Protein 3GED (pdb70)

Radius of gyration: 23.64 Å; Cα contacts (8 Å, |Δi|>4): 1042; chains: 2; bounding box: 59×59×67 Å

Structure (mmCIF, N/CA/C/O backbone):
data_3GED
#
_entry.id   3GED
#
_cell.length_a   124.287
_cell.length_b   124.287
_cell.length_c   162.608
_cell.angle_alpha   90.000
_cell.angle_beta   90.000
_cell.angle_gamma   90.000
#
_symmetry.space_group_name_H-M   'I 41 2 2'
#
loop_
_entity.id
_entity.type
_entity.pdbx_description
1 polymer 'Short-chain dehydrogenase/reductase SDR'
2 non-polymer GLYCEROL
3 non-polymer THIOSULFATE
4 non-polymer 'SODIUM ION'
5 water water
#
loop_
_atom_site.group_PDB
_atom_site.id
_atom_site.type_symbol
_atom_site.label_atom_id
_atom_site.label_alt_id
_atom_site.label_comp_id
_atom_site.label_asym_id
_atom_site.label_entity_id
_atom_site.label_seq_id
_atom_site.pdbx_PDB_ins_code
_atom_site.Cartn_x
_atom_site.Cartn_y
_atom_site.Cartn_z
_atom_site.occupancy
_atom_site.B_iso_or_equiv
_atom_site.auth_seq_id
_atom_site.auth_comp_id
_atom_site.auth_asym_id
_atom_site.auth_atom_id
_atom_site.pdbx_PDB_model_num
ATOM 1 N N . ASN A 1 2 ? 34.357 80.471 57.140 1.00 48.78 2 ASN A N 1
ATOM 2 C CA . ASN A 1 2 ? 33.563 79.736 58.107 1.00 45.33 2 ASN A CA 1
ATOM 3 C C . ASN A 1 2 ? 34.272 78.534 58.729 1.00 32.85 2 ASN A C 1
ATOM 4 O O . ASN A 1 2 ? 33.611 77.673 59.309 1.00 37.50 2 ASN A O 1
ATOM 9 N N . ARG A 1 3 ? 35.603 78.460 58.622 1.00 27.76 3 ARG A N 1
ATOM 10 C CA . ARG A 1 3 ? 36.336 77.323 59.145 1.00 27.68 3 ARG A CA 1
ATOM 11 C C . ARG A 1 3 ? 36.988 77.658 60.474 1.00 30.96 3 ARG A C 1
ATOM 12 O O . ARG A 1 3 ? 37.221 78.824 60.761 1.00 33.41 3 ARG A O 1
ATOM 20 N N . GLY A 1 4 ? 37.226 76.638 61.288 1.00 28.38 4 GLY A N 1
ATOM 21 C CA . GLY A 1 4 ? 38.056 76.782 62.471 1.00 28.30 4 GLY A CA 1
ATOM 22 C C . GLY A 1 4 ? 39.440 76.274 62.065 1.00 26.50 4 GLY A C 1
ATOM 23 O O . GLY A 1 4 ? 39.575 75.142 61.602 1.00 28.27 4 GLY A O 1
ATOM 24 N N . VAL A 1 5 ? 40.476 77.089 62.273 1.00 26.40 5 VAL A N 1
ATOM 25 C CA . VAL A 1 5 ? 41.813 76.772 61.774 1.00 24.91 5 VAL A CA 1
ATOM 26 C C . VAL A 1 5 ? 42.782 76.855 62.946 1.00 29.24 5 VAL A C 1
ATOM 27 O O . VAL A 1 5 ? 42.761 77.834 63.705 1.00 28.82 5 VAL A O 1
ATOM 31 N N . ILE A 1 6 ? 43.622 75.835 63.109 1.00 25.45 6 ILE A N 1
ATOM 32 C CA . ILE A 1 6 ? 44.652 75.939 64.133 1.00 24.63 6 ILE A CA 1
ATOM 33 C C . ILE A 1 6 ? 46.002 75.954 63.437 1.00 23.84 6 ILE A C 1
ATOM 34 O O . ILE A 1 6 ? 46.203 75.253 62.431 1.00 25.04 6 ILE A O 1
ATOM 39 N N . VAL A 1 7 ? 46.902 76.784 63.958 1.00 26.26 7 VAL A N 1
ATOM 40 C CA . VAL A 1 7 ? 48.192 77.023 63.335 1.00 23.19 7 VAL A CA 1
ATOM 41 C C . VAL A 1 7 ? 49.286 77.012 64.406 1.00 27.45 7 VAL A C 1
ATOM 42 O O . VAL A 1 7 ? 49.128 77.617 65.480 1.00 27.19 7 VAL A O 1
ATOM 46 N N . THR A 1 8 ? 50.397 76.341 64.131 1.00 25.07 8 THR A N 1
ATOM 47 C CA . THR A 1 8 ? 51.507 76.379 65.085 1.00 27.94 8 THR A CA 1
ATOM 48 C C . THR A 1 8 ? 52.532 77.369 64.582 1.00 25.97 8 THR A C 1
ATOM 49 O O . THR A 1 8 ? 52.609 77.638 63.388 1.00 27.75 8 THR A O 1
ATOM 53 N N . GLY A 1 9 ? 53.299 77.949 65.486 1.00 25.39 9 GLY A N 1
ATOM 54 C CA . GLY A 1 9 ? 54.260 78.954 65.085 1.00 25.09 9 GLY A CA 1
ATOM 55 C C . GLY A 1 9 ? 53.599 80.190 64.501 1.00 30.68 9 GLY A C 1
ATOM 56 O O . GLY A 1 9 ? 54.137 80.816 63.589 1.00 32.21 9 GLY A O 1
ATOM 57 N N . GLY A 1 10 ? 52.434 80.557 65.029 1.00 26.66 10 GLY A N 1
ATOM 58 C CA . GLY A 1 10 ? 51.614 81.556 64.384 1.00 26.37 10 GLY A CA 1
ATOM 59 C C . GLY A 1 10 ? 51.926 83.011 64.671 1.00 28.31 10 GLY A C 1
ATOM 60 O O . GLY A 1 10 ? 51.262 83.902 64.102 1.00 32.24 10 GLY A O 1
ATOM 61 N N . GLY A 1 11 ? 52.882 83.267 65.561 1.00 27.85 11 GLY A N 1
ATOM 62 C CA . GLY A 1 11 ? 53.110 84.622 66.021 1.00 32.28 11 GLY A CA 1
ATOM 63 C C . GLY A 1 11 ? 54.137 85.368 65.195 1.00 29.81 11 GLY A C 1
ATOM 64 O O . GLY A 1 11 ? 54.401 86.536 65.455 1.00 34.80 11 GLY A O 1
ATOM 65 N N . HIS A 1 12 ? 54.704 84.723 64.179 1.00 29.99 12 HIS A N 1
ATOM 66 C CA . HIS A 1 12 ? 55.757 85.383 63.431 1.00 29.78 12 HIS A CA 1
ATOM 67 C C . HIS A 1 12 ? 55.889 84.755 62.058 1.00 28.66 12 HIS A C 1
ATOM 68 O O . HIS A 1 12 ? 55.428 83.646 61.846 1.00 29.97 12 HIS A O 1
ATOM 75 N N . GLY A 1 13 ? 56.538 85.479 61.150 1.00 29.20 13 GLY A N 1
ATOM 76 C CA . GLY A 1 13 ? 56.985 84.917 59.884 1.00 29.36 13 GLY A CA 1
ATOM 77 C C . GLY A 1 13 ? 55.903 84.242 59.067 1.00 27.77 13 GLY A C 1
ATOM 78 O O . GLY A 1 13 ? 54.809 84.805 58.880 1.00 26.50 13 GLY A O 1
ATOM 79 N N . ILE A 1 14 ? 56.199 83.037 58.579 1.00 25.00 14 ILE A N 1
ATOM 80 C CA . ILE A 1 14 ? 55.253 82.321 57.734 1.00 22.11 14 ILE A CA 1
ATOM 81 C C . ILE A 1 14 ? 53.938 82.033 58.490 1.00 25.87 14 ILE A C 1
ATOM 82 O O . ILE A 1 14 ? 52.846 82.171 57.939 1.00 24.46 14 ILE A O 1
ATOM 87 N N . GLY A 1 15 ? 54.045 81.610 59.742 1.00 25.99 15 GLY A N 1
ATOM 88 C CA . GLY A 1 15 ? 52.836 81.305 60.504 1.00 24.33 15 GLY A CA 1
ATOM 89 C C . GLY A 1 15 ? 51.926 82.493 60.634 1.00 25.94 15 GLY A C 1
ATOM 90 O O . GLY A 1 15 ? 50.689 82.359 60.550 1.00 24.84 15 GLY A O 1
ATOM 91 N N . LYS A 1 16 ? 52.518 83.660 60.857 1.00 27.19 16 LYS A N 1
ATOM 92 C CA . LYS A 1 16 ? 51.752 84.880 61.052 1.00 27.50 16 LYS A CA 1
ATOM 93 C C . LYS A 1 16 ? 50.961 85.204 59.787 1.00 27.45 16 LYS A C 1
ATOM 94 O O . LYS A 1 16 ? 49.786 85.531 59.837 1.00 25.23 16 LYS A O 1
ATOM 100 N N . GLN A 1 17 ? 51.607 85.057 58.634 1.00 23.36 17 GLN A N 1
ATOM 101 C CA . GLN A 1 17 ? 50.972 85.394 57.384 1.00 24.17 17 GLN A CA 1
ATOM 102 C C . GLN A 1 17 ? 49.853 84.389 57.048 1.00 23.11 17 GLN A C 1
ATOM 103 O O . GLN A 1 17 ? 48.829 84.753 56.504 1.00 23.88 17 GLN A O 1
ATOM 109 N N . ILE A 1 18 ? 50.057 83.123 57.397 1.00 22.55 18 ILE A N 1
ATOM 110 C CA . ILE A 1 18 ? 49.022 82.121 57.245 1.00 22.01 18 ILE A CA 1
ATOM 111 C C . ILE A 1 18 ? 47.819 82.475 58.100 1.00 22.76 18 ILE A C 1
ATOM 112 O O . ILE A 1 18 ? 46.695 82.431 57.621 1.00 22.46 18 ILE A O 1
ATOM 117 N N . CYS A 1 19 ? 48.046 82.866 59.355 1.00 24.43 19 CYS A N 1
ATOM 118 C CA . CYS A 1 19 ? 46.905 83.266 60.184 1.00 24.83 19 CYS A CA 1
ATOM 119 C C . CYS A 1 19 ? 46.138 84.419 59.557 1.00 24.88 19 CYS A C 1
ATOM 120 O O . CYS A 1 19 ? 44.897 84.439 59.516 1.00 24.93 19 CYS A O 1
ATOM 123 N N . LEU A 1 20 ? 46.864 85.442 59.135 1.00 25.60 20 LEU A N 1
ATOM 124 C CA . LEU A 1 20 ? 46.224 86.582 58.496 1.00 28.07 20 LEU A CA 1
ATOM 125 C C . LEU A 1 20 ? 45.413 86.215 57.275 1.00 24.10 20 LEU A C 1
ATOM 126 O O . LEU A 1 20 ? 44.307 86.726 57.091 1.00 26.20 20 LEU A O 1
ATOM 131 N N . ASP A 1 21 ? 45.973 85.369 56.430 1.00 23.32 21 ASP A N 1
ATOM 132 C CA . ASP A 1 21 ? 45.268 84.944 55.235 1.00 26.41 21 ASP A CA 1
ATOM 133 C C . ASP A 1 21 ? 43.990 84.178 55.532 1.00 29.95 21 ASP A C 1
ATOM 134 O O . ASP A 1 21 ? 42.994 84.380 54.861 1.00 26.38 21 ASP A O 1
ATOM 139 N N . PHE A 1 22 ? 44.011 83.299 56.529 1.00 24.74 22 PHE A N 1
ATOM 140 C CA . PHE A 1 22 ? 42.755 82.668 56.938 1.00 24.67 22 PHE A CA 1
ATOM 141 C C . PHE A 1 22 ? 41.755 83.652 57.540 1.00 25.65 22 PHE A C 1
ATOM 142 O O . PHE A 1 22 ? 40.557 83.507 57.325 1.00 26.57 22 PHE A O 1
ATOM 150 N N . LEU A 1 23 ? 42.219 84.636 58.326 1.00 27.04 23 LEU A N 1
ATOM 151 C CA . LEU A 1 23 ? 41.285 85.636 58.838 1.00 28.61 23 LEU A CA 1
ATOM 152 C C . LEU A 1 23 ? 40.636 86.363 57.682 1.00 26.62 23 LEU A C 1
ATOM 153 O O . LEU A 1 23 ? 39.431 86.626 57.684 1.00 29.73 23 LEU A O 1
ATOM 158 N N . GLU A 1 24 ? 41.443 86.692 56.684 1.00 27.99 24 GLU A N 1
ATOM 159 C CA . GLU A 1 24 ? 40.913 87.426 55.536 1.00 32.55 24 GLU A CA 1
ATOM 160 C C . GLU A 1 24 ? 39.883 86.599 54.750 1.00 33.37 24 GLU A C 1
ATOM 161 O O . GLU A 1 24 ? 38.918 87.154 54.180 1.00 34.86 24 GLU A O 1
ATOM 167 N N . ALA A 1 25 ? 40.089 85.285 54.724 1.00 32.48 25 ALA A N 1
ATOM 168 C CA . ALA A 1 25 ? 39.183 84.345 54.060 1.00 34.66 25 ALA A CA 1
ATOM 169 C C . ALA A 1 25 ? 37.880 84.150 54.837 1.00 37.10 25 ALA A C 1
ATOM 170 O O . ALA A 1 25 ? 36.965 83.496 54.363 1.00 38.15 25 ALA A O 1
ATOM 172 N N . GLY A 1 26 ? 37.799 84.707 56.036 1.00 30.94 26 GLY A N 1
ATOM 173 C CA . GLY A 1 26 ? 36.569 84.636 56.808 1.00 35.39 26 GLY A CA 1
ATOM 174 C C . GLY A 1 26 ? 36.582 83.605 57.916 1.00 36.51 26 GLY A C 1
ATOM 175 O O . GLY A 1 26 ? 35.557 83.381 58.567 1.00 37.04 26 GLY A O 1
ATOM 176 N N . ASP A 1 27 ? 37.746 82.996 58.155 1.00 32.89 27 ASP A N 1
ATOM 177 C CA . ASP A 1 27 ? 37.839 81.935 59.151 1.00 30.59 27 ASP A CA 1
ATOM 178 C C . ASP A 1 27 ? 38.173 82.445 60.548 1.00 31.86 27 ASP A C 1
ATOM 179 O O . ASP A 1 27 ? 38.512 83.613 60.737 1.00 35.07 27 ASP A O 1
ATOM 184 N N . LYS A 1 28 ? 38.042 81.569 61.536 1.00 31.62 28 LYS A N 1
ATOM 185 C CA . LYS A 1 28 ? 38.511 81.862 62.891 1.00 29.51 28 LYS A CA 1
ATOM 186 C C . LYS A 1 28 ? 39.764 81.060 63.125 1.00 31.48 28 LYS A C 1
ATOM 187 O O . LYS A 1 28 ? 39.866 79.919 62.671 1.00 28.73 28 LYS A O 1
ATOM 193 N N . VAL A 1 29 ? 40.738 81.649 63.808 1.00 26.92 29 VAL A N 1
ATOM 194 C CA . VAL A 1 29 ? 42.055 81.031 63.835 1.00 26.22 29 VAL A CA 1
ATOM 195 C C . VAL A 1 29 ? 42.549 81.018 65.263 1.00 26.69 29 VAL A C 1
ATOM 196 O O . VAL A 1 29 ? 42.435 82.024 65.954 1.00 28.19 29 VAL A O 1
ATOM 200 N N . CYS A 1 30 ? 43.074 79.885 65.702 1.00 26.48 30 CYS A N 1
ATOM 201 C CA . CYS A 1 30 ? 43.707 79.791 66.995 1.00 27.57 30 CYS A CA 1
ATOM 202 C C . CYS A 1 30 ? 45.144 79.324 66.773 1.00 28.16 30 CYS A C 1
ATOM 203 O O . CYS A 1 30 ? 45.389 78.338 66.062 1.00 28.35 30 CYS A O 1
ATOM 206 N N . PHE A 1 31 ? 46.115 80.036 67.332 1.00 27.85 31 PHE A N 1
ATOM 207 C CA . PHE A 1 31 ? 47.496 79.652 67.081 1.00 28.23 31 PHE A CA 1
ATOM 208 C C . PHE A 1 31 ? 48.252 79.501 68.381 1.00 26.78 31 PHE A C 1
ATOM 209 O O . PHE A 1 31 ? 47.924 80.151 69.373 1.00 28.04 31 PHE A O 1
ATOM 217 N N . ILE A 1 32 ? 49.240 78.614 68.350 1.00 26.00 32 ILE A N 1
ATOM 218 C CA . ILE A 1 32 ? 50.177 78.487 69.447 1.00 26.01 32 ILE A CA 1
ATOM 219 C C . ILE A 1 32 ? 51.542 79.061 69.053 1.00 26.90 32 ILE A C 1
ATOM 220 O O . ILE A 1 32 ? 51.963 79.009 67.882 1.00 28.08 32 ILE A O 1
ATOM 225 N N . ASP A 1 33 ? 52.245 79.612 70.037 1.00 29.10 33 ASP A N 1
ATOM 226 C CA . ASP A 1 33 ? 53.535 80.215 69.761 1.00 30.33 33 ASP A CA 1
ATOM 227 C C . ASP A 1 33 ? 54.270 80.403 71.068 1.00 27.05 33 ASP A C 1
ATOM 228 O O . ASP A 1 33 ? 53.661 80.657 72.113 1.00 30.74 33 ASP A O 1
ATOM 233 N N . ILE A 1 34 ? 55.589 80.250 71.005 1.00 32.44 34 ILE A N 1
ATOM 234 C CA . ILE A 1 34 ? 56.438 80.342 72.186 1.00 36.53 34 ILE A CA 1
ATOM 235 C C . ILE A 1 34 ? 56.672 81.767 72.719 1.00 39.27 34 ILE A C 1
ATOM 236 O O . ILE A 1 34 ? 57.030 81.940 73.891 1.00 40.91 34 ILE A O 1
ATOM 241 N N . ASP A 1 35 ? 56.474 82.794 71.896 1.00 40.51 35 ASP A N 1
ATOM 242 C CA . ASP A 1 35 ? 56.735 84.162 72.360 1.00 45.11 35 ASP A CA 1
ATOM 243 C C . ASP A 1 35 ? 55.481 84.941 72.713 1.00 46.94 35 ASP A C 1
ATOM 244 O O . ASP A 1 35 ? 54.769 85.454 71.835 1.00 43.26 35 ASP A O 1
ATOM 249 N N . GLU A 1 36 ? 55.220 85.049 74.007 1.00 41.24 36 GLU A N 1
ATOM 250 C CA . GLU A 1 36 ? 53.956 85.606 74.462 1.00 41.26 36 GLU A CA 1
ATOM 251 C C . GLU A 1 36 ? 53.715 87.038 73.985 1.00 41.85 36 GLU A C 1
ATOM 252 O O . GLU A 1 36 ? 52.615 87.367 73.554 1.00 39.80 36 GLU A O 1
ATOM 258 N N . LYS A 1 37 ? 54.730 87.894 74.086 1.00 41.79 37 LYS A N 1
ATOM 259 C CA . LYS A 1 37 ? 54.538 89.318 73.812 1.00 46.45 37 LYS A CA 1
ATOM 260 C C . LYS A 1 37 ? 54.116 89.581 72.364 1.00 44.56 37 LYS A C 1
ATOM 261 O O . LYS A 1 37 ? 53.098 90.245 72.111 1.00 41.54 37 LYS A O 1
ATOM 267 N N . ARG A 1 38 ? 54.888 89.057 71.418 1.00 41.06 38 ARG A N 1
ATOM 268 C CA . ARG A 1 38 ? 54.604 89.302 70.012 1.00 42.91 38 ARG A CA 1
ATOM 269 C C . ARG A 1 38 ? 53.262 88.687 69.662 1.00 38.40 38 ARG A C 1
ATOM 270 O O . ARG A 1 38 ? 52.496 89.254 68.888 1.00 37.16 38 ARG A O 1
ATOM 278 N N . SER A 1 39 ? 52.997 87.515 70.227 1.00 35.45 39 SER A N 1
ATOM 279 C CA . SER A 1 39 ? 51.772 86.785 69.928 1.00 35.69 39 SER A CA 1
ATOM 280 C C . SER A 1 39 ? 50.532 87.429 70.508 1.00 38.18 39 SER A C 1
ATOM 281 O O . SER A 1 39 ? 49.491 87.500 69.854 1.00 34.28 39 SER A O 1
ATOM 284 N N . ALA A 1 40 ? 50.619 87.898 71.750 1.00 33.46 40 ALA A N 1
ATOM 285 C CA . ALA A 1 40 ? 49.484 88.608 72.312 1.00 36.15 40 ALA A CA 1
ATOM 286 C C . ALA A 1 40 ? 49.183 89.862 71.486 1.00 35.21 40 ALA A C 1
ATOM 287 O O . ALA A 1 40 ? 48.025 90.165 71.185 1.00 34.05 40 ALA A O 1
ATOM 289 N N . ASP A 1 41 ? 50.229 90.596 71.125 1.00 34.18 41 ASP A N 1
ATOM 290 C CA . ASP A 1 41 ? 50.057 91.783 70.292 1.00 34.07 41 ASP A CA 1
ATOM 291 C C . ASP A 1 41 ? 49.362 91.435 68.968 1.00 32.31 41 ASP A C 1
ATOM 292 O O . ASP A 1 41 ? 48.466 92.147 68.530 1.00 34.50 41 ASP A O 1
ATOM 297 N N . PHE A 1 42 ? 49.785 90.342 68.335 1.00 33.62 42 PHE A N 1
ATOM 298 C CA . PHE A 1 42 ? 49.236 89.946 67.031 1.00 33.17 42 PHE A CA 1
ATOM 299 C C . PHE A 1 42 ? 47.726 89.723 67.151 1.00 30.92 42 PHE A C 1
ATOM 300 O O . PHE A 1 42 ? 46.926 90.156 66.312 1.00 29.60 42 PHE A O 1
ATOM 308 N N . ALA A 1 43 ? 47.341 89.038 68.221 1.00 31.69 43 ALA A N 1
ATOM 309 C CA . ALA A 1 43 ? 45.936 88.722 68.469 1.00 30.90 43 ALA A CA 1
ATOM 310 C C . ALA A 1 43 ? 45.109 89.916 68.974 1.00 31.43 43 ALA A C 1
ATOM 311 O O . ALA A 1 43 ? 43.886 89.900 68.928 1.00 32.94 43 ALA A O 1
ATOM 313 N N . LYS A 1 44 ? 45.763 90.958 69.459 1.00 33.76 44 LYS A N 1
ATOM 314 C CA . LYS A 1 44 ? 45.039 92.056 70.119 1.00 35.10 44 LYS A CA 1
ATOM 315 C C . LYS A 1 44 ? 44.078 92.775 69.164 1.00 37.01 44 LYS A C 1
ATOM 316 O O . LYS A 1 44 ? 44.458 93.135 68.054 1.00 40.52 44 LYS A O 1
ATOM 322 N N . GLU A 1 45 ? 42.842 92.996 69.600 1.00 34.48 45 GLU A N 1
ATOM 323 C CA . GLU A 1 45 ? 41.866 93.728 68.796 1.00 35.46 45 GLU A CA 1
ATOM 324 C C . GLU A 1 45 ? 41.608 93.055 67.437 1.00 40.73 45 GLU A C 1
ATOM 325 O O . GLU A 1 45 ? 41.265 93.708 66.448 1.00 39.49 45 GLU A O 1
ATOM 331 N N . ARG A 1 46 ? 41.792 91.738 67.399 1.00 37.86 46 ARG A N 1
ATOM 332 C CA . ARG A 1 46 ? 41.373 90.920 66.258 1.00 35.01 46 ARG A CA 1
ATOM 333 C C . ARG A 1 46 ? 40.483 89.800 66.779 1.00 35.28 46 ARG A C 1
ATOM 334 O O . ARG A 1 46 ? 40.972 88.734 67.115 1.00 36.47 46 ARG A O 1
ATOM 342 N N . PRO A 1 47 ? 39.168 90.036 66.863 1.00 39.51 47 PRO A N 1
ATOM 343 C CA . PRO A 1 47 ? 38.300 89.136 67.640 1.00 42.64 47 PRO A CA 1
ATOM 344 C C . PRO A 1 47 ? 38.234 87.684 67.148 1.00 41.45 47 PRO A C 1
ATOM 345 O O . PRO A 1 47 ? 37.896 86.804 67.937 1.00 40.03 47 PRO A O 1
ATOM 349 N N . ASN A 1 48 ? 38.559 87.427 65.886 1.00 33.33 48 ASN A N 1
ATOM 350 C CA . ASN A 1 48 ? 38.528 86.053 65.373 1.00 31.87 48 ASN A CA 1
ATOM 351 C C . ASN A 1 48 ? 39.902 85.368 65.406 1.00 29.22 48 ASN A C 1
ATOM 352 O O . ASN A 1 48 ? 40.083 84.308 64.810 1.00 30.51 48 ASN A O 1
ATOM 357 N N . LEU A 1 49 ? 40.858 85.968 66.117 1.00 29.45 49 LEU A N 1
ATOM 358 C CA . LEU A 1 49 ? 42.208 85.443 66.190 1.00 28.77 49 LEU A CA 1
ATOM 359 C C . LEU A 1 49 ? 42.528 85.198 67.651 1.00 31.14 49 LEU A C 1
ATOM 360 O O . LEU A 1 49 ? 42.498 86.119 68.454 1.00 33.12 49 LEU A O 1
ATOM 365 N N . PHE A 1 50 ? 42.790 83.957 68.005 1.00 29.70 50 PHE A N 1
ATOM 366 C CA . PHE A 1 50 ? 43.019 83.602 69.399 1.00 31.88 50 PHE A CA 1
ATOM 367 C C . PHE A 1 50 ? 44.416 83.056 69.588 1.00 32.61 50 PHE A C 1
ATOM 368 O O . PHE A 1 50 ? 44.883 82.231 68.803 1.00 31.42 50 PHE A O 1
ATOM 376 N N . TYR A 1 51 ? 45.083 83.483 70.657 1.00 29.69 51 TYR A N 1
ATOM 377 C CA . TYR A 1 51 ? 46.445 83.045 70.860 1.00 31.37 51 TYR A CA 1
ATOM 378 C C . TYR A 1 51 ? 46.509 82.178 72.105 1.00 32.94 51 TYR A C 1
ATOM 379 O O . TYR A 1 51 ? 45.843 82.475 73.089 1.00 34.23 51 TYR A O 1
ATOM 388 N N . PHE A 1 52 ? 47.294 81.111 72.017 1.00 29.90 52 PHE A N 1
ATOM 389 C CA . PHE A 1 52 ? 47.617 80.212 73.121 1.00 32.20 52 PHE A CA 1
ATOM 390 C C . PHE A 1 52 ? 49.134 80.165 73.285 1.00 35.83 52 PHE A C 1
ATOM 391 O O . PHE A 1 52 ? 49.841 79.727 72.398 1.00 32.01 52 PHE A O 1
ATOM 399 N N . HIS A 1 53 ? 49.641 80.615 74.430 1.00 30.59 53 HIS A N 1
ATOM 400 C CA . HIS A 1 53 ? 51.079 80.582 74.673 1.00 33.45 53 HIS A CA 1
ATOM 401 C C . HIS A 1 53 ? 51.509 79.188 75.124 1.00 32.37 53 HIS A C 1
ATOM 402 O O . HIS A 1 53 ? 50.923 78.634 76.057 1.00 36.46 53 HIS A O 1
ATOM 409 N N . GLY A 1 54 ? 52.513 78.619 74.467 1.00 31.17 54 GLY A N 1
ATOM 410 C CA . GLY A 1 54 ? 53.084 77.365 74.939 1.00 32.63 54 GLY A CA 1
ATOM 411 C C . GLY A 1 54 ? 54.146 76.813 74.023 1.00 33.61 54 GLY A C 1
ATOM 412 O O . GLY A 1 54 ? 54.334 77.311 72.900 1.00 33.67 54 GLY A O 1
ATOM 413 N N . ASP A 1 55 ? 54.839 75.773 74.495 1.00 31.99 55 ASP A N 1
ATOM 414 C CA . ASP A 1 55 ? 55.862 75.096 73.688 1.00 26.94 55 ASP A CA 1
ATOM 415 C C . ASP A 1 55 ? 55.294 73.808 73.089 1.00 31.89 55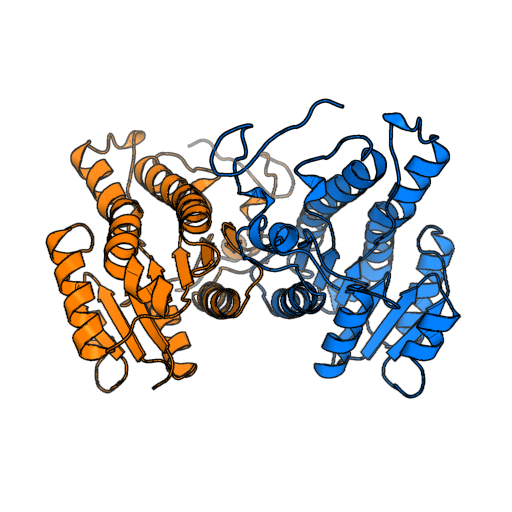 ASP A C 1
ATOM 416 O O . ASP A 1 55 ? 54.897 72.927 73.823 1.00 29.24 55 ASP A O 1
ATOM 421 N N . VAL A 1 56 ? 55.244 73.698 71.753 1.00 27.66 56 VAL A N 1
ATOM 422 C CA . VAL A 1 56 ? 54.724 72.513 71.116 1.00 28.50 56 VAL A CA 1
ATOM 423 C C . VAL A 1 56 ? 55.589 71.257 71.387 1.00 26.03 56 VAL A C 1
ATOM 424 O O . VAL A 1 56 ? 55.142 70.145 71.118 1.00 28.87 56 VAL A O 1
ATOM 428 N N . ALA A 1 57 ? 56.773 71.444 71.959 1.00 28.08 57 ALA A N 1
ATOM 429 C CA . ALA A 1 57 ? 57.657 70.331 72.308 1.00 28.14 57 ALA A CA 1
ATOM 430 C C . ALA A 1 57 ? 57.056 69.475 73.418 1.00 35.64 57 ALA A C 1
ATOM 431 O O . ALA A 1 57 ? 57.459 68.332 73.628 1.00 38.03 57 ALA A O 1
ATOM 433 N N . ASP A 1 58 ? 56.105 70.042 74.149 1.00 33.33 58 ASP A N 1
ATOM 434 C CA . ASP A 1 58 ? 55.518 69.364 75.305 1.00 34.04 58 ASP A CA 1
ATOM 435 C C . ASP A 1 58 ? 54.131 68.794 74.975 1.00 32.45 58 ASP A C 1
ATOM 436 O O . ASP A 1 58 ? 53.204 69.528 74.637 1.00 31.86 58 ASP A O 1
ATOM 441 N N . PRO A 1 59 ? 53.985 67.462 75.049 1.00 34.70 59 PRO A N 1
ATOM 442 C CA . PRO A 1 59 ? 52.744 66.812 74.615 1.00 35.00 59 PRO A CA 1
ATOM 443 C C . PRO A 1 59 ? 51.541 67.279 75.429 1.00 31.68 59 PRO A C 1
ATOM 444 O O . PRO A 1 59 ? 50.416 67.368 74.928 1.00 33.45 59 PRO A O 1
ATOM 448 N N . LEU A 1 60 ? 51.753 67.564 76.709 1.00 33.67 60 LEU A N 1
ATOM 449 C CA . LEU A 1 60 ? 50.632 67.988 77.518 1.00 32.00 60 LEU A CA 1
ATOM 450 C C . LEU A 1 60 ? 50.156 69.362 77.089 1.00 34.18 60 LEU A C 1
ATOM 451 O O . LEU A 1 60 ? 48.972 69.656 77.151 1.00 36.20 60 LEU A O 1
ATOM 456 N N . THR A 1 61 ? 51.094 70.189 76.633 1.00 34.92 61 THR A N 1
ATOM 457 C CA . THR A 1 61 ? 50.745 71.511 76.117 1.00 34.22 61 THR A CA 1
ATOM 458 C C . THR A 1 61 ? 49.919 71.385 74.832 1.00 33.27 61 THR A C 1
ATOM 459 O O . THR A 1 61 ? 48.970 72.138 74.618 1.00 29.85 61 THR A O 1
ATOM 463 N N . LEU A 1 62 ? 50.276 70.421 73.986 1.00 30.10 62 LEU A N 1
ATOM 464 C CA . LEU A 1 62 ? 49.530 70.167 72.756 1.00 29.94 62 LEU A CA 1
ATOM 465 C C . LEU A 1 62 ? 48.090 69.775 73.055 1.00 33.19 62 LEU A C 1
ATOM 466 O O . LEU A 1 62 ? 47.162 70.256 72.405 1.00 30.70 62 LEU A O 1
ATOM 471 N N . LYS A 1 63 ? 47.885 68.923 74.056 1.00 31.51 63 LYS A N 1
ATOM 472 C CA . LYS A 1 63 ? 46.518 68.584 74.435 1.00 34.67 63 LYS A CA 1
ATOM 473 C C . LYS A 1 63 ? 45.717 69.802 74.928 1.00 29.48 63 LYS A C 1
ATOM 474 O O . LYS A 1 63 ? 44.570 70.010 74.517 1.00 32.74 63 LYS A O 1
ATOM 480 N N . LYS A 1 64 ? 46.330 70.624 75.771 1.00 29.82 64 LYS A N 1
ATOM 481 C CA . LYS A 1 64 ? 45.647 71.807 76.298 1.00 31.74 64 LYS A CA 1
ATOM 482 C C . LYS A 1 64 ? 45.395 72.846 75.203 1.00 32.87 64 LYS A C 1
ATOM 483 O O . LYS A 1 64 ? 44.375 73.561 75.225 1.00 33.65 64 LYS A O 1
ATOM 489 N N . PHE A 1 65 ? 46.312 72.909 74.236 1.00 30.69 65 PHE A N 1
ATOM 490 C CA . PHE A 1 65 ? 46.141 73.810 73.101 1.00 31.14 65 PHE A CA 1
ATOM 491 C C . PHE A 1 65 ? 44.929 73.387 72.298 1.00 30.02 65 PHE A C 1
ATOM 492 O O . PHE A 1 65 ? 44.119 74.211 71.902 1.00 29.90 65 PHE A O 1
ATOM 500 N N . VAL A 1 66 ? 44.817 72.099 72.013 1.00 29.31 66 VAL A N 1
ATOM 501 C CA . VAL A 1 66 ? 43.663 71.647 71.243 1.00 28.25 66 VAL A CA 1
ATOM 502 C C . VAL A 1 66 ? 42.357 71.862 72.004 1.00 31.88 66 VAL A C 1
ATOM 503 O O . VAL A 1 66 ? 41.343 72.268 71.425 1.00 33.27 66 VAL A O 1
ATOM 507 N N . GLU A 1 67 ? 42.388 71.638 73.314 1.00 32.44 67 GLU A N 1
ATOM 508 C CA . GLU A 1 67 ? 41.201 71.896 74.122 1.00 34.27 67 GLU A CA 1
ATOM 509 C C . GLU A 1 67 ? 40.811 73.371 74.076 1.00 33.46 67 GLU A C 1
ATOM 510 O O . GLU A 1 67 ? 39.627 73.695 73.986 1.00 36.02 67 GLU A O 1
ATOM 516 N N . TYR A 1 68 ? 41.812 74.255 74.142 1.00 33.30 68 TYR A N 1
ATOM 517 C CA . TYR A 1 68 ? 41.563 75.694 74.099 1.00 31.35 68 TYR A CA 1
ATOM 518 C C . TYR A 1 68 ? 40.985 76.087 72.739 1.00 30.85 68 TYR A C 1
ATOM 519 O O . TYR A 1 68 ? 39.995 76.813 72.644 1.00 32.26 68 TYR A O 1
ATOM 528 N N . ALA A 1 69 ? 41.593 75.578 71.676 1.00 29.88 69 ALA A N 1
ATOM 529 C CA . ALA A 1 69 ? 41.087 75.882 70.352 1.00 30.88 69 ALA A CA 1
ATOM 530 C C . ALA A 1 69 ? 39.641 75.415 70.163 1.00 33.21 69 ALA A C 1
ATOM 531 O O . ALA A 1 69 ? 38.832 76.118 69.554 1.00 32.43 69 ALA A O 1
ATOM 533 N N . MET A 1 70 ? 39.306 74.235 70.688 1.00 33.78 70 MET A N 1
ATOM 534 C CA . MET A 1 70 ? 37.943 73.750 70.570 1.00 34.30 70 MET A CA 1
ATOM 535 C C . MET A 1 70 ? 37.000 74.678 71.332 1.00 34.62 70 MET A C 1
ATOM 536 O O . MET A 1 70 ? 35.895 74.949 70.878 1.00 39.02 70 MET A O 1
ATOM 541 N N . GLU A 1 71 ? 37.453 75.192 72.474 1.00 36.47 71 GLU A N 1
ATOM 542 C CA . GLU A 1 71 ? 36.607 76.088 73.264 1.00 40.54 71 GLU A CA 1
ATOM 543 C C . GLU A 1 71 ? 36.373 77.409 72.541 1.00 37.17 71 GLU A C 1
ATOM 544 O O . GLU A 1 71 ? 35.286 77.965 72.620 1.00 40.83 71 GLU A O 1
ATOM 550 N N . LYS A 1 72 ? 37.396 77.904 71.843 1.00 38.65 72 LYS A N 1
ATOM 551 C CA . LYS A 1 72 ? 37.305 79.194 71.154 1.00 33.99 72 LYS A CA 1
ATOM 552 C C . LYS A 1 72 ? 36.706 79.087 69.740 1.00 36.18 72 LYS A C 1
ATOM 553 O O . LYS A 1 72 ? 35.961 79.961 69.309 1.00 36.79 72 LYS A O 1
ATOM 559 N N . LEU A 1 73 ? 37.041 78.025 69.017 1.00 36.40 73 LEU A N 1
ATOM 560 C CA . LEU A 1 73 ? 36.598 77.876 67.633 1.00 38.15 73 LEU A CA 1
ATOM 561 C C . LEU A 1 73 ? 35.311 77.063 67.527 1.00 41.25 73 LEU A C 1
ATOM 562 O O . LEU A 1 73 ? 34.520 77.256 66.599 1.00 41.12 73 LEU A O 1
ATOM 567 N N . GLN A 1 74 ? 35.127 76.143 68.472 1.00 36.14 74 GLN A N 1
ATOM 568 C CA . GLN A 1 74 ? 33.991 75.216 68.461 1.00 42.94 74 GLN A CA 1
ATOM 569 C C . GLN A 1 74 ? 34.072 74.102 67.415 1.00 40.78 74 GLN A C 1
ATOM 570 O O . GLN A 1 74 ? 33.312 73.137 67.485 1.00 43.87 74 GLN A O 1
ATOM 576 N N . ARG A 1 75 ? 35.003 74.223 66.466 1.00 36.28 75 ARG A N 1
ATOM 577 C CA . ARG A 1 75 ? 35.218 73.189 65.465 1.00 35.68 75 ARG A CA 1
ATOM 578 C C . ARG A 1 75 ? 36.595 73.384 64.873 1.00 32.38 75 ARG A C 1
ATOM 579 O O . ARG A 1 75 ? 37.107 74.505 64.825 1.00 34.73 75 ARG A O 1
ATOM 587 N N . ILE A 1 76 ? 37.204 72.281 64.445 1.00 29.64 76 ILE A N 1
ATOM 588 C CA . ILE A 1 76 ? 38.508 72.333 63.785 1.00 30.34 76 ILE A CA 1
ATOM 589 C C . ILE A 1 76 ? 38.413 71.714 62.405 1.00 28.61 76 ILE A C 1
ATOM 590 O O . ILE A 1 76 ? 38.124 70.525 62.267 1.00 28.65 76 ILE A O 1
ATOM 595 N N . ASP A 1 77 ? 38.660 72.552 61.397 1.00 26.11 77 ASP A N 1
ATOM 596 C CA . ASP A 1 77 ? 38.549 72.173 59.991 1.00 27.51 77 ASP A CA 1
ATOM 597 C C . ASP A 1 77 ? 39.921 72.069 59.351 1.00 24.71 77 ASP A C 1
ATOM 598 O O . ASP A 1 77 ? 40.110 71.332 58.379 1.00 26.02 77 ASP A O 1
ATOM 603 N N . VAL A 1 78 ? 40.887 72.819 59.876 1.00 24.79 78 VAL A N 1
ATOM 604 C CA . VAL A 1 78 ? 42.209 72.872 59.232 1.00 23.62 78 VAL A CA 1
ATOM 605 C C . VAL A 1 78 ? 43.260 72.901 60.322 1.00 24.12 78 VAL A C 1
ATOM 606 O O . VAL A 1 78 ? 43.134 73.661 61.286 1.00 24.84 78 VAL A O 1
ATOM 610 N N . LEU A 1 79 ? 44.304 72.097 60.152 1.00 23.36 79 LEU A N 1
ATOM 611 C CA . LEU A 1 79 ? 45.462 72.125 61.038 1.00 22.94 79 LEU A CA 1
ATOM 612 C C . LEU A 1 79 ? 46.692 72.446 60.206 1.00 22.26 79 LEU A C 1
ATOM 613 O O . LEU A 1 79 ? 46.973 71.742 59.225 1.00 23.22 79 LEU A O 1
ATOM 618 N N . VAL A 1 80 ? 47.411 73.502 60.569 1.00 23.47 80 VAL A N 1
ATOM 619 C CA . VAL A 1 80 ? 48.656 73.846 59.875 1.00 21.65 80 VAL A CA 1
ATOM 620 C C . VAL A 1 80 ? 49.820 73.655 60.833 1.00 26.16 80 VAL A C 1
ATOM 621 O O . VAL A 1 80 ? 49.903 74.328 61.873 1.00 23.72 80 VAL A O 1
ATOM 625 N N . ASN A 1 81 ? 50.689 72.710 60.502 1.00 21.71 81 ASN A N 1
ATOM 626 C CA . ASN A 1 81 ? 51.910 72.457 61.302 1.00 21.33 81 ASN A CA 1
ATOM 627 C C . ASN A 1 81 ? 53.106 73.214 60.761 1.00 26.67 81 ASN A C 1
ATOM 628 O O . ASN A 1 81 ? 53.611 72.900 59.694 1.00 26.90 81 ASN A O 1
ATOM 633 N N . ASN A 1 82 ? 53.564 74.202 61.525 1.00 26.12 82 ASN A N 1
ATOM 634 C CA . ASN A 1 82 ? 54.649 75.084 61.109 1.00 26.22 82 ASN A CA 1
ATOM 635 C C . ASN A 1 82 ? 55.640 75.247 62.282 1.00 29.79 82 ASN A C 1
ATOM 636 O O . ASN A 1 82 ? 55.255 75.644 63.359 1.00 33.00 82 ASN A O 1
ATOM 641 N N . ALA A 1 83 ? 56.901 74.844 62.104 1.00 36.32 83 ALA A N 1
ATOM 642 C CA . ALA A 1 83 ? 57.923 74.996 63.169 1.00 36.46 83 ALA A CA 1
ATOM 643 C C . ALA A 1 83 ? 59.246 75.438 62.570 1.00 46.42 83 ALA A C 1
ATOM 644 O O . ALA A 1 83 ? 59.883 74.685 61.825 1.00 50.27 83 ALA A O 1
ATOM 646 N N . CYS A 1 84 ? 59.660 76.654 62.906 1.00 50.46 84 CYS A N 1
ATOM 647 C CA . CYS A 1 84 ? 60.759 77.316 62.206 1.00 54.36 84 CYS A CA 1
ATOM 648 C C . CYS A 1 84 ? 62.141 77.051 62.797 1.00 54.54 84 CYS A C 1
ATOM 649 O O . CYS A 1 84 ? 63.154 77.256 62.110 1.00 52.66 84 CYS A O 1
ATOM 652 N N . ARG A 1 85 ? 62.183 76.604 64.056 1.00 54.73 85 ARG A N 1
ATOM 653 C CA . ARG A 1 85 ? 63.443 76.571 64.822 1.00 53.73 85 ARG A CA 1
ATOM 654 C C . ARG A 1 85 ? 64.570 75.823 64.101 1.00 53.15 85 ARG A C 1
ATOM 655 O O . ARG A 1 85 ? 64.453 74.637 63.801 1.00 54.52 85 ARG A O 1
ATOM 663 N N . GLY A 1 86 ? 65.652 76.538 63.815 1.00 52.20 86 GLY A N 1
ATOM 664 C CA . GLY A 1 86 ? 66.835 75.927 63.234 1.00 49.20 86 GLY A CA 1
ATOM 665 C C . GLY A 1 86 ? 67.755 75.419 64.328 1.00 47.76 86 GLY A C 1
ATOM 666 O O . GLY A 1 86 ? 67.527 75.643 65.524 1.00 46.23 86 GLY A O 1
ATOM 667 N N . SER A 1 87 ? 68.823 74.754 63.924 1.00 40.72 87 SER A N 1
ATOM 668 C CA . SER A 1 87 ? 69.678 74.120 64.893 1.00 42.59 87 SER A CA 1
ATOM 669 C C . SER A 1 87 ? 70.989 73.807 64.225 1.00 38.77 87 SER A C 1
ATOM 670 O O . SER A 1 87 ? 71.155 74.003 63.026 1.00 42.31 87 SER A O 1
ATOM 673 N N . LYS A 1 88 ? 71.936 73.316 64.993 1.00 42.53 88 LYS A N 1
ATOM 674 C CA . LYS A 1 88 ? 73.181 72.925 64.376 1.00 33.48 88 LYS A CA 1
ATOM 675 C C . LYS A 1 88 ? 73.129 71.431 64.131 1.00 32.03 88 LYS A C 1
ATOM 676 O O . LYS A 1 88 ? 72.064 70.835 64.038 1.00 37.74 88 LYS A O 1
ATOM 682 N N . GLY A 1 89 ? 74.287 70.804 64.014 1.00 28.49 89 GLY A N 1
ATOM 683 C CA . GLY A 1 89 ? 74.287 69.378 63.802 1.00 25.57 89 GLY A CA 1
ATOM 684 C C . GLY A 1 89 ? 75.586 68.735 64.211 1.00 28.50 89 GLY A C 1
ATOM 685 O O . GLY A 1 89 ? 76.175 69.111 65.219 1.00 26.93 89 GLY A O 1
ATOM 686 N N . ILE A 1 90 ? 76.014 67.761 63.413 1.00 28.38 90 ILE A N 1
ATOM 687 C CA . ILE A 1 90 ? 77.112 66.898 63.811 1.00 26.58 90 ILE A CA 1
ATOM 688 C C . ILE A 1 90 ? 78.456 67.611 63.882 1.00 29.70 90 ILE A C 1
ATOM 689 O O . ILE A 1 90 ? 79.306 67.213 64.668 1.00 31.82 90 ILE A O 1
ATOM 694 N N . LEU A 1 91 ? 78.653 68.671 63.101 1.00 26.60 91 LEU A N 1
ATOM 695 C CA . LEU A 1 91 ? 79.940 69.368 63.107 1.00 27.48 91 LEU A CA 1
ATOM 696 C C . LEU A 1 91 ? 80.075 70.210 64.379 1.00 29.11 91 LEU A C 1
ATOM 697 O O . LEU A 1 91 ? 81.183 70.494 64.840 1.00 32.28 91 LEU A O 1
ATOM 702 N N . SER A 1 92 ? 78.925 70.592 64.921 1.00 32.32 92 SER A N 1
ATOM 703 C CA . SER A 1 92 ? 78.857 71.291 66.202 1.00 32.94 92 SER A CA 1
ATOM 704 C C . SER A 1 92 ? 78.748 70.292 67.360 1.00 32.94 92 SER A C 1
ATOM 705 O O . SER A 1 92 ? 78.696 70.692 68.527 1.00 34.00 92 SER A O 1
ATOM 708 N N . SER A 1 93 ? 78.725 69.001 67.030 1.00 32.37 93 SER A N 1
ATOM 709 C CA . SER A 1 93 ? 78.455 67.920 67.984 1.00 32.12 93 SER A CA 1
ATOM 710 C C . SER A 1 93 ? 77.169 68.180 68.785 1.00 32.04 93 SER A C 1
ATOM 711 O O . SER A 1 93 ? 77.149 68.019 70.008 1.00 31.62 93 SER A O 1
ATOM 714 N N . LEU A 1 94 ? 76.106 68.584 68.091 1.00 29.31 94 LEU A N 1
ATOM 715 C CA . LEU A 1 94 ? 74.821 68.840 68.742 1.00 27.05 94 LEU A CA 1
ATOM 716 C C . LEU A 1 94 ? 74.402 67.643 69.582 1.00 26.96 94 LEU A C 1
ATOM 717 O O . LEU A 1 94 ? 74.284 66.526 69.085 1.00 26.44 94 LEU A O 1
ATOM 722 N N . LEU A 1 95 ? 74.199 67.875 70.879 1.00 30.64 95 LEU A N 1
ATOM 723 C CA . LEU A 1 95 ? 73.888 66.791 71.789 1.00 29.37 95 LEU A CA 1
ATOM 724 C C . LEU A 1 95 ? 72.548 66.111 71.519 1.00 27.79 95 LEU A C 1
ATOM 725 O O . LEU A 1 95 ? 71.627 66.694 70.956 1.00 28.59 95 LEU A O 1
ATOM 730 N N . TYR A 1 96 ? 72.470 64.853 71.919 1.00 30.48 96 TYR A N 1
ATOM 731 C CA . TYR A 1 96 ? 71.294 64.031 71.731 1.00 27.95 96 TYR A CA 1
ATOM 732 C C . TYR A 1 96 ? 70.012 64.739 72.160 1.00 25.99 96 TYR A C 1
ATOM 733 O O . TYR A 1 96 ? 69.009 64.683 71.460 1.00 26.74 96 TYR A O 1
ATOM 742 N N . GLU A 1 97 ? 70.040 65.372 73.334 1.00 29.52 97 GLU A N 1
ATOM 743 C CA . GLU A 1 97 ? 68.842 66.029 73.836 1.00 32.12 97 GLU A CA 1
ATOM 744 C C . GLU A 1 97 ? 68.381 67.201 72.966 1.00 28.42 97 GLU A C 1
ATOM 745 O O . GLU A 1 97 ? 67.189 67.500 72.907 1.00 29.09 97 GLU A O 1
ATOM 751 N N . GLU A 1 98 ? 69.334 67.895 72.346 1.00 27.22 98 GLU A N 1
ATOM 752 C CA . GLU A 1 98 ? 68.994 69.053 71.536 1.00 27.14 98 GLU A CA 1
ATOM 753 C C . GLU A 1 98 ? 68.491 68.595 70.151 1.00 30.70 98 GLU A C 1
ATOM 754 O O . GLU A 1 98 ? 67.583 69.202 69.566 1.00 27.67 98 GLU A O 1
ATOM 760 N N . PHE A 1 99 ? 69.065 67.506 69.643 1.00 29.07 99 PHE A N 1
ATOM 761 C CA . PHE A 1 99 ? 68.564 66.874 68.417 1.00 26.20 99 PHE A CA 1
ATOM 762 C C . PHE A 1 99 ? 67.127 66.428 68.679 1.00 26.20 99 PHE A C 1
ATOM 763 O O . PHE A 1 99 ? 66.226 66.637 67.877 1.00 23.35 99 PHE A O 1
ATOM 771 N N . ASP A 1 100 ? 66.911 65.807 69.826 1.00 24.76 100 ASP A N 1
ATOM 772 C CA . ASP A 1 100 ? 65.574 65.338 70.185 1.00 24.89 100 ASP A CA 1
ATOM 773 C C . ASP A 1 100 ? 64.566 66.492 70.258 1.00 27.81 100 ASP A C 1
ATOM 774 O O . ASP A 1 100 ? 63.417 66.372 69.824 1.00 25.27 100 ASP A O 1
ATOM 779 N N . TYR A 1 101 ? 65.002 67.621 70.807 1.00 27.22 101 TYR A N 1
ATOM 780 C CA . TYR A 1 101 ? 64.101 68.766 70.956 1.00 29.56 101 TYR A CA 1
ATOM 781 C C . TYR A 1 101 ? 63.633 69.271 69.595 1.00 29.16 101 TYR A C 1
ATOM 782 O O . TYR A 1 101 ? 62.467 69.586 69.402 1.00 26.77 101 TYR A O 1
ATOM 791 N N . ILE A 1 102 ? 64.570 69.358 68.659 1.00 25.71 102 ILE A N 1
ATOM 792 C CA . ILE A 1 102 ? 64.227 69.721 67.289 1.00 26.63 102 ILE A CA 1
ATOM 793 C C . ILE A 1 102 ? 63.203 68.746 66.696 1.00 26.71 102 ILE A C 1
ATOM 794 O O . ILE A 1 102 ? 62.247 69.157 66.004 1.00 23.35 102 ILE A O 1
ATOM 799 N N . LEU A 1 103 ? 63.362 67.451 66.976 1.00 25.13 103 LEU A N 1
ATOM 800 C CA . LEU A 1 103 ? 62.357 66.484 66.547 1.00 22.19 103 LEU A CA 1
ATOM 801 C C . LEU A 1 103 ? 61.016 66.696 67.265 1.00 23.69 103 LEU A C 1
ATOM 802 O O . LEU A 1 103 ? 59.955 66.520 66.676 1.00 24.39 103 LEU A O 1
ATOM 807 N N . SER A 1 104 ? 61.063 67.039 68.550 1.00 25.82 104 SER A N 1
ATOM 808 C CA . SER A 1 104 ? 59.804 67.275 69.263 1.00 23.51 104 SER A CA 1
ATOM 809 C C . SER A 1 104 ? 58.962 68.368 68.621 1.00 24.53 104 SER A C 1
ATOM 810 O O . SER A 1 104 ? 57.753 68.210 68.455 1.00 26.75 104 SER A O 1
ATOM 813 N N . VAL A 1 105 ? 59.599 69.474 68.283 1.00 26.05 105 VAL A N 1
ATOM 814 C CA . VAL A 1 105 ? 58.894 70.619 67.698 1.00 26.76 105 VAL A CA 1
ATOM 815 C C . VAL A 1 105 ? 58.512 70.381 66.240 1.00 26.03 105 VAL A C 1
ATOM 816 O O . VAL A 1 105 ? 57.420 70.769 65.794 1.00 29.19 105 VAL A O 1
ATOM 820 N N . GLY A 1 106 ? 59.372 69.691 65.493 1.00 25.37 106 GLY A N 1
ATOM 821 C CA . GLY A 1 106 ? 59.192 69.630 64.054 1.00 23.57 106 GLY A CA 1
ATOM 822 C C . GLY A 1 106 ? 58.604 68.364 63.498 1.00 26.39 106 GLY A C 1
ATOM 823 O O . GLY A 1 106 ? 58.240 68.308 62.316 1.00 26.63 106 GLY A O 1
ATOM 824 N N . LEU A 1 107 ? 58.494 67.342 64.337 1.00 22.40 107 LEU A N 1
ATOM 825 C CA . LEU A 1 107 ? 58.030 66.047 63.872 1.00 21.16 107 LEU A CA 1
ATOM 826 C C . LEU A 1 107 ? 57.063 65.384 64.853 1.00 21.52 107 LEU A C 1
ATOM 827 O O . LEU A 1 107 ? 55.990 64.925 64.436 1.00 23.29 107 LEU A O 1
ATOM 832 N N . LYS A 1 108 ? 57.400 65.320 66.141 1.00 23.85 108 LYS A N 1
ATOM 833 C CA . LYS A 1 108 ? 56.440 64.803 67.108 1.00 23.53 108 LYS A CA 1
ATOM 834 C C . LYS A 1 108 ? 55.193 65.669 67.205 1.00 23.05 108 LYS A C 1
ATOM 835 O O . LYS A 1 108 ? 54.086 65.144 67.266 1.00 22.79 108 LYS A O 1
ATOM 841 N N . ALA A 1 109 ? 55.363 66.984 67.220 1.00 23.33 109 ALA A N 1
ATOM 842 C CA . ALA A 1 109 ? 54.192 67.858 67.369 1.00 22.85 109 ALA A CA 1
ATOM 843 C C . ALA A 1 109 ? 53.191 67.717 66.222 1.00 22.59 109 ALA A C 1
ATOM 844 O O . ALA A 1 109 ? 51.995 67.616 66.460 1.00 23.34 109 ALA A O 1
ATOM 846 N N . PRO A 1 110 ? 53.668 67.713 64.966 1.00 22.20 110 PRO A N 1
ATOM 847 C CA . PRO A 1 110 ? 52.691 67.532 63.889 1.00 22.40 110 PRO A CA 1
ATOM 848 C C . PRO A 1 110 ? 51.948 66.204 63.999 1.00 24.13 110 PRO A C 1
ATOM 849 O O . PRO A 1 110 ? 50.764 66.158 63.722 1.00 25.31 110 PRO A O 1
ATOM 853 N N . TYR A 1 111 ? 52.620 65.137 64.440 1.00 22.04 111 TYR A N 1
ATOM 854 C CA . TYR A 1 111 ? 51.929 63.872 64.607 1.00 22.28 111 TYR A CA 1
ATOM 855 C C . TYR A 1 111 ? 50.868 63.953 65.705 1.00 23.14 111 TYR A C 1
ATOM 856 O O . TYR A 1 111 ? 49.720 63.555 65.508 1.00 24.36 111 TYR A O 1
ATOM 865 N N . GLU A 1 112 ? 51.297 64.440 66.868 1.00 23.29 112 GLU A N 1
ATOM 866 C CA . GLU A 1 112 ? 50.431 64.484 68.030 1.00 24.76 112 GLU A CA 1
ATOM 867 C C . GLU A 1 112 ? 49.239 65.414 67.806 1.00 24.28 112 GLU A C 1
ATOM 868 O O . GLU A 1 112 ? 48.140 65.085 68.211 1.00 24.88 112 GLU A O 1
ATOM 874 N N . LEU A 1 113 ? 49.439 66.555 67.148 1.00 25.95 113 LEU A N 1
ATOM 875 C CA . LEU A 1 113 ? 48.291 67.436 66.886 1.00 24.55 113 LEU A CA 1
ATOM 876 C C . LEU A 1 113 ? 47.343 66.787 65.897 1.00 26.36 113 LEU A C 1
ATOM 877 O O . LEU A 1 113 ? 46.126 66.861 66.052 1.00 28.43 113 LEU A O 1
ATOM 882 N N . SER A 1 114 ? 47.901 66.097 64.904 1.00 23.51 114 SER A N 1
ATOM 883 C CA . SER A 1 114 ? 47.057 65.335 63.999 1.00 23.48 114 SER A CA 1
ATOM 884 C C . SER A 1 114 ? 46.284 64.243 64.744 1.00 27.01 114 SER A C 1
ATOM 885 O O . SER A 1 114 ? 45.085 64.035 64.508 1.00 26.82 114 SER A O 1
ATOM 888 N N . ARG A 1 115 ? 46.956 63.559 65.670 1.00 28.17 115 ARG A N 1
ATOM 889 C CA . ARG A 1 115 ? 46.276 62.517 66.447 1.00 27.41 115 ARG A CA 1
ATOM 890 C C . ARG A 1 115 ? 45.165 63.119 67.321 1.00 27.75 115 ARG A C 1
ATOM 891 O O . ARG A 1 115 ? 44.058 62.596 67.371 1.00 28.12 115 ARG A O 1
ATOM 899 N N . LEU A 1 116 ? 45.473 64.214 68.012 1.00 28.38 116 LEU A N 1
ATOM 900 C CA . LEU A 1 116 ? 44.498 64.853 68.900 1.00 27.04 116 LEU A CA 1
ATOM 901 C C . LEU A 1 116 ? 43.273 65.320 68.121 1.00 28.06 116 LEU A C 1
ATOM 902 O O . LEU A 1 116 ? 42.141 65.260 68.629 1.00 31.50 116 LEU A O 1
ATOM 907 N N . CYS A 1 117 ? 43.510 65.803 66.908 1.00 27.47 117 CYS A N 1
ATOM 908 C CA . CYS A 1 117 ? 42.470 66.380 66.062 1.00 27.91 117 CYS A CA 1
ATOM 909 C C . CYS A 1 117 ? 41.842 65.380 65.100 1.00 26.98 117 CYS A C 1
ATOM 910 O O . CYS A 1 117 ? 40.960 65.765 64.314 1.00 27.61 117 CYS A O 1
ATOM 913 N N . ARG A 1 118 ? 42.253 64.116 65.189 1.00 28.79 118 ARG A N 1
ATOM 914 C CA . ARG A 1 118 ? 41.899 63.107 64.192 1.00 29.44 118 ARG A CA 1
ATOM 915 C C . ARG A 1 118 ? 40.388 63.047 63.960 1.00 28.60 118 ARG A C 1
ATOM 916 O O . ARG A 1 118 ? 39.906 63.242 62.845 1.00 29.35 118 ARG A O 1
ATOM 924 N N . ASP A 1 119 ? 39.640 62.742 65.012 1.00 28.10 119 ASP A N 1
ATOM 925 C CA . ASP A 1 119 ? 38.191 62.582 64.859 1.00 30.79 119 ASP A CA 1
ATOM 926 C C . ASP A 1 119 ? 37.480 63.830 64.385 1.00 29.55 119 ASP A C 1
ATOM 927 O O . ASP A 1 119 ? 36.556 63.768 63.561 1.00 30.53 119 ASP A O 1
ATOM 932 N N . GLU A 1 120 ? 37.883 64.973 64.927 1.00 29.21 120 GLU A N 1
ATOM 933 C CA . GLU A 1 120 ? 37.296 66.235 64.518 1.00 31.57 120 GLU A CA 1
ATOM 934 C C . GLU A 1 120 ? 37.576 66.527 63.043 1.00 27.52 120 GLU A C 1
ATOM 935 O O . GLU A 1 120 ? 36.684 66.920 62.295 1.00 29.99 120 GLU A O 1
ATOM 941 N N . LEU A 1 121 ? 38.821 66.326 62.604 1.00 26.65 121 LEU A N 1
ATOM 942 C CA . LEU A 1 121 ? 39.104 66.555 61.195 1.00 25.95 121 LEU A CA 1
ATOM 943 C C . LEU A 1 121 ? 38.353 65.568 60.285 1.00 26.11 121 LEU A C 1
ATOM 944 O O . LEU A 1 121 ? 37.927 65.933 59.195 1.00 27.08 121 LEU A O 1
ATOM 949 N N . ILE A 1 122 ? 38.254 64.309 60.699 1.00 26.55 122 ILE A N 1
ATOM 950 C CA . ILE A 1 122 ? 37.524 63.314 59.906 1.00 26.83 122 ILE A CA 1
ATOM 951 C C . ILE A 1 122 ? 36.072 63.753 59.801 1.00 32.03 122 ILE A C 1
ATOM 952 O O . ILE A 1 122 ? 35.491 63.790 58.703 1.00 28.68 122 ILE A O 1
ATOM 957 N N . LYS A 1 123 ? 35.493 64.139 60.935 1.00 30.17 123 LYS A N 1
ATOM 958 C CA . LYS A 1 123 ? 34.081 64.548 60.955 1.00 32.62 123 LYS A CA 1
ATOM 959 C C . LYS A 1 123 ? 33.816 65.757 60.069 1.00 34.73 123 LYS A C 1
ATOM 960 O O . LYS A 1 123 ? 32.795 65.827 59.368 1.00 37.91 123 LYS A O 1
ATOM 966 N N . ASN A 1 124 ? 34.749 66.707 60.081 1.00 30.75 124 ASN A N 1
ATOM 967 C CA . ASN A 1 124 ? 34.586 67.925 59.330 1.00 27.94 124 ASN A CA 1
ATOM 968 C C . ASN A 1 124 ? 35.127 67.848 57.898 1.00 27.58 124 ASN A C 1
ATOM 969 O O . ASN A 1 124 ? 35.101 68.838 57.179 1.00 32.95 124 ASN A O 1
ATOM 974 N N . LYS A 1 125 ? 35.593 66.672 57.493 1.00 27.47 125 LYS A N 1
ATOM 975 C CA . LYS A 1 125 ? 36.236 66.506 56.183 1.00 26.84 125 LYS A CA 1
ATOM 976 C C . LYS A 1 125 ? 37.290 67.582 55.950 1.00 28.83 125 LYS A C 1
ATOM 977 O O . LYS A 1 125 ? 37.323 68.266 54.900 1.00 28.49 125 LYS A O 1
ATOM 983 N N . GLY A 1 126 ? 38.189 67.705 56.921 1.00 24.96 126 GLY A N 1
ATOM 984 C CA . GLY A 1 126 ? 39.138 68.803 56.934 1.00 26.38 126 GLY A CA 1
ATOM 985 C C . GLY A 1 126 ? 40.464 68.576 56.200 1.00 23.54 126 GLY A C 1
ATOM 986 O O . GLY A 1 126 ? 40.628 67.692 55.327 1.00 24.79 126 GLY A O 1
ATOM 987 N N . ARG A 1 127 ? 41.432 69.386 56.586 1.00 23.17 127 ARG A N 1
ATOM 988 C CA . ARG A 1 127 ? 42.719 69.414 55.884 1.00 22.42 127 ARG A CA 1
ATOM 989 C C . ARG A 1 127 ? 43.855 69.578 56.873 1.00 23.47 127 ARG A C 1
ATOM 990 O O . ARG A 1 127 ? 43.717 70.313 57.840 1.00 22.92 127 ARG A O 1
ATOM 998 N N . ILE A 1 128 ? 44.981 68.926 56.590 1.00 21.75 128 ILE A N 1
ATOM 999 C CA . ILE A 1 128 ? 46.193 69.151 57.345 1.00 21.53 128 ILE A CA 1
ATOM 1000 C C . ILE A 1 128 ? 47.235 69.653 56.369 1.00 20.95 128 ILE A C 1
ATOM 1001 O O . ILE A 1 128 ? 47.441 69.063 55.305 1.00 21.16 128 ILE A O 1
ATOM 1006 N N . ILE A 1 129 ? 47.894 70.744 56.730 1.00 21.31 129 ILE A N 1
ATOM 1007 C CA . ILE A 1 129 ? 48.997 71.244 55.892 1.00 20.39 129 ILE A CA 1
ATOM 1008 C C . ILE A 1 129 ? 50.267 71.304 56.724 1.00 21.40 129 ILE A C 1
ATOM 1009 O O . ILE A 1 129 ? 50.291 71.943 57.753 1.00 22.42 129 ILE A O 1
ATOM 1014 N N . ASN A 1 130 ? 51.313 70.617 56.262 1.00 20.00 130 ASN A N 1
ATOM 1015 C CA . ASN A 1 130 ? 52.581 70.611 56.988 1.00 19.98 130 ASN A CA 1
ATOM 1016 C C . ASN A 1 130 ? 53.573 71.496 56.275 1.00 22.13 130 ASN A C 1
ATOM 1017 O O . ASN A 1 130 ? 53.704 71.450 55.054 1.00 21.97 130 ASN A O 1
ATOM 1022 N N . ILE A 1 131 ? 54.276 72.317 57.038 1.00 20.53 131 ILE A N 1
ATOM 1023 C CA . ILE A 1 131 ? 55.311 73.149 56.425 1.00 19.82 131 ILE A CA 1
ATOM 1024 C C . ILE A 1 131 ? 56.662 72.475 56.684 1.00 22.02 131 ILE A C 1
ATOM 1025 O O . ILE A 1 131 ? 57.069 72.285 57.837 1.00 25.30 131 ILE A O 1
ATOM 1030 N N . ALA A 1 132 ? 57.333 72.099 55.600 1.00 20.29 132 ALA A N 1
ATOM 1031 C CA . ALA A 1 132 ? 58.655 71.477 55.722 1.00 23.39 132 ALA A CA 1
ATOM 1032 C C . ALA A 1 132 ? 59.732 72.481 55.330 1.00 20.20 132 ALA A C 1
ATOM 1033 O O . ALA A 1 132 ? 59.729 73.605 55.826 1.00 22.34 132 ALA A O 1
ATOM 1035 N N . SER A 1 133 ? 60.626 72.071 54.430 1.00 20.46 133 SER A N 1
ATOM 1036 C CA . SER A 1 133 ? 61.715 72.886 53.956 1.00 19.68 133 SER A CA 1
ATOM 1037 C C . SER A 1 133 ? 62.377 72.134 52.812 1.00 19.43 133 SER A C 1
ATOM 1038 O O . SER A 1 133 ? 62.355 70.908 52.796 1.00 19.59 133 SER A O 1
ATOM 1041 N N . THR A 1 134 ? 62.979 72.850 51.866 1.00 19.50 134 THR A N 1
ATOM 1042 C CA . THR A 1 134 ? 63.826 72.166 50.883 1.00 19.36 134 THR A CA 1
ATOM 1043 C C . THR A 1 134 ? 65.049 71.483 51.519 1.00 19.55 134 THR A C 1
ATOM 1044 O O . THR A 1 134 ? 65.709 70.660 50.895 1.00 19.95 134 THR A O 1
ATOM 1048 N N . ARG A 1 135 ? 65.336 71.812 52.767 1.00 19.88 135 ARG A N 1
ATOM 1049 C CA . ARG A 1 135 ? 66.367 71.072 53.481 1.00 20.08 135 ARG A CA 1
ATOM 1050 C C . ARG A 1 135 ? 66.022 69.604 53.768 1.00 19.79 135 ARG A C 1
ATOM 1051 O O . ARG A 1 135 ? 66.864 68.841 54.250 1.00 22.54 135 ARG A O 1
ATOM 1059 N N . ALA A 1 136 ? 64.792 69.200 53.469 1.00 19.43 136 ALA A N 1
ATOM 1060 C CA . ALA A 1 136 ? 64.431 67.783 53.513 1.00 19.18 136 ALA A CA 1
ATOM 1061 C C . ALA A 1 136 ? 65.111 67.002 52.433 1.00 18.98 136 ALA A C 1
ATOM 1062 O O . ALA A 1 136 ? 65.264 65.770 52.540 1.00 19.60 136 ALA A O 1
ATOM 1064 N N . PHE A 1 137 ? 65.507 67.692 51.351 1.00 18.96 137 PHE A N 1
ATOM 1065 C CA . PHE A 1 137 ? 65.921 66.975 50.138 1.00 18.74 137 PHE A CA 1
ATOM 1066 C C . PHE A 1 137 ? 67.381 67.205 49.694 1.00 18.99 137 PHE A C 1
ATOM 1067 O O . PHE A 1 137 ? 67.944 66.389 48.950 1.00 19.58 137 PHE A O 1
ATOM 1075 N N . GLN A 1 138 ? 67.953 68.326 50.135 1.00 19.48 138 GLN A N 1
ATOM 1076 C CA . GLN A 1 138 ? 69.378 68.665 49.956 1.00 19.76 138 GLN A CA 1
ATOM 1077 C C . GLN A 1 138 ? 69.889 69.260 51.250 1.00 20.23 138 GLN A C 1
ATOM 1078 O O . GLN A 1 138 ? 69.107 69.790 52.041 1.00 20.25 138 GLN A O 1
ATOM 1084 N N . SER A 1 139 ? 71.190 69.185 51.484 1.00 20.65 139 SER A N 1
ATOM 1085 C CA . SER A 1 139 ? 71.732 69.690 52.766 1.00 21.16 139 SER A CA 1
ATOM 1086 C C . SER A 1 139 ? 72.909 70.616 52.601 1.00 22.21 139 SER A C 1
ATOM 1087 O O . SER A 1 139 ? 73.710 70.449 51.702 1.00 21.87 139 SER A O 1
ATOM 1090 N N . GLU A 1 140 ? 73.013 71.584 53.515 1.00 22.23 140 GLU A N 1
ATOM 1091 C CA . GLU A 1 140 ? 74.313 72.222 53.783 1.00 22.98 140 GLU A CA 1
ATOM 1092 C C . GLU A 1 140 ? 74.927 71.474 54.964 1.00 23.29 140 GLU A C 1
ATOM 1093 O O . GLU A 1 140 ? 74.226 70.771 55.688 1.00 23.41 140 GLU A O 1
ATOM 1099 N N . PRO A 1 141 ? 76.228 71.627 55.180 1.00 24.21 141 PRO A N 1
ATOM 1100 C CA . PRO A 1 141 ? 76.865 70.995 56.343 1.00 24.84 141 PRO A CA 1
ATOM 1101 C C . PRO A 1 141 ? 76.233 71.429 57.663 1.00 28.47 141 PRO A C 1
ATOM 1102 O O . PRO A 1 141 ? 75.716 72.541 57.754 1.00 25.82 141 PRO A O 1
ATOM 1106 N N . ASP A 1 142 ? 76.295 70.549 58.666 1.00 24.57 142 ASP A N 1
ATOM 1107 C CA . ASP A 1 142 ? 75.888 70.852 60.043 1.00 24.85 142 ASP A CA 1
ATOM 1108 C C . ASP A 1 142 ? 74.378 71.057 60.206 1.00 26.96 142 ASP A C 1
ATOM 1109 O O . ASP A 1 142 ? 73.942 71.852 61.044 1.00 28.58 142 ASP A O 1
ATOM 1114 N N . SER A 1 143 ? 73.609 70.326 59.406 1.00 23.71 143 SER A N 1
ATOM 1115 C CA . SER A 1 143 ? 72.142 70.462 59.399 1.00 26.54 143 SER A CA 1
ATOM 1116 C C . SER A 1 143 ? 71.399 69.208 59.821 1.00 27.11 143 SER A C 1
ATOM 1117 O O . SER A 1 143 ? 70.219 69.055 59.482 1.00 24.49 143 SER A O 1
ATOM 1120 N N . GLU A 1 144 ? 72.044 68.316 60.565 1.00 23.52 144 GLU A N 1
ATOM 1121 C CA . GLU A 1 144 ? 71.405 67.014 60.816 1.00 22.44 144 GLU A CA 1
ATOM 1122 C C . GLU A 1 144 ? 70.041 67.037 61.492 1.00 23.35 144 GLU A C 1
ATOM 1123 O O . GLU A 1 144 ? 69.187 66.227 61.171 1.00 23.04 144 GLU A O 1
ATOM 1129 N N . ALA A 1 145 ? 69.870 67.920 62.466 1.00 24.33 145 ALA A N 1
ATOM 1130 C CA . ALA A 1 145 ? 68.644 67.921 63.251 1.00 22.52 145 ALA A CA 1
ATOM 1131 C C . ALA A 1 145 ? 67.503 68.448 62.416 1.00 22.05 145 ALA A C 1
ATOM 1132 O O . ALA A 1 145 ? 66.435 67.858 62.339 1.00 24.53 145 ALA A O 1
ATOM 1134 N N . TYR A 1 146 ? 67.738 69.587 61.791 1.00 25.96 146 TYR A N 1
ATOM 1135 C CA . TYR A 1 146 ? 66.716 70.181 60.930 1.00 27.09 146 TYR A CA 1
ATOM 1136 C C . TYR A 1 146 ? 66.347 69.249 59.751 1.00 26.39 146 TYR A C 1
ATOM 1137 O O . TYR A 1 146 ? 65.151 69.056 59.439 1.00 23.46 146 TYR A O 1
ATOM 1146 N N . ALA A 1 147 ? 67.360 68.676 59.102 1.00 22.30 147 ALA A N 1
ATOM 1147 C CA . ALA A 1 147 ? 67.146 67.718 57.995 1.00 21.19 147 ALA A CA 1
ATOM 1148 C C . ALA A 1 147 ? 66.268 66.532 58.425 1.00 23.82 147 ALA A C 1
ATOM 1149 O O . ALA A 1 147 ? 65.334 66.110 57.715 1.00 22.02 147 ALA A O 1
ATOM 1151 N N . SER A 1 148 ? 66.561 66.009 59.605 1.00 20.68 148 SER A N 1
ATOM 1152 C CA . SER A 1 148 ? 65.892 64.823 60.091 1.00 20.55 148 SER A CA 1
ATOM 1153 C C . SER A 1 148 ? 64.426 65.138 60.379 1.00 21.69 148 SER A C 1
ATOM 1154 O O . SER A 1 148 ? 63.537 64.346 60.081 1.00 22.21 148 SER A O 1
ATOM 1157 N N . ALA A 1 149 ? 64.178 66.292 60.993 1.00 20.68 149 ALA A N 1
ATOM 1158 C CA . ALA A 1 149 ? 62.787 66.645 61.295 1.00 20.63 149 ALA A CA 1
ATOM 1159 C C . ALA A 1 149 ? 62.018 66.889 60.006 1.00 21.84 149 ALA A C 1
ATOM 1160 O O . ALA A 1 149 ? 60.848 66.481 59.881 1.00 23.07 149 ALA A O 1
ATOM 1162 N N . LYS A 1 150 ? 62.642 67.587 59.070 1.00 22.19 150 LYS A N 1
ATOM 1163 C CA . LYS A 1 150 ? 61.924 67.973 57.851 1.00 20.31 150 LYS A CA 1
ATOM 1164 C C . LYS A 1 150 ? 61.707 66.787 56.924 1.00 23.63 150 LYS A C 1
ATOM 1165 O O . LYS A 1 150 ? 60.639 66.656 56.304 1.00 19.68 150 LYS A O 1
ATOM 1171 N N . GLY A 1 151 ? 62.704 65.914 56.818 1.00 21.81 151 GLY A N 1
ATOM 1172 C CA . GLY A 1 151 ? 62.513 64.676 56.053 1.00 19.15 151 GLY A CA 1
ATOM 1173 C C . GLY A 1 151 ? 61.403 63.837 56.672 1.00 19.47 151 GLY A C 1
ATOM 1174 O O . GLY A 1 151 ? 60.570 63.252 55.984 1.00 20.62 151 GLY A O 1
ATOM 1175 N N . GLY A 1 152 ? 61.382 63.790 58.007 1.00 19.65 152 GLY A N 1
ATOM 1176 C CA . GLY A 1 152 ? 60.360 63.041 58.705 1.00 19.78 152 GLY A CA 1
ATOM 1177 C C . GLY A 1 152 ? 58.979 63.643 58.426 1.00 20.89 152 GLY A C 1
ATOM 1178 O O . GLY A 1 152 ? 58.023 62.902 58.220 1.00 20.01 152 GLY A O 1
ATOM 1179 N N . ILE A 1 153 ? 58.869 64.969 58.381 1.00 19.58 153 ILE A N 1
ATOM 1180 C CA . ILE A 1 153 ? 57.517 65.543 58.190 1.00 19.60 153 ILE A CA 1
ATOM 1181 C C . ILE A 1 153 ? 57.015 65.343 56.745 1.00 20.55 153 ILE A C 1
ATOM 1182 O O . ILE A 1 153 ? 55.827 65.197 56.513 1.00 20.65 153 ILE A O 1
ATOM 1187 N N . VAL A 1 154 ? 57.929 65.330 55.787 1.00 19.03 154 VAL A N 1
ATOM 1188 C CA . VAL A 1 154 ? 57.546 65.005 54.408 1.00 18.75 154 VAL A CA 1
ATOM 1189 C C . VAL A 1 154 ? 56.968 63.582 54.322 1.00 20.36 154 VAL A C 1
ATOM 1190 O O . VAL A 1 154 ? 55.929 63.336 53.668 1.00 20.07 154 VAL A O 1
ATOM 1194 N N . ALA A 1 155 ? 57.589 62.630 55.017 1.00 18.81 155 ALA A N 1
ATOM 1195 C CA . ALA A 1 155 ? 57.066 61.261 55.007 1.00 18.84 155 ALA A CA 1
ATOM 1196 C C . ALA A 1 155 ? 55.778 61.145 55.826 1.00 19.97 155 ALA A C 1
ATOM 1197 O O . ALA A 1 155 ? 54.823 60.477 55.418 1.00 19.74 155 ALA A O 1
ATOM 1199 N N . LEU A 1 156 ? 55.765 61.813 56.968 1.00 19.41 156 LEU A N 1
ATOM 1200 C CA . LEU A 1 156 ? 54.549 61.850 57.804 1.00 19.78 156 LEU A CA 1
ATOM 1201 C C . LEU A 1 156 ? 53.349 62.333 56.999 1.00 19.77 156 LEU A C 1
ATOM 1202 O O . LEU A 1 156 ? 52.202 61.850 57.172 1.00 20.06 156 LEU A O 1
ATOM 1207 N N . THR A 1 157 ? 53.596 63.293 56.112 1.00 19.51 157 THR A N 1
ATOM 1208 C CA . THR A 1 157 ? 52.548 63.821 55.255 1.00 19.49 157 THR A CA 1
ATOM 1209 C C . THR A 1 157 ? 51.870 62.727 54.428 1.00 21.34 157 THR A C 1
ATOM 1210 O O . THR A 1 157 ? 50.615 62.654 54.359 1.00 19.75 157 THR A O 1
ATOM 1214 N N . HIS A 1 158 ? 52.661 61.924 53.720 1.00 19.20 158 HIS A N 1
ATOM 1215 C CA . HIS A 1 158 ? 52.009 60.862 52.953 1.00 19.23 158 HIS A CA 1
ATOM 1216 C C . HIS A 1 158 ? 51.430 59.755 53.838 1.00 20.24 158 HIS A C 1
ATOM 1217 O O . HIS A 1 158 ? 50.403 59.147 53.481 1.00 20.72 158 HIS A O 1
ATOM 1224 N N . ALA A 1 159 ? 52.028 59.514 55.009 1.00 19.71 159 ALA A N 1
ATOM 1225 C CA . ALA A 1 159 ? 51.468 58.530 55.918 1.00 20.12 159 ALA A CA 1
ATOM 1226 C C . ALA A 1 159 ? 50.082 58.987 56.373 1.00 20.57 159 ALA A C 1
ATOM 1227 O O . ALA A 1 159 ? 49.111 58.230 56.305 1.00 20.92 159 ALA A O 1
ATOM 1229 N N . LEU A 1 160 ? 50.003 60.221 56.853 1.00 20.62 160 LEU A N 1
ATOM 1230 C CA . LEU A 1 160 ? 48.700 60.763 57.309 1.00 21.08 160 LEU A CA 1
ATOM 1231 C C . LEU A 1 160 ? 47.692 60.777 56.162 1.00 21.67 160 LEU A C 1
ATOM 1232 O O . LEU A 1 160 ? 46.491 60.516 56.354 1.00 21.62 160 LEU A O 1
ATOM 1237 N N . ALA A 1 161 ? 48.164 61.090 54.959 1.00 20.66 161 ALA A N 1
ATOM 1238 C CA . ALA A 1 161 ? 47.242 61.172 53.836 1.00 20.71 161 ALA A CA 1
ATOM 1239 C C . ALA A 1 161 ? 46.642 59.799 53.543 1.00 20.99 161 ALA A C 1
ATOM 1240 O O . ALA A 1 161 ? 45.461 59.687 53.229 1.00 21.38 161 ALA A O 1
ATOM 1242 N N . MET A 1 162 ? 47.461 58.761 53.628 1.00 20.82 162 MET A N 1
ATOM 1243 C CA . MET A 1 162 ? 46.989 57.410 53.347 1.00 22.26 162 MET A CA 1
ATOM 1244 C C . MET A 1 162 ? 46.098 56.873 54.465 1.00 22.57 162 MET A C 1
ATOM 1245 O O . MET A 1 162 ? 45.158 56.090 54.192 1.00 24.20 162 MET A O 1
ATOM 1250 N N . SER A 1 163 ? 46.395 57.265 55.712 1.00 22.24 163 SER A N 1
ATOM 1251 C CA . SER A 1 163 ? 45.527 56.900 56.846 1.00 25.38 163 SER A CA 1
ATOM 1252 C C . SER A 1 163 ? 44.165 57.589 56.817 1.00 24.16 163 SER A C 1
ATOM 1253 O O . SER A 1 163 ? 43.121 56.960 57.114 1.00 25.28 163 SER A O 1
ATOM 1256 N N . LEU A 1 164 ? 44.153 58.878 56.487 1.00 22.78 164 LEU A N 1
ATOM 1257 C CA . LEU A 1 164 ? 42.966 59.691 56.752 1.00 23.28 164 LEU A CA 1
ATOM 1258 C C . LEU A 1 164 ? 42.127 59.967 55.514 1.00 26.98 164 LEU A C 1
ATOM 1259 O O . LEU A 1 164 ? 40.990 60.425 55.641 1.00 26.32 164 LEU A O 1
ATOM 1264 N N . GLY A 1 165 ? 42.664 59.657 54.341 1.00 27.00 165 GLY A N 1
ATOM 1265 C CA . GLY A 1 165 ? 41.870 59.754 53.121 1.00 25.38 165 GLY A CA 1
ATOM 1266 C C . GLY A 1 165 ? 40.733 58.729 53.193 1.00 26.96 165 GLY A C 1
ATOM 1267 O O . GLY A 1 165 ? 40.874 57.686 53.808 1.00 31.47 165 GLY A O 1
ATOM 1268 N N . PRO A 1 166 ? 39.585 59.018 52.570 1.00 25.86 166 PRO A N 1
ATOM 1269 C CA . PRO A 1 166 ? 39.285 60.208 51.780 1.00 25.50 166 PRO A CA 1
ATOM 1270 C C . PRO A 1 166 ? 38.792 61.414 52.576 1.00 25.94 166 PRO A C 1
ATOM 1271 O O . PRO A 1 166 ? 38.607 62.499 51.993 1.00 31.83 166 PRO A O 1
ATOM 1275 N N . ASP A 1 167 ? 38.553 61.248 53.875 1.00 26.50 167 ASP A N 1
ATOM 1276 C CA . ASP A 1 167 ? 37.933 62.310 54.653 1.00 27.08 167 ASP A CA 1
ATOM 1277 C C . ASP A 1 167 ? 38.816 63.534 54.899 1.00 28.18 167 ASP A C 1
ATOM 1278 O O . ASP A 1 167 ? 38.348 64.662 54.879 1.00 29.19 167 ASP A O 1
ATOM 1283 N N . VAL A 1 168 ? 40.102 63.304 55.132 1.00 25.08 168 VAL A N 1
ATOM 1284 C CA . VAL A 1 168 ? 41.009 64.397 55.407 1.00 24.29 168 VAL A CA 1
ATOM 1285 C C . VAL A 1 168 ? 42.083 64.332 54.343 1.00 23.83 168 VAL A C 1
ATOM 1286 O O . VAL A 1 168 ? 42.644 63.268 54.096 1.00 24.66 168 VAL A O 1
ATOM 1290 N N . LEU A 1 169 ? 42.354 65.462 53.705 1.00 22.36 169 LEU A N 1
ATOM 1291 C CA . LEU A 1 169 ? 43.475 65.518 52.772 1.00 21.55 169 LEU A CA 1
ATOM 1292 C C . LEU A 1 169 ? 44.656 66.220 53.439 1.00 23.97 169 LEU A C 1
ATOM 1293 O O . LEU A 1 169 ? 44.467 67.180 54.179 1.00 23.58 169 LEU A O 1
ATOM 1298 N N . VAL A 1 170 ? 45.871 65.756 53.142 1.00 21.22 170 VAL A N 1
ATOM 1299 C CA . VAL A 1 170 ? 47.043 66.146 53.915 1.00 20.50 170 VAL A CA 1
ATOM 1300 C C . VAL A 1 170 ? 48.178 66.388 52.944 1.00 19.96 170 VAL A C 1
ATOM 1301 O O . VAL A 1 170 ? 48.547 65.489 52.173 1.00 21.27 170 VAL A O 1
ATOM 1305 N N . ASN A 1 171 ? 48.734 67.587 52.986 1.00 19.80 171 ASN A N 1
ATOM 1306 C CA . ASN A 1 171 ? 49.813 67.943 52.046 1.00 20.84 171 ASN A CA 1
ATOM 1307 C C . ASN A 1 171 ? 50.873 68.759 52.760 1.00 20.20 171 ASN A C 1
ATOM 1308 O O . ASN A 1 171 ? 50.689 69.203 53.904 1.00 20.53 171 ASN A O 1
ATOM 1313 N N . CYS A 1 172 ? 51.996 68.917 52.078 1.00 19.77 172 CYS A N 1
ATOM 1314 C CA . CYS A 1 172 ? 53.176 69.558 52.657 1.00 20.85 172 CYS A CA 1
ATOM 1315 C C . CYS A 1 172 ? 53.716 70.618 51.689 1.00 23.13 172 CYS A C 1
ATOM 1316 O O . CYS A 1 172 ? 53.669 70.444 50.479 1.00 21.22 172 CYS A O 1
ATOM 1319 N N . ILE A 1 173 ? 54.180 71.744 52.220 1.00 19.65 173 ILE A N 1
ATOM 1320 C CA . ILE A 1 173 ? 54.854 72.734 51.390 1.00 20.52 173 ILE A CA 1
ATOM 1321 C C . ILE A 1 173 ? 56.278 72.802 51.913 1.00 22.03 173 ILE A C 1
ATOM 1322 O O . ILE A 1 173 ? 56.488 72.863 53.140 1.00 19.90 173 ILE A O 1
ATOM 1327 N N . ALA A 1 174 ? 57.239 72.784 51.001 1.00 18.81 174 ALA A N 1
ATOM 1328 C CA . ALA A 1 174 ? 58.669 72.848 51.360 1.00 18.94 174 ALA A CA 1
ATOM 1329 C C . ALA A 1 174 ? 59.238 74.168 50.878 1.00 22.41 174 ALA A C 1
ATOM 1330 O O . ALA A 1 174 ? 59.652 74.295 49.726 1.00 19.15 174 ALA A O 1
ATOM 1332 N N . PRO A 1 175 ? 59.278 75.178 51.756 1.00 20.86 175 PRO A N 1
ATOM 1333 C CA . PRO A 1 175 ? 59.808 76.488 51.355 1.00 20.21 175 PRO A CA 1
ATOM 1334 C C . PRO A 1 175 ? 61.317 76.460 51.220 1.00 20.19 175 PRO A C 1
ATOM 1335 O O . PRO A 1 175 ? 61.989 75.692 51.929 1.00 22.06 175 PRO A O 1
ATOM 1339 N N . GLY A 1 176 ? 61.850 77.320 50.358 1.00 21.36 176 GLY A N 1
ATOM 1340 C CA . GLY A 1 176 ? 63.285 77.527 50.286 1.00 20.48 176 GLY A CA 1
ATOM 1341 C C . GLY A 1 176 ? 63.570 78.740 51.164 1.00 22.50 176 GLY A C 1
ATOM 1342 O O . GLY A 1 176 ? 63.192 78.738 52.337 1.00 25.90 176 GLY A O 1
ATOM 1343 N N . TRP A 1 177 ? 64.199 79.764 50.586 1.00 22.06 177 TRP A N 1
ATOM 1344 C CA . TRP A 1 177 ? 64.563 80.992 51.332 1.00 24.23 177 TRP A CA 1
ATOM 1345 C C . TRP A 1 177 ? 63.395 81.964 51.362 1.00 27.08 177 TRP A C 1
ATOM 1346 O O . TRP A 1 177 ? 63.041 82.552 50.341 1.00 23.46 177 TRP A O 1
ATOM 1357 N N . ILE A 1 178 ? 62.764 82.089 52.531 1.00 25.69 178 ILE A N 1
ATOM 1358 C CA . ILE A 1 178 ? 61.643 82.991 52.701 1.00 23.18 178 ILE A CA 1
ATOM 1359 C C . ILE A 1 178 ? 62.129 84.080 53.646 1.00 28.19 178 ILE A C 1
ATOM 1360 O O . ILE A 1 178 ? 62.658 83.787 54.711 1.00 29.32 178 ILE A O 1
ATOM 1365 N N . ASN A 1 179 ? 61.966 85.333 53.244 1.00 24.21 179 ASN A N 1
ATOM 1366 C CA . ASN A 1 179 ? 62.379 86.439 54.126 1.00 29.61 179 ASN A CA 1
ATOM 1367 C C . ASN A 1 179 ? 61.399 86.574 55.270 1.00 29.74 179 ASN A C 1
ATOM 1368 O O . ASN A 1 179 ? 60.247 86.938 55.057 1.00 31.57 179 ASN A O 1
ATOM 1373 N N . VAL A 1 180 ? 61.843 86.287 56.489 1.00 33.70 180 VAL A N 1
ATOM 1374 C CA . VAL A 1 180 ? 60.940 86.434 57.627 1.00 42.44 180 VAL A CA 1
ATOM 1375 C C . VAL A 1 180 ? 61.455 87.496 58.595 1.00 50.54 180 VAL A C 1
ATOM 1376 O O . VAL A 1 180 ? 61.109 87.494 59.772 1.00 58.21 180 VAL A O 1
ATOM 1380 N N . THR A 1 181 ? 62.269 88.414 58.081 1.00 49.88 181 THR A N 1
ATOM 1381 C CA . THR A 1 181 ? 62.878 89.450 58.912 1.00 55.31 181 THR A CA 1
ATOM 1382 C C . THR A 1 181 ? 62.842 90.829 58.240 1.00 57.44 181 THR A C 1
ATOM 1383 O O . THR A 1 181 ? 63.572 91.093 57.277 1.00 56.93 181 THR A O 1
ATOM 1387 N N . GLU A 1 185 ? 67.247 94.353 53.403 1.00 57.14 185 GLU A N 1
ATOM 1388 C CA . GLU A 1 185 ? 67.973 94.574 52.149 1.00 55.83 185 GLU A CA 1
ATOM 1389 C C . GLU A 1 185 ? 68.848 93.372 51.756 1.00 51.38 185 GLU A C 1
ATOM 1390 O O . GLU A 1 185 ? 69.564 92.810 52.590 1.00 50.85 185 GLU A O 1
ATOM 1392 N N . PHE A 1 186 ? 68.778 92.979 50.486 1.00 46.03 186 PHE A N 1
ATOM 1393 C CA . PHE A 1 186 ? 69.599 91.879 49.974 1.00 40.55 186 PHE A CA 1
ATOM 1394 C C . PHE A 1 186 ? 70.502 92.350 48.859 1.00 43.17 186 PHE A C 1
ATOM 1395 O O . PHE A 1 186 ? 70.175 93.314 48.165 1.00 45.51 186 PHE A O 1
ATOM 1403 N N . THR A 1 187 ? 71.630 91.666 48.667 1.00 38.29 187 THR A N 1
ATOM 1404 C CA . THR A 1 187 ? 72.548 92.058 47.600 1.00 32.91 187 THR A CA 1
ATOM 1405 C C . THR A 1 187 ? 72.026 91.654 46.227 1.00 34.00 187 THR A C 1
ATOM 1406 O O . THR A 1 187 ? 71.102 90.831 46.091 1.00 34.07 187 THR A O 1
ATOM 1410 N N . GLN A 1 188 ? 72.624 92.233 45.197 1.00 36.13 188 GLN A N 1
ATOM 1411 C CA . GLN A 1 188 ? 72.201 91.898 43.862 1.00 37.61 188 GLN A CA 1
ATOM 1412 C C . GLN A 1 188 ? 72.456 90.406 43.623 1.00 36.64 188 GLN A C 1
ATOM 1413 O O . GLN A 1 188 ? 71.674 89.743 42.956 1.00 32.81 188 GLN A O 1
ATOM 1419 N N . GLU A 1 189 ? 73.547 89.894 44.192 1.00 33.94 189 GLU A N 1
ATOM 1420 C CA . GLU A 1 189 ? 73.910 88.478 44.004 1.00 34.28 189 GLU A CA 1
ATOM 1421 C C . GLU A 1 189 ? 72.947 87.557 44.737 1.00 31.51 189 GLU A C 1
ATOM 1422 O O . GLU A 1 189 ? 72.615 86.495 44.237 1.00 29.11 189 GLU A O 1
ATOM 1428 N N . ASP A 1 190 ? 72.538 87.951 45.942 1.00 31.84 190 ASP A N 1
ATOM 1429 C CA . ASP A 1 190 ? 71.564 87.188 46.714 1.00 29.36 190 ASP A CA 1
ATOM 1430 C C . ASP A 1 190 ? 70.342 86.873 45.865 1.00 32.02 190 ASP A C 1
ATOM 1431 O O . ASP A 1 190 ? 69.847 85.740 45.849 1.00 29.54 190 ASP A O 1
ATOM 1436 N N . CYS A 1 191 ? 69.851 87.891 45.160 1.00 32.47 191 CYS A N 1
ATOM 1437 C CA . CYS A 1 191 ? 68.595 87.753 44.449 1.00 32.85 191 CYS A CA 1
ATOM 1438 C C . CYS A 1 191 ? 68.821 87.064 43.110 1.00 33.17 191 CYS A C 1
ATOM 1439 O O . CYS A 1 191 ? 68.019 86.217 42.687 1.00 30.93 191 CYS A O 1
ATOM 1442 N N . ALA A 1 192 ? 69.935 87.395 42.459 1.00 29.06 192 ALA A N 1
ATOM 1443 C CA . ALA A 1 192 ? 70.176 86.898 41.112 1.00 28.29 192 ALA A CA 1
ATOM 1444 C C . ALA A 1 192 ? 70.535 85.410 41.124 1.00 29.32 192 ALA A C 1
ATOM 1445 O O . ALA A 1 192 ? 70.297 84.704 40.146 1.00 28.45 192 ALA A O 1
ATOM 1447 N N . ALA A 1 193 ? 71.092 84.946 42.238 1.00 26.63 193 ALA A N 1
ATOM 1448 C CA . ALA A 1 193 ? 71.487 83.535 42.373 1.00 24.72 193 ALA A CA 1
ATOM 1449 C C . ALA A 1 193 ? 70.273 82.602 42.388 1.00 23.81 193 ALA A C 1
ATOM 1450 O O . ALA A 1 193 ? 70.364 81.428 41.994 1.00 26.95 193 ALA A O 1
ATOM 1452 N N . ILE A 1 194 ? 69.123 83.122 42.786 1.00 24.84 194 ILE A N 1
ATOM 1453 C CA . ILE A 1 194 ? 67.910 82.316 42.822 1.00 25.36 194 ILE A CA 1
ATOM 1454 C C . ILE A 1 194 ? 67.294 82.363 41.416 1.00 24.26 194 ILE A C 1
ATOM 1455 O O . ILE A 1 194 ? 67.162 83.442 40.823 1.00 23.62 194 ILE A O 1
ATOM 1460 N N . PRO A 1 195 ? 66.961 81.194 40.839 1.00 22.08 195 PRO A N 1
ATOM 1461 C CA . PRO A 1 195 ? 66.473 81.244 39.457 1.00 21.99 195 PRO A CA 1
ATOM 1462 C C . PRO A 1 195 ? 65.287 82.174 39.240 1.00 22.78 195 PRO A C 1
ATOM 1463 O O . PRO A 1 195 ? 65.275 82.900 38.226 1.00 25.90 195 PRO A O 1
ATOM 1467 N N . ALA A 1 196 ? 64.346 82.219 40.182 1.00 21.82 196 ALA A N 1
ATOM 1468 C CA . ALA A 1 196 ? 63.223 83.142 40.067 1.00 23.11 196 ALA A CA 1
ATOM 1469 C C . ALA A 1 196 ? 63.584 84.626 40.312 1.00 26.07 196 ALA A C 1
ATOM 1470 O O . ALA A 1 196 ? 62.751 85.496 40.092 1.00 25.44 196 ALA A O 1
ATOM 1472 N N . GLY A 1 197 ? 64.796 84.901 40.801 1.00 23.10 197 GLY A N 1
ATOM 1473 C CA . GLY A 1 197 ? 65.297 86.267 40.810 1.00 23.90 197 GLY A CA 1
ATOM 1474 C C . GLY A 1 197 ? 64.879 87.111 41.995 1.00 29.87 197 GLY A C 1
ATOM 1475 O O . GLY A 1 197 ? 65.070 88.326 41.981 1.00 29.59 197 GLY A O 1
ATOM 1476 N N . LYS A 1 198 ? 64.340 86.475 43.028 1.00 24.62 198 LYS A N 1
ATOM 1477 C CA . LYS A 1 198 ? 63.878 87.206 44.208 1.00 26.88 198 LYS A CA 1
ATOM 1478 C C . LYS A 1 198 ? 63.989 86.270 45.390 1.00 24.72 198 LYS A C 1
ATOM 1479 O O . LYS A 1 198 ? 64.104 85.067 45.230 1.00 26.68 198 LYS A O 1
ATOM 1485 N N . VAL A 1 199 ? 63.922 86.847 46.582 1.00 27.25 199 VAL A N 1
ATOM 1486 C CA . VAL A 1 199 ? 63.787 86.074 47.791 1.00 23.66 199 VAL A CA 1
ATOM 1487 C C . VAL A 1 199 ? 62.289 85.862 48.033 1.00 24.48 199 VAL A C 1
ATOM 1488 O O . VAL A 1 199 ? 61.461 86.720 47.699 1.00 30.63 199 VAL A O 1
ATOM 1492 N N . GLY A 1 200 ? 61.938 84.709 48.593 1.00 22.80 200 GLY A N 1
ATOM 1493 C CA . GLY A 1 200 ? 60.556 84.393 48.883 1.00 22.24 200 GLY A CA 1
ATOM 1494 C C . GLY A 1 200 ? 59.986 85.218 50.020 1.00 24.94 200 GLY A C 1
ATOM 1495 O O . GLY A 1 200 ? 60.740 85.766 50.824 1.00 27.95 200 GLY A O 1
ATOM 1496 N N . THR A 1 201 ? 58.662 85.297 50.073 1.00 25.29 201 THR A N 1
ATOM 1497 C CA . THR A 1 201 ? 57.965 86.054 51.114 1.00 25.62 201 THR A CA 1
ATOM 1498 C C . THR A 1 201 ? 56.985 85.099 51.771 1.00 25.80 201 THR A C 1
ATOM 1499 O O . THR A 1 201 ? 56.572 84.089 51.187 1.00 25.05 201 THR A O 1
ATOM 1503 N N . PRO A 1 202 ? 56.577 85.411 53.006 1.00 24.65 202 PRO A N 1
ATOM 1504 C CA . PRO A 1 202 ? 55.573 84.565 53.640 1.00 22.18 202 PRO A CA 1
ATOM 1505 C C . PRO A 1 202 ? 54.276 84.428 52.819 1.00 25.67 202 PRO A C 1
ATOM 1506 O O . PRO A 1 202 ? 53.623 83.399 52.875 1.00 23.00 202 PRO A O 1
ATOM 1510 N N . LYS A 1 203 ? 53.911 85.453 52.065 1.00 26.14 203 LYS A N 1
ATOM 1511 C CA . LYS A 1 203 ? 52.738 85.352 51.215 1.00 25.40 203 LYS A CA 1
ATOM 1512 C C . LYS A 1 203 ? 52.868 84.267 50.138 1.00 24.59 203 LYS A C 1
ATOM 1513 O O . LYS A 1 203 ? 51.852 83.675 49.742 1.00 23.83 203 LYS A O 1
ATOM 1519 N N . ASP A 1 204 ? 54.073 84.002 49.644 1.00 25.52 204 ASP A N 1
ATOM 1520 C CA . ASP A 1 204 ? 54.239 82.896 48.670 1.00 21.28 204 ASP A CA 1
ATOM 1521 C C . ASP A 1 204 ? 53.839 81.559 49.297 1.00 28.27 204 ASP A C 1
ATOM 1522 O O . ASP A 1 204 ? 53.254 80.675 48.646 1.00 26.72 204 ASP A O 1
ATOM 1527 N N . ILE A 1 205 ? 54.124 81.414 50.587 1.00 23.09 205 ILE A N 1
ATOM 1528 C CA . ILE A 1 205 ? 53.751 80.199 51.283 1.00 20.17 205 ILE A CA 1
ATOM 1529 C C . ILE A 1 205 ? 52.270 80.211 51.661 1.00 20.77 205 ILE A C 1
ATOM 1530 O O . ILE A 1 205 ? 51.593 79.223 51.453 1.00 21.84 205 ILE A O 1
ATOM 1535 N N . SER A 1 206 ? 51.786 81.299 52.273 1.00 22.73 206 SER A N 1
ATOM 1536 C CA . SER A 1 206 ? 50.391 81.332 52.687 1.00 23.41 206 SER A CA 1
ATOM 1537 C C . SER A 1 206 ? 49.424 81.203 51.496 1.00 22.91 206 SER A C 1
ATOM 1538 O O . SER A 1 206 ? 48.385 80.583 51.625 1.00 22.58 206 SER A O 1
ATOM 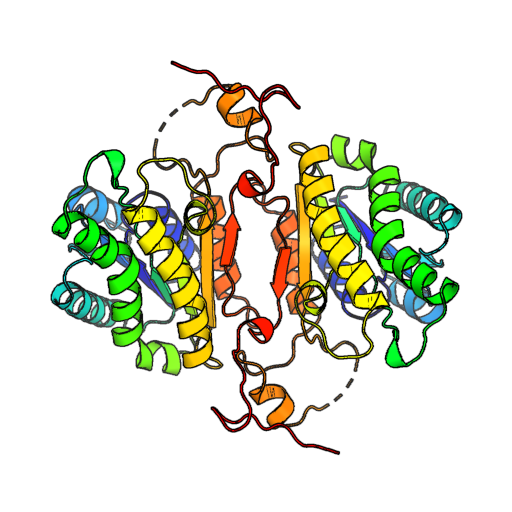1541 N N . ASN A 1 207 ? 49.773 81.778 50.352 1.00 25.49 207 ASN A N 1
ATOM 1542 C CA . ASN A 1 207 ? 48.912 81.622 49.165 1.00 22.89 207 ASN A CA 1
ATOM 1543 C C . ASN A 1 207 ? 48.773 80.140 48.835 1.00 23.19 207 ASN A C 1
ATOM 1544 O O . ASN A 1 207 ? 47.677 79.680 48.470 1.00 21.66 207 ASN A O 1
ATOM 1549 N N . MET A 1 208 ? 49.874 79.390 48.950 1.00 22.90 208 MET A N 1
ATOM 1550 C CA . MET A 1 208 ? 49.847 77.960 48.660 1.00 21.17 208 MET A CA 1
ATOM 1551 C C . MET A 1 208 ? 49.067 77.167 49.722 1.00 23.58 208 MET A C 1
ATOM 1552 O O . MET A 1 208 ? 48.337 76.241 49.409 1.00 22.33 208 MET A O 1
ATOM 1557 N N . VAL A 1 209 ? 49.195 77.555 50.992 1.00 21.13 209 VAL A N 1
ATOM 1558 C CA . VAL A 1 209 ? 48.408 76.919 52.013 1.00 20.69 209 VAL A CA 1
ATOM 1559 C C . VAL A 1 209 ? 46.910 77.024 51.724 1.00 23.24 209 VAL A C 1
ATOM 1560 O O . VAL A 1 209 ? 46.193 76.018 51.787 1.00 25.32 209 VAL A O 1
ATOM 1564 N N . LEU A 1 210 ? 46.444 78.236 51.405 1.00 20.40 210 LEU A N 1
ATOM 1565 C CA . LEU A 1 210 ? 45.009 78.468 51.249 1.00 20.75 210 LEU A CA 1
ATOM 1566 C C . LEU A 1 210 ? 44.535 77.758 50.001 1.00 23.02 210 LEU A C 1
ATOM 1567 O O . LEU A 1 210 ? 43.454 77.175 49.985 1.00 24.76 210 LEU A O 1
ATOM 1572 N N . PHE A 1 211 ? 45.371 77.802 48.964 1.00 21.75 211 PHE A N 1
ATOM 1573 C CA . PHE A 1 211 ? 45.007 77.121 47.720 1.00 24.26 211 PHE A CA 1
ATOM 1574 C C . PHE A 1 211 ? 44.875 75.614 47.969 1.00 21.70 211 PHE A C 1
ATOM 1575 O O . PHE A 1 211 ? 43.899 74.978 47.554 1.00 25.81 211 PHE A O 1
ATOM 1583 N N . LEU A 1 212 ? 45.848 75.023 48.659 1.00 22.93 212 LEU A N 1
ATOM 1584 C CA . LEU A 1 212 ? 45.811 73.574 48.844 1.00 20.13 212 LEU A CA 1
ATOM 1585 C C . LEU A 1 212 ? 44.598 73.151 49.657 1.00 30.71 212 LEU A C 1
ATOM 1586 O O . LEU A 1 212 ? 44.054 72.085 49.426 1.00 31.51 212 LEU A O 1
ATOM 1591 N N . CYS A 1 213 ? 44.179 73.977 50.614 1.00 26.25 213 CYS A N 1
ATOM 1592 C CA . CYS A 1 213 ? 43.021 73.626 51.439 1.00 28.18 213 CYS A CA 1
ATOM 1593 C C . CYS A 1 213 ? 41.734 73.537 50.616 1.00 33.38 213 CYS A C 1
ATOM 1594 O O . CYS A 1 213 ? 40.778 72.887 51.039 1.00 37.07 213 CYS A O 1
ATOM 1597 N N . GLN A 1 214 ? 41.705 74.213 49.466 1.00 26.83 214 GLN A N 1
ATOM 1598 C CA . GLN A 1 214 ? 40.498 74.237 48.605 1.00 32.79 214 GLN A CA 1
ATOM 1599 C C . GLN A 1 214 ? 40.515 73.176 47.514 1.00 33.61 214 GLN A C 1
ATOM 1600 O O . GLN A 1 214 ? 39.545 73.026 46.762 1.00 36.68 214 GLN A O 1
ATOM 1606 N N . GLN A 1 215 ? 41.607 72.448 47.387 1.00 31.55 215 GLN A N 1
ATOM 1607 C CA . GLN A 1 215 ? 41.689 71.453 46.334 1.00 33.28 215 GLN A CA 1
ATOM 1608 C C . GLN A 1 215 ? 41.055 70.204 46.921 1.00 38.43 215 GLN A C 1
ATOM 1609 O O . GLN A 1 215 ? 40.973 70.073 48.149 1.00 38.46 215 GLN A O 1
ATOM 1615 N N . ASP A 1 216 ? 40.554 69.308 46.079 1.00 31.12 216 ASP A N 1
ATOM 1616 C CA . ASP A 1 216 ? 40.112 68.021 46.612 1.00 27.68 216 ASP A CA 1
ATOM 1617 C C . ASP A 1 216 ? 40.699 66.795 45.910 1.00 26.75 216 ASP A C 1
ATOM 1618 O O . ASP A 1 216 ? 40.277 65.679 46.185 1.00 26.38 216 ASP A O 1
ATOM 1623 N N . PHE A 1 217 ? 41.690 66.984 45.037 1.00 23.90 217 PHE A N 1
ATOM 1624 C CA . PHE A 1 217 ? 42.305 65.839 44.377 1.00 24.10 217 PHE A CA 1
ATOM 1625 C C . PHE A 1 217 ? 43.806 65.851 44.561 1.00 25.62 217 PHE A C 1
ATOM 1626 O O . PHE A 1 217 ? 44.517 65.233 43.782 1.00 22.95 217 PHE A O 1
ATOM 1634 N N . ILE A 1 218 ? 44.299 66.582 45.574 1.00 23.18 218 ILE A N 1
ATOM 1635 C CA . ILE A 1 218 ? 45.736 66.550 45.893 1.00 19.61 218 ILE A CA 1
ATOM 1636 C C . ILE A 1 218 ? 45.844 66.093 47.325 1.00 19.75 218 ILE A C 1
ATOM 1637 O O . ILE A 1 218 ? 45.292 66.733 48.227 1.00 21.32 218 ILE A O 1
ATOM 1642 N N . THR A 1 219 ? 46.497 64.957 47.525 1.00 19.63 219 THR A N 1
ATOM 1643 C CA . THR A 1 219 ? 46.806 64.519 48.889 1.00 20.63 219 THR A CA 1
ATOM 1644 C C . THR A 1 219 ? 48.113 63.753 48.910 1.00 21.04 219 THR A C 1
ATOM 1645 O O . THR A 1 219 ? 48.476 63.098 47.922 1.00 20.00 219 THR A O 1
ATOM 1649 N N . GLY A 1 220 ? 48.854 63.871 50.023 1.00 19.35 220 GLY A N 1
ATOM 1650 C CA . GLY A 1 220 ? 50.083 63.134 50.185 1.00 19.09 220 GLY A CA 1
ATOM 1651 C C . GLY A 1 220 ? 51.293 63.834 49.592 1.00 23.37 220 GLY A C 1
ATOM 1652 O O . GLY A 1 220 ? 52.417 63.346 49.721 1.00 23.03 220 GLY A O 1
ATOM 1653 N N . GLU A 1 221 ? 51.067 64.974 48.943 1.00 20.61 221 GLU A N 1
ATOM 1654 C CA A GLU A 1 221 ? 52.078 65.644 48.123 0.50 22.34 221 GLU A CA 1
ATOM 1655 C CA B GLU A 1 221 ? 52.144 65.583 48.160 0.50 22.61 221 GLU A CA 1
ATOM 1656 C C . GLU A 1 221 ? 52.918 66.656 48.915 1.00 25.82 221 GLU A C 1
ATOM 1657 O O . GLU A 1 221 ? 52.414 67.258 49.859 1.00 21.87 221 GLU A O 1
ATOM 1668 N N . THR A 1 222 ? 54.176 66.841 48.506 1.00 22.91 222 THR A N 1
ATOM 1669 C CA . THR A 1 222 ? 55.014 67.957 48.992 1.00 20.95 222 THR A CA 1
ATOM 1670 C C . THR A 1 222 ? 55.349 68.863 47.795 1.00 21.94 222 THR A C 1
ATOM 1671 O O . THR A 1 222 ? 55.869 68.402 46.773 1.00 25.36 222 THR A O 1
ATOM 1675 N N . ILE A 1 223 ? 54.995 70.126 47.911 1.00 18.67 223 ILE A N 1
ATOM 1676 C CA . ILE A 1 223 ? 55.256 71.106 46.856 1.00 20.71 223 ILE A CA 1
ATOM 1677 C C . ILE A 1 223 ? 56.413 72.012 47.255 1.00 22.38 223 ILE A C 1
ATOM 1678 O O . ILE A 1 223 ? 56.413 72.578 48.344 1.00 22.03 223 ILE A O 1
ATOM 1683 N N . ILE A 1 224 ? 57.404 72.107 46.371 1.00 19.02 224 ILE A N 1
ATOM 1684 C CA . ILE A 1 224 ? 58.604 72.930 46.639 1.00 20.90 224 ILE A CA 1
ATOM 1685 C C . ILE A 1 224 ? 58.340 74.357 46.219 1.00 21.24 224 ILE A C 1
ATOM 1686 O O . ILE A 1 224 ? 57.923 74.618 45.092 1.00 22.69 224 ILE A O 1
ATOM 1691 N N . VAL A 1 225 ? 58.563 75.286 47.147 1.00 18.88 225 VAL A N 1
ATOM 1692 C CA . VAL A 1 225 ? 58.362 76.725 46.875 1.00 20.11 225 VAL A CA 1
ATOM 1693 C C . VAL A 1 225 ? 59.664 77.446 47.237 1.00 21.65 225 VAL A C 1
ATOM 1694 O O . VAL A 1 225 ? 59.812 77.948 48.358 1.00 20.42 225 VAL A O 1
ATOM 1698 N N . ASP A 1 226 ? 60.616 77.452 46.290 1.00 19.58 226 ASP A N 1
ATOM 1699 C CA . ASP A 1 226 ? 61.987 77.902 46.555 1.00 19.95 226 ASP A CA 1
ATOM 1700 C C . ASP A 1 226 ? 62.606 78.677 45.393 1.00 20.69 226 ASP A C 1
ATOM 1701 O O . ASP A 1 226 ? 63.839 78.820 45.316 1.00 21.27 226 ASP A O 1
ATOM 1706 N N . GLY A 1 227 ? 61.751 79.200 44.518 1.00 20.20 227 GLY A N 1
ATOM 1707 C CA . GLY A 1 227 ? 62.224 80.028 43.421 1.00 20.53 227 GLY A CA 1
ATOM 1708 C C . GLY A 1 227 ? 63.092 79.245 42.476 1.00 20.41 227 GLY A C 1
ATOM 1709 O O . GLY A 1 227 ? 63.871 79.821 41.731 1.00 20.77 227 GLY A O 1
ATOM 1710 N N . GLY A 1 228 ? 62.973 77.915 42.519 1.00 19.95 228 GLY A N 1
ATOM 1711 C CA . GLY A 1 228 ? 63.770 77.091 41.610 1.00 20.34 228 GLY A CA 1
ATOM 1712 C C . GLY A 1 228 ? 65.169 76.715 42.088 1.00 20.02 228 GLY A C 1
ATOM 1713 O O . GLY A 1 228 ? 65.916 76.065 41.385 1.00 19.98 228 GLY A O 1
ATOM 1714 N N . MET A 1 229 ? 65.541 77.111 43.302 1.00 20.26 229 MET A N 1
ATOM 1715 C CA . MET A 1 229 ? 66.915 76.880 43.732 1.00 20.55 229 MET A CA 1
ATOM 1716 C C . MET A 1 229 ? 67.330 75.414 43.713 1.00 20.20 229 MET A C 1
ATOM 1717 O O . MET A 1 229 ? 68.445 75.097 43.294 1.00 20.40 229 MET A O 1
ATOM 1722 N N . SER A 1 230 ? 66.451 74.526 44.181 1.00 19.75 230 SER A N 1
ATOM 1723 C CA . SER A 1 230 ? 66.845 73.119 44.274 1.00 19.48 230 SER A CA 1
ATOM 1724 C C . SER A 1 230 ? 67.017 72.473 42.892 1.00 21.20 230 SER A C 1
ATOM 1725 O O . SER A 1 230 ? 67.692 71.452 42.755 1.00 20.19 230 SER A O 1
ATOM 1728 N N . LYS A 1 231 ? 66.396 73.077 41.882 1.00 19.63 231 LYS A N 1
ATOM 1729 C CA . LYS A 1 231 ? 66.501 72.523 40.543 1.00 19.13 231 LYS A CA 1
ATOM 1730 C C . LYS A 1 231 ? 67.697 73.063 39.774 1.00 19.54 231 LYS A C 1
ATOM 1731 O O . LYS A 1 231 ? 67.989 72.565 38.679 1.00 21.42 231 LYS A O 1
ATOM 1737 N N . ARG A 1 232 ? 68.434 73.997 40.367 1.00 20.00 232 ARG A N 1
ATOM 1738 C CA . ARG A 1 232 ? 69.597 74.525 39.689 1.00 20.49 232 ARG A CA 1
ATOM 1739 C C . ARG A 1 232 ? 70.804 73.616 39.903 1.00 23.11 232 ARG A C 1
ATOM 1740 O O . ARG A 1 232 ? 71.310 73.466 41.037 1.00 21.21 232 ARG A O 1
ATOM 1748 N N . MET A 1 233 ? 71.303 73.034 38.810 1.00 20.60 233 MET A N 1
ATOM 1749 C CA . MET A 1 233 ? 72.553 72.279 38.904 1.00 20.82 233 MET A CA 1
ATOM 1750 C C . MET A 1 233 ? 73.724 73.241 38.974 1.00 21.56 233 MET A C 1
ATOM 1751 O O . MET A 1 233 ? 73.817 74.149 38.162 1.00 24.70 233 MET A O 1
ATOM 1756 N N . ILE A 1 234 ? 74.603 73.039 39.953 1.00 21.86 234 ILE A N 1
ATOM 1757 C CA . ILE A 1 234 ? 75.698 73.942 40.228 1.00 23.73 234 ILE A CA 1
ATOM 1758 C C . ILE A 1 234 ? 77.009 73.168 40.310 1.00 24.89 234 ILE A C 1
ATOM 1759 O O . ILE A 1 234 ? 77.165 72.256 41.129 1.00 23.39 234 ILE A O 1
ATOM 1764 N N . TYR A 1 235 ? 77.936 73.533 39.427 1.00 23.61 235 TYR A N 1
ATOM 1765 C CA . TYR A 1 235 ? 79.309 73.040 39.475 1.00 24.19 235 TYR A CA 1
ATOM 1766 C C . TYR A 1 235 ? 80.264 74.207 39.499 1.00 27.18 235 TYR A C 1
ATOM 1767 O O . TYR A 1 235 ? 80.050 75.202 38.819 1.00 25.41 235 TYR A O 1
ATOM 1776 N N . HIS A 1 236 ? 81.313 74.086 40.305 1.00 27.98 236 HIS A N 1
ATOM 1777 C CA . HIS A 1 236 ? 82.279 75.148 40.459 1.00 28.08 236 HIS A CA 1
ATOM 1778 C C . HIS A 1 236 ? 82.842 75.599 39.106 1.00 34.15 236 HIS A C 1
ATOM 1779 O O . HIS A 1 236 ? 83.281 74.769 38.301 1.00 32.56 236 HIS A O 1
ATOM 1786 N N . GLY A 1 237 ? 82.809 76.909 38.862 1.00 27.84 237 GLY A N 1
ATOM 1787 C CA . GLY A 1 237 ? 83.419 77.488 37.673 1.00 31.09 237 GLY A CA 1
ATOM 1788 C C . GLY A 1 237 ? 82.504 77.595 36.460 1.00 33.08 237 GLY A C 1
ATOM 1789 O O . GLY A 1 237 ? 82.878 78.184 35.439 1.00 34.34 237 GLY A O 1
ATOM 1790 N N . ASP A 1 238 ? 81.296 77.063 36.574 1.00 31.12 238 ASP A N 1
ATOM 1791 C CA . ASP A 1 238 ? 80.398 76.990 35.438 1.00 28.61 238 ASP A CA 1
ATOM 1792 C C . ASP A 1 238 ? 79.146 77.807 35.715 1.00 30.38 238 ASP A C 1
ATOM 1793 O O . ASP A 1 238 ? 78.643 77.838 36.852 1.00 28.22 238 ASP A O 1
ATOM 1798 N N . TRP A 1 239 ? 78.633 78.459 34.678 1.00 27.89 239 TRP A N 1
ATOM 1799 C CA . TRP A 1 239 ? 77.392 79.223 34.814 1.00 27.54 239 TRP A CA 1
ATOM 1800 C C . TRP A 1 239 ? 77.325 80.081 36.097 1.00 28.25 239 TRP A C 1
ATOM 1801 O O . TRP A 1 239 ? 76.338 80.047 36.855 1.00 28.41 239 TRP A O 1
ATOM 1812 N N . ASN A 1 240 ? 78.393 80.842 36.318 1.00 29.75 240 ASN A N 1
ATOM 1813 C CA . ASN A 1 240 ? 78.405 81.951 37.277 1.00 32.51 240 ASN A CA 1
ATOM 1814 C C . ASN A 1 240 ? 78.544 81.556 38.735 1.00 32.74 240 ASN A C 1
ATOM 1815 O O . ASN A 1 240 ? 78.454 82.410 39.616 1.00 31.62 240 ASN A O 1
ATOM 1820 N N . TRP A 1 241 ? 78.783 80.270 38.996 1.00 27.70 241 TRP A N 1
ATOM 1821 C CA . TRP A 1 241 ? 78.962 79.806 40.368 1.00 26.68 241 TRP A CA 1
ATOM 1822 C C . TRP A 1 241 ? 80.399 79.405 40.678 1.00 29.75 241 TRP A C 1
ATOM 1823 O O . TRP A 1 241 ? 81.076 78.810 39.845 1.00 29.11 241 TRP A O 1
ATOM 1834 N N . PHE A 1 242 ? 80.852 79.699 41.893 1.00 28.22 242 PHE A N 1
ATOM 1835 C CA . PHE A 1 242 ? 82.235 79.443 42.259 1.00 28.58 242 PHE A CA 1
ATOM 1836 C C . PHE A 1 242 ? 82.337 78.986 43.701 1.00 35.09 242 PHE A C 1
ATOM 1837 O O . PHE A 1 242 ? 81.622 79.492 44.576 1.00 34.44 242 PHE A O 1
ATOM 1845 N N . TYR A 1 243 ? 83.239 78.037 43.946 1.00 30.30 243 TYR A N 1
ATOM 1846 C CA . TYR A 1 243 ? 83.484 77.514 45.287 1.00 28.71 243 TYR A CA 1
ATOM 1847 C C . TYR A 1 243 ? 84.802 78.091 45.785 1.00 29.93 243 TYR A C 1
ATOM 1848 O O . TYR A 1 243 ? 85.773 78.188 45.012 1.00 30.63 243 TYR A O 1
ATOM 1857 N N . LYS A 1 244 ? 84.845 78.508 47.048 1.00 31.88 244 LYS A N 1
ATOM 1858 C CA . LYS A 1 244 ? 86.090 79.039 47.603 1.00 36.49 244 LYS A CA 1
ATOM 1859 C C . LYS A 1 244 ? 86.586 78.176 48.759 1.00 38.45 244 LYS A C 1
ATOM 1860 O O . LYS A 1 244 ? 85.836 77.883 49.697 1.00 42.16 244 LYS A O 1
ATOM 1866 N N . ILE A 1 245 ? 87.847 77.753 48.689 1.00 38.46 245 ILE A N 1
ATOM 1867 C CA . ILE A 1 245 ? 88.448 77.064 49.823 1.00 47.00 245 ILE A CA 1
ATOM 1868 C C . ILE A 1 245 ? 88.969 78.125 50.787 1.00 56.25 245 ILE A C 1
ATOM 1869 O O . ILE A 1 245 ? 89.604 79.092 50.364 1.00 61.29 245 ILE A O 1
ATOM 1874 N N . ASP A 1 246 ? 88.696 77.954 52.077 1.00 62.87 246 ASP A N 1
ATOM 1875 C CA . ASP A 1 246 ? 89.131 78.937 53.073 1.00 69.85 246 ASP A CA 1
ATOM 1876 C C . ASP A 1 246 ? 90.613 78.829 53.427 1.00 69.31 246 ASP A C 1
ATOM 1877 O O . ASP A 1 246 ? 91.149 77.733 53.568 1.00 70.98 246 ASP A O 1
ATOM 1882 N N . MET B 1 1 ? 43.097 94.369 26.297 1.00 63.20 1 MET B N 1
ATOM 1883 C CA . MET B 1 1 ? 43.082 92.939 26.604 1.00 60.71 1 MET B CA 1
ATOM 1884 C C . MET B 1 1 ? 43.888 92.623 27.870 1.00 57.37 1 MET B C 1
ATOM 1885 O O . MET B 1 1 ? 44.602 93.483 28.400 1.00 54.73 1 MET B O 1
ATOM 1890 N N . ASN B 1 2 ? 43.765 91.390 28.352 1.00 52.72 2 ASN B N 1
ATOM 1891 C CA . ASN B 1 2 ? 44.582 90.926 29.470 1.00 45.67 2 ASN B CA 1
ATOM 1892 C C . ASN B 1 2 ? 45.742 90.062 28.970 1.00 35.97 2 ASN B C 1
ATOM 1893 O O . ASN B 1 2 ? 46.608 90.574 28.266 1.00 40.04 2 ASN B O 1
ATOM 1898 N N . ARG B 1 3 ? 45.772 88.766 29.282 1.00 32.18 3 ARG B N 1
ATOM 1899 C CA . ARG B 1 3 ? 46.869 87.945 28.783 1.00 24.55 3 ARG B CA 1
ATOM 1900 C C . ARG B 1 3 ? 46.545 87.296 27.436 1.00 28.10 3 ARG B C 1
ATOM 1901 O O . ARG B 1 3 ? 45.379 87.048 27.124 1.00 31.28 3 ARG B O 1
ATOM 1909 N N . GLY B 1 4 ? 47.580 87.053 26.636 1.00 23.45 4 GLY B N 1
ATOM 1910 C CA . GLY B 1 4 ? 47.458 86.181 25.465 1.00 22.87 4 GLY B CA 1
ATOM 1911 C C . GLY B 1 4 ? 47.933 84.796 25.860 1.00 22.32 4 GLY B C 1
ATOM 1912 O O . GLY B 1 4 ? 49.076 84.631 26.280 1.00 24.69 4 GLY B O 1
ATOM 1913 N N . VAL B 1 5 ? 47.073 83.794 25.682 1.00 22.16 5 VAL B N 1
ATOM 1914 C CA . VAL B 1 5 ? 47.380 82.432 26.145 1.00 21.71 5 VAL B CA 1
ATOM 1915 C C . VAL B 1 5 ? 47.315 81.460 24.972 1.00 23.45 5 VAL B C 1
ATOM 1916 O O . VAL B 1 5 ? 46.342 81.458 24.202 1.00 23.69 5 VAL B O 1
ATOM 1920 N N . ILE B 1 6 ? 48.348 80.631 24.828 1.00 22.38 6 ILE B N 1
ATOM 1921 C CA . ILE B 1 6 ? 48.297 79.565 23.847 1.00 22.24 6 ILE B CA 1
ATOM 1922 C C . ILE B 1 6 ? 48.286 78.206 24.526 1.00 22.65 6 ILE B C 1
ATOM 1923 O O . ILE B 1 6 ? 49.000 77.989 25.502 1.00 23.64 6 ILE B O 1
ATOM 1928 N N . VAL B 1 7 ? 47.436 77.318 24.011 1.00 22.68 7 VAL B N 1
ATOM 1929 C CA . VAL B 1 7 ? 47.212 76.012 24.639 1.00 22.45 7 VAL B CA 1
ATOM 1930 C C . VAL B 1 7 ? 47.229 74.963 23.543 1.00 22.86 7 VAL B C 1
ATOM 1931 O O . VAL B 1 7 ? 46.623 75.174 22.493 1.00 25.34 7 VAL B O 1
ATOM 1935 N N . THR B 1 8 ? 47.926 73.845 23.774 1.00 23.29 8 THR B N 1
ATOM 1936 C CA . THR B 1 8 ? 47.889 72.722 22.830 1.00 24.46 8 THR B CA 1
ATOM 1937 C C . THR B 1 8 ? 46.911 71.690 23.349 1.00 25.19 8 THR B C 1
ATOM 1938 O O . THR B 1 8 ? 46.681 71.623 24.561 1.00 25.79 8 THR B O 1
ATOM 1942 N N . GLY B 1 9 ? 46.294 70.928 22.447 1.00 24.36 9 GLY B N 1
ATOM 1943 C CA . GLY B 1 9 ? 45.257 69.993 22.849 1.00 26.47 9 GLY B CA 1
ATOM 1944 C C . GLY B 1 9 ? 44.034 70.656 23.462 1.00 25.37 9 GLY B C 1
ATOM 1945 O O . GLY B 1 9 ? 43.376 70.091 24.327 1.00 27.90 9 GLY B O 1
ATOM 1946 N N . GLY B 1 10 ? 43.692 71.845 22.971 1.00 25.57 10 GLY B N 1
ATOM 1947 C CA . GLY B 1 10 ? 42.673 72.658 23.595 1.00 26.47 10 GLY B CA 1
ATOM 1948 C C . GLY B 1 10 ? 41.230 72.315 23.292 1.00 28.63 10 GLY B C 1
ATOM 1949 O O . GLY B 1 10 ? 40.338 72.921 23.891 1.00 34.11 10 GLY B O 1
ATOM 1950 N N . GLY B 1 11 ? 40.993 71.359 22.391 1.00 26.95 11 GLY B N 1
ATOM 1951 C CA . GLY B 1 11 ? 39.641 71.099 21.930 1.00 31.31 11 GLY B CA 1
ATOM 1952 C C . GLY B 1 11 ? 38.873 70.095 22.751 1.00 30.52 11 GLY B C 1
ATOM 1953 O O . GLY B 1 11 ? 37.700 69.858 22.487 1.00 32.84 11 GLY B O 1
ATOM 1954 N N . HIS B 1 12 ? 39.523 69.477 23.739 1.00 28.58 12 HIS B N 1
ATOM 1955 C CA . HIS B 1 12 ? 38.859 68.423 24.495 1.00 28.18 12 HIS B CA 1
ATOM 1956 C C . HIS B 1 12 ? 39.494 68.321 25.878 1.00 26.52 12 HIS B C 1
ATOM 1957 O O . HIS B 1 12 ? 40.591 68.838 26.106 1.00 26.83 12 HIS B O 1
ATOM 1964 N N . GLY B 1 13 ? 38.806 67.634 26.784 1.00 27.66 13 GLY B N 1
ATOM 1965 C CA . GLY B 1 13 ? 39.389 67.258 28.072 1.00 28.63 13 GLY B CA 1
ATOM 1966 C C . GLY B 1 13 ? 40.039 68.366 28.880 1.00 29.51 13 GLY B C 1
ATOM 1967 O O . GLY B 1 13 ? 39.468 69.440 29.084 1.00 26.87 13 GLY B O 1
ATOM 1968 N N . ILE B 1 14 ? 41.239 68.081 29.376 1.00 25.77 14 ILE B N 1
ATOM 1969 C CA . ILE B 1 14 ? 41.964 69.025 30.209 1.00 22.10 14 ILE B CA 1
ATOM 1970 C C . ILE B 1 14 ? 42.231 70.315 29.436 1.00 26.31 14 ILE B C 1
ATOM 1971 O O . ILE B 1 14 ? 42.072 71.419 29.959 1.00 23.32 14 ILE B O 1
ATOM 1976 N N . GLY B 1 15 ? 42.653 70.201 28.187 1.00 26.23 15 GLY B N 1
ATOM 1977 C CA . GLY B 1 15 ? 42.994 71.409 27.460 1.00 24.39 15 GLY B CA 1
ATOM 1978 C C . GLY B 1 15 ? 41.782 72.313 27.288 1.00 25.03 15 GLY B C 1
ATOM 1979 O O . GLY B 1 15 ? 41.899 73.550 27.370 1.00 24.95 15 GLY B O 1
ATOM 1980 N N . LYS B 1 16 ? 40.634 71.714 27.018 1.00 25.31 16 LYS B N 1
ATOM 1981 C CA . LYS B 1 16 ? 39.390 72.470 26.879 1.00 23.37 16 LYS B CA 1
ATOM 1982 C C . LYS B 1 16 ? 39.065 73.265 28.142 1.00 27.83 16 LYS B C 1
ATOM 1983 O O . LYS B 1 16 ? 38.725 74.447 28.097 1.00 24.47 16 LYS B O 1
ATOM 1989 N N . GLN B 1 17 ? 39.171 72.605 29.287 1.00 22.89 17 GLN B N 1
ATOM 1990 C CA . GLN B 1 17 ? 38.873 73.283 30.538 1.00 22.69 17 GLN B CA 1
ATOM 1991 C C . GLN B 1 17 ? 39.865 74.400 30.869 1.00 22.15 17 GLN B C 1
ATOM 1992 O O . GLN B 1 17 ? 39.495 75.441 31.401 1.00 25.39 17 GLN B O 1
ATOM 1998 N N . ILE B 1 18 ? 41.137 74.181 30.573 1.00 23.04 18 ILE B N 1
ATOM 1999 C CA . ILE B 1 18 ? 42.133 75.210 30.745 1.00 21.83 18 ILE B CA 1
ATOM 2000 C C . ILE B 1 18 ? 41.773 76.425 29.874 1.00 23.81 18 ILE B C 1
ATOM 2001 O O . ILE B 1 18 ? 41.859 77.561 30.314 1.00 22.88 18 ILE B O 1
ATOM 2006 N N . CYS B 1 19 ? 41.377 76.176 28.628 1.00 22.79 19 CYS B N 1
ATOM 2007 C CA . CYS B 1 19 ? 40.955 77.292 27.764 1.00 22.22 19 CYS B CA 1
ATOM 2008 C C . CYS B 1 19 ? 39.811 78.062 28.391 1.00 22.45 19 CYS B C 1
ATOM 2009 O O . CYS B 1 19 ? 39.830 79.277 28.475 1.00 24.87 19 CYS B O 1
ATOM 2012 N N . LEU B 1 20 ? 38.782 77.347 28.809 1.00 24.23 20 LEU B N 1
ATOM 2013 C CA . LEU B 1 20 ? 37.638 78.008 29.436 1.00 26.16 20 LEU B CA 1
ATOM 2014 C C . LEU B 1 20 ? 38.000 78.823 30.656 1.00 26.03 20 LEU B C 1
ATOM 2015 O O . LEU B 1 20 ? 37.482 79.930 30.852 1.00 25.99 20 LEU B O 1
ATOM 2020 N N . ASP B 1 21 ? 38.859 78.260 31.497 1.00 22.97 21 ASP B N 1
ATOM 2021 C CA . ASP B 1 21 ? 39.302 78.973 32.690 1.00 25.02 21 ASP B CA 1
ATOM 2022 C C . ASP B 1 21 ? 40.045 80.273 32.379 1.00 25.65 21 ASP B C 1
ATOM 2023 O O . ASP B 1 21 ? 39.780 81.286 33.005 1.00 25.43 21 ASP B O 1
ATOM 2028 N N . PHE B 1 22 ? 40.932 80.259 31.387 1.00 24.28 22 PHE B N 1
ATOM 2029 C CA . PHE B 1 22 ? 41.595 81.502 30.983 1.00 24.04 22 PHE B CA 1
ATOM 2030 C C . PHE B 1 22 ? 40.620 82.507 30.380 1.00 21.84 22 PHE B C 1
ATOM 2031 O O . PHE B 1 22 ? 40.766 83.740 30.579 1.00 24.69 22 PHE B O 1
ATOM 2039 N N . LEU B 1 23 ? 39.635 82.021 29.624 1.00 25.14 23 LEU B N 1
ATOM 2040 C CA . LEU B 1 23 ? 38.603 82.934 29.114 1.00 24.98 23 LEU B CA 1
ATOM 2041 C C . LEU B 1 23 ? 37.848 83.620 30.246 1.00 27.93 23 LEU B C 1
ATOM 2042 O O . LEU B 1 23 ? 37.613 84.832 30.222 1.00 28.26 23 LEU B O 1
ATOM 2047 N N . GLU B 1 24 ? 37.471 82.835 31.248 1.00 28.46 24 GLU B N 1
ATOM 2048 C CA . GLU B 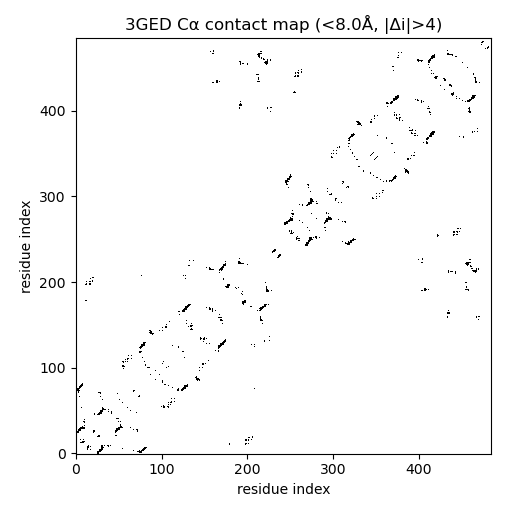1 24 ? 36.724 83.380 32.371 1.00 30.31 24 GLU B CA 1
ATOM 2049 C C . GLU B 1 24 ? 37.581 84.375 33.142 1.00 29.79 24 GLU B C 1
ATOM 2050 O O . GLU B 1 24 ? 37.070 85.328 33.753 1.00 29.02 24 GLU B O 1
ATOM 2056 N N . ALA B 1 25 ? 38.891 84.169 33.106 1.00 28.71 25 ALA B N 1
ATOM 2057 C CA . ALA B 1 25 ? 39.809 85.068 33.808 1.00 30.53 25 ALA B CA 1
ATOM 2058 C C . ALA B 1 25 ? 40.017 86.372 33.050 1.00 33.55 25 ALA B C 1
ATOM 2059 O O . ALA B 1 25 ? 40.694 87.269 33.534 1.00 34.71 25 ALA B O 1
ATOM 2061 N N . GLY B 1 26 ? 39.462 86.465 31.849 1.00 28.14 26 GLY B N 1
ATOM 2062 C CA . GLY B 1 26 ? 39.533 87.690 31.066 1.00 29.89 26 GLY B CA 1
ATOM 2063 C C . GLY B 1 26 ? 40.570 87.685 29.953 1.00 33.65 26 GLY B C 1
ATOM 2064 O O . GLY B 1 26 ? 40.822 88.716 29.318 1.00 34.75 26 GLY B O 1
ATOM 2065 N N . ASP B 1 27 ? 41.164 86.530 29.688 1.00 32.42 27 ASP B N 1
ATOM 2066 C CA . ASP B 1 27 ? 42.248 86.464 28.710 1.00 28.97 27 ASP B CA 1
ATOM 2067 C C . ASP B 1 27 ? 41.774 86.097 27.314 1.00 28.91 27 ASP B C 1
ATOM 2068 O O . ASP B 1 27 ? 40.630 85.698 27.111 1.00 29.83 27 ASP B O 1
ATOM 2073 N N . LYS B 1 28 ? 42.668 86.242 26.345 1.00 26.64 28 LYS B N 1
ATOM 2074 C CA . LYS B 1 28 ? 42.393 85.777 24.984 1.00 29.50 28 LYS B CA 1
ATOM 2075 C C . LYS B 1 28 ? 43.203 84.516 24.773 1.00 25.22 28 LYS B C 1
ATOM 2076 O O . LYS B 1 28 ? 44.366 84.447 25.206 1.00 25.89 28 LYS B O 1
ATOM 2082 N N . VAL B 1 29 ? 42.606 83.515 24.121 1.00 23.62 29 VAL B N 1
ATOM 2083 C CA . VAL B 1 29 ? 43.189 82.175 24.061 1.00 24.66 29 VAL B CA 1
ATOM 2084 C C . VAL B 1 29 ? 43.177 81.692 22.625 1.00 24.65 29 VAL B C 1
ATOM 2085 O O . VAL B 1 29 ? 42.164 81.798 21.927 1.00 26.28 29 VAL B O 1
ATOM 2089 N N . CYS B 1 30 ? 44.311 81.165 22.202 1.00 23.32 30 CYS B N 1
ATOM 2090 C CA . CYS B 1 30 ? 44.424 80.496 20.912 1.00 24.97 30 CYS B CA 1
ATOM 2091 C C . CYS B 1 30 ? 44.864 79.069 21.192 1.00 26.43 30 CYS B C 1
ATOM 2092 O O . CYS B 1 30 ? 45.841 78.854 21.907 1.00 27.58 30 CYS B O 1
ATOM 2095 N N . PHE B 1 31 ? 44.170 78.093 20.622 1.00 24.98 31 PHE B N 1
ATOM 2096 C CA . PHE B 1 31 ? 44.562 76.700 20.838 1.00 25.32 31 PHE B CA 1
ATOM 2097 C C . PHE B 1 31 ? 44.720 75.952 19.539 1.00 24.92 31 PHE B C 1
ATOM 2098 O O . PHE B 1 31 ? 44.110 76.309 18.539 1.00 26.03 31 PHE B O 1
ATOM 2106 N N . ILE B 1 32 ? 45.569 74.929 19.563 1.00 24.20 32 ILE B N 1
ATOM 2107 C CA . ILE B 1 32 ? 45.710 74.028 18.439 1.00 26.11 32 ILE B CA 1
ATOM 2108 C C . ILE B 1 32 ? 45.162 72.676 18.867 1.00 25.85 32 ILE B C 1
ATOM 2109 O O . ILE B 1 32 ? 45.228 72.288 20.053 1.00 26.74 32 ILE B O 1
ATOM 2114 N N . ASP B 1 33 ? 44.607 71.957 17.903 1.00 26.07 33 ASP B N 1
ATOM 2115 C CA . ASP B 1 33 ? 44.005 70.663 18.207 1.00 28.35 33 ASP B CA 1
ATOM 2116 C C . ASP B 1 33 ? 43.846 69.932 16.900 1.00 30.66 33 ASP B C 1
ATOM 2117 O O . ASP B 1 33 ? 43.664 70.544 15.848 1.00 29.93 33 ASP B O 1
ATOM 2122 N N . ILE B 1 34 ? 43.937 68.614 16.973 1.00 30.36 34 ILE B N 1
ATOM 2123 C CA . ILE B 1 34 ? 43.899 67.788 15.773 1.00 31.84 34 ILE B CA 1
ATOM 2124 C C . ILE B 1 34 ? 42.492 67.578 15.232 1.00 36.43 34 ILE B C 1
ATOM 2125 O O . ILE B 1 34 ? 42.331 67.168 14.082 1.00 41.00 34 ILE B O 1
ATOM 2130 N N . ASP B 1 35 ? 41.462 67.838 16.033 1.00 35.50 35 ASP B N 1
ATOM 2131 C CA . ASP B 1 35 ? 40.095 67.551 15.557 1.00 41.64 35 ASP B CA 1
ATOM 2132 C C . ASP B 1 35 ? 39.316 68.795 15.201 1.00 46.79 35 ASP B C 1
ATOM 2133 O O . ASP B 1 35 ? 38.845 69.531 16.078 1.00 42.91 35 ASP B O 1
ATOM 2138 N N . GLU B 1 36 ? 39.158 69.018 13.902 1.00 42.99 36 GLU B N 1
ATOM 2139 C CA . GLU B 1 36 ? 38.634 70.284 13.426 1.00 39.17 36 GLU B CA 1
ATOM 2140 C C . GLU B 1 36 ? 37.210 70.545 13.900 1.00 40.97 36 GLU B C 1
ATOM 2141 O O . GLU B 1 36 ? 36.892 71.651 14.337 1.00 40.46 36 GLU B O 1
ATOM 2147 N N . LYS B 1 37 ? 36.347 69.534 13.808 1.00 42.27 37 LYS B N 1
ATOM 2148 C CA . LYS B 1 37 ? 34.934 69.740 14.115 1.00 45.35 37 LYS B CA 1
ATOM 2149 C C . LYS B 1 37 ? 34.711 70.169 15.565 1.00 42.14 37 LYS B C 1
ATOM 2150 O O . LYS B 1 37 ? 34.048 71.180 15.829 1.00 38.42 37 LYS B O 1
ATOM 2156 N N . ARG B 1 38 ? 35.270 69.412 16.502 1.00 42.05 38 ARG B N 1
ATOM 2157 C CA . ARG B 1 38 ? 35.007 69.678 17.906 1.00 40.40 38 ARG B CA 1
ATOM 2158 C C . ARG B 1 38 ? 35.619 71.008 18.302 1.00 34.88 38 ARG B C 1
ATOM 2159 O O . ARG B 1 38 ? 35.055 71.731 19.116 1.00 33.62 38 ARG B O 1
ATOM 2167 N N . SER B 1 39 ? 36.776 71.332 17.725 1.00 33.79 39 SER B N 1
ATOM 2168 C CA . SER B 1 39 ? 37.483 72.569 18.077 1.00 33.96 39 SER B CA 1
ATOM 2169 C C . SER B 1 39 ? 36.827 73.799 17.482 1.00 29.50 39 SER B C 1
ATOM 2170 O O . SER B 1 39 ? 36.738 74.848 18.125 1.00 31.38 39 SER B O 1
ATOM 2173 N N . ALA B 1 40 ? 36.372 73.685 16.236 1.00 33.60 40 ALA B N 1
ATOM 2174 C CA . ALA B 1 40 ? 35.659 74.793 15.639 1.00 32.75 40 ALA B CA 1
ATOM 2175 C C . ALA B 1 40 ? 34.382 75.055 16.421 1.00 32.55 40 ALA B C 1
ATOM 2176 O O . ALA B 1 40 ? 34.036 76.197 16.666 1.00 33.86 40 ALA B O 1
ATOM 2178 N N . ASP B 1 41 ? 33.671 73.994 16.798 1.00 33.23 41 ASP B N 1
ATOM 2179 C CA . ASP B 1 41 ? 32.482 74.157 17.638 1.00 32.95 41 ASP B CA 1
ATOM 2180 C C . ASP B 1 41 ? 32.816 74.865 18.964 1.00 29.70 41 ASP B C 1
ATOM 2181 O O . ASP B 1 41 ? 32.101 75.768 19.383 1.00 32.08 41 ASP B O 1
ATOM 2186 N N . PHE B 1 42 ? 33.893 74.441 19.618 1.00 30.51 42 PHE B N 1
ATOM 2187 C CA . PHE B 1 42 ? 34.284 75.014 20.898 1.00 30.87 42 PHE B CA 1
ATOM 2188 C C . PHE B 1 42 ? 34.537 76.526 20.783 1.00 31.11 42 PHE B C 1
ATOM 2189 O O . PHE B 1 42 ? 34.149 77.308 21.660 1.00 29.35 42 PHE B O 1
ATOM 2197 N N . ALA B 1 43 ? 35.165 76.941 19.683 1.00 28.26 43 ALA B N 1
ATOM 2198 C CA . ALA B 1 43 ? 35.495 78.354 19.489 1.00 27.26 43 ALA B CA 1
ATOM 2199 C C . ALA B 1 43 ? 34.327 79.200 18.972 1.00 32.15 43 ALA B C 1
ATOM 2200 O O . ALA B 1 43 ? 34.355 80.413 19.056 1.00 29.98 43 ALA B O 1
ATOM 2202 N N . LYS B 1 44 ? 33.296 78.560 18.450 1.00 35.14 44 LYS B N 1
ATOM 2203 C CA . LYS B 1 44 ? 32.196 79.285 17.813 1.00 36.21 44 LYS B CA 1
ATOM 2204 C C . LYS B 1 44 ? 31.499 80.227 18.793 1.00 35.83 44 LYS B C 1
ATOM 2205 O O . LYS B 1 44 ? 31.182 79.840 19.922 1.00 34.82 44 LYS B O 1
ATOM 2211 N N . GLU B 1 45 ? 31.252 81.463 18.360 1.00 31.03 45 GLU B N 1
ATOM 2212 C CA . GLU B 1 45 ? 30.537 82.438 19.170 1.00 34.73 45 GLU B CA 1
ATOM 2213 C C . GLU B 1 45 ? 31.216 82.705 20.517 1.00 39.13 45 GLU B C 1
ATOM 2214 O O . GLU B 1 45 ? 30.561 83.061 21.503 1.00 37.57 45 GLU B O 1
ATOM 2220 N N . ARG B 1 46 ? 32.538 82.522 20.548 1.00 31.28 46 ARG B N 1
ATOM 2221 C CA . ARG B 1 46 ? 33.366 82.920 21.698 1.00 31.81 46 ARG B CA 1
ATOM 2222 C C . ARG B 1 46 ? 34.507 83.786 21.169 1.00 31.70 46 ARG B C 1
ATOM 2223 O O . ARG B 1 46 ? 35.542 83.267 20.821 1.00 33.47 46 ARG B O 1
ATOM 2231 N N . PRO B 1 47 ? 34.316 85.108 21.098 1.00 33.93 47 PRO B N 1
ATOM 2232 C CA . PRO B 1 47 ? 35.206 85.983 20.306 1.00 36.07 47 PRO B CA 1
ATOM 2233 C C . PRO B 1 47 ? 36.667 86.016 20.755 1.00 38.18 47 PRO B C 1
ATOM 2234 O O . PRO B 1 47 ? 37.551 86.353 19.957 1.00 34.51 47 PRO B O 1
ATOM 2238 N N . ASN B 1 48 ? 36.911 85.695 22.019 1.00 33.15 48 ASN B N 1
ATOM 2239 C CA . ASN B 1 48 ? 38.254 85.708 22.567 1.00 30.68 48 ASN B CA 1
ATOM 2240 C C . ASN B 1 48 ? 38.914 84.335 22.525 1.00 27.09 48 ASN B C 1
ATOM 2241 O O . ASN B 1 48 ? 39.990 84.153 23.081 1.00 27.65 48 ASN B O 1
ATOM 2246 N N . LEU B 1 49 ? 38.281 83.393 21.826 1.00 25.73 49 LEU B N 1
ATOM 2247 C CA . LEU B 1 49 ? 38.786 82.031 21.733 1.00 25.45 49 LEU B CA 1
ATOM 2248 C C . LEU B 1 49 ? 39.031 81.695 20.269 1.00 26.24 49 LEU B C 1
ATOM 2249 O O . LEU B 1 49 ? 38.101 81.685 19.474 1.00 28.93 49 LEU B O 1
ATOM 2254 N N . PHE B 1 50 ? 40.275 81.456 19.896 1.00 26.27 50 PHE B N 1
ATOM 2255 C CA . PHE B 1 50 ? 40.647 81.196 18.511 1.00 25.95 50 PHE B CA 1
ATOM 2256 C C . PHE B 1 50 ? 41.192 79.797 18.326 1.00 27.82 50 PHE B C 1
ATOM 2257 O O . PHE B 1 50 ? 42.054 79.347 19.100 1.00 28.18 50 PHE B O 1
ATOM 2265 N N . TYR B 1 51 ? 40.704 79.104 17.299 1.00 26.20 51 TYR B N 1
ATOM 2266 C CA . TYR B 1 51 ? 41.163 77.743 17.051 1.00 26.70 51 TYR B CA 1
ATOM 2267 C C . TYR B 1 51 ? 42.072 77.673 15.827 1.00 31.42 51 TYR B C 1
ATOM 2268 O O . TYR B 1 51 ? 41.834 78.356 14.812 1.00 34.60 51 TYR B O 1
ATOM 2277 N N . PHE B 1 52 ? 43.104 76.846 15.939 1.00 29.69 52 PHE B N 1
ATOM 2278 C CA . PHE B 1 52 ? 44.003 76.523 14.833 1.00 28.53 52 PHE B CA 1
ATOM 2279 C C . PHE B 1 52 ? 44.052 75.021 14.658 1.00 29.55 52 PHE B C 1
ATOM 2280 O O . PHE B 1 52 ? 44.433 74.302 15.580 1.00 31.26 52 PHE B O 1
ATOM 2288 N N . HIS B 1 53 ? 43.637 74.534 13.491 1.00 26.79 53 HIS B N 1
ATOM 2289 C CA . HIS B 1 53 ? 43.623 73.110 13.243 1.00 28.71 53 HIS B CA 1
ATOM 2290 C C . HIS B 1 53 ? 45.007 72.655 12.802 1.00 34.01 53 HIS B C 1
ATOM 2291 O O . HIS B 1 53 ? 45.577 73.221 11.875 1.00 36.89 53 HIS B O 1
ATOM 2298 N N . GLY B 1 54 ? 45.570 71.653 13.475 1.00 30.28 54 GLY B N 1
ATOM 2299 C CA . GLY B 1 54 ? 46.858 71.143 13.044 1.00 32.51 54 GLY B CA 1
ATOM 2300 C C . GLY B 1 54 ? 47.421 70.081 13.958 1.00 31.61 54 GLY B C 1
ATOM 2301 O O . GLY B 1 54 ? 46.892 69.858 15.060 1.00 30.90 54 GLY B O 1
ATOM 2302 N N . ASP B 1 55 ? 48.478 69.416 13.488 1.00 29.26 55 ASP B N 1
ATOM 2303 C CA . ASP B 1 55 ? 49.150 68.386 14.281 1.00 25.90 55 ASP B CA 1
ATOM 2304 C C . ASP B 1 55 ? 50.442 68.935 14.853 1.00 29.46 55 ASP B C 1
ATOM 2305 O O . ASP B 1 55 ? 51.329 69.302 14.103 1.00 30.36 55 ASP B O 1
ATOM 2310 N N . VAL B 1 56 ? 50.574 68.951 16.183 1.00 25.00 56 VAL B N 1
ATOM 2311 C CA . VAL B 1 56 ? 51.744 69.505 16.829 1.00 27.81 56 VAL B CA 1
ATOM 2312 C C . VAL B 1 56 ? 52.988 68.672 16.547 1.00 26.97 56 VAL B C 1
ATOM 2313 O O . VAL B 1 56 ? 54.098 69.126 16.801 1.00 28.61 56 VAL B O 1
ATOM 2317 N N . ALA B 1 57 ? 52.782 67.465 16.027 1.00 28.92 57 AL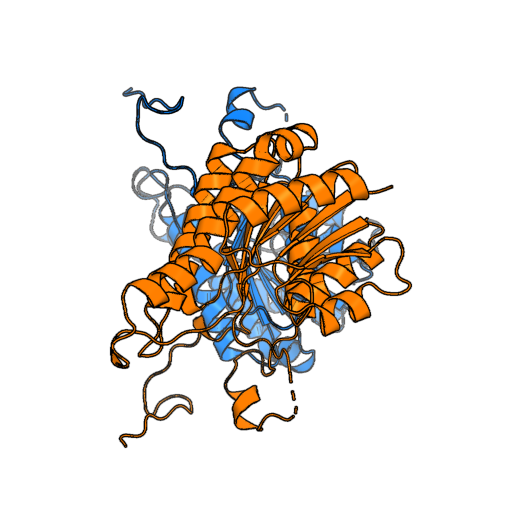A B N 1
ATOM 2318 C CA . ALA B 1 57 ? 53.883 66.588 15.633 1.00 30.03 57 ALA B CA 1
ATOM 2319 C C . ALA B 1 57 ? 54.716 67.183 14.510 1.00 33.05 57 ALA B C 1
ATOM 2320 O O . ALA B 1 57 ? 55.867 66.787 14.318 1.00 32.05 57 ALA B O 1
ATOM 2322 N N . ASP B 1 58 ? 54.126 68.120 13.764 1.00 30.06 58 ASP B N 1
ATOM 2323 C CA . ASP B 1 58 ? 54.792 68.731 12.618 1.00 30.64 58 ASP B CA 1
ATOM 2324 C C . ASP B 1 58 ? 55.389 70.089 12.967 1.00 32.08 58 ASP B C 1
ATOM 2325 O O . ASP B 1 58 ? 54.670 71.041 13.305 1.00 31.05 58 ASP B O 1
ATOM 2330 N N . PRO B 1 59 ? 56.721 70.198 12.878 1.00 31.92 59 PRO B N 1
ATOM 2331 C CA . PRO B 1 59 ? 57.400 71.443 13.232 1.00 29.85 59 PRO B CA 1
ATOM 2332 C C . PRO B 1 59 ? 56.960 72.635 12.384 1.00 31.87 59 PRO B C 1
ATOM 2333 O O . PRO B 1 59 ? 56.834 73.735 12.896 1.00 30.34 59 PRO B O 1
ATOM 2337 N N . LEU B 1 60 ? 56.693 72.419 11.100 1.00 30.70 60 LEU B N 1
ATOM 2338 C CA . LEU B 1 60 ? 56.208 73.516 10.283 1.00 30.43 60 LEU B CA 1
ATOM 2339 C C . LEU B 1 60 ? 54.867 73.998 10.795 1.00 28.73 60 LEU B C 1
ATOM 2340 O O . LEU B 1 60 ? 54.577 75.193 10.749 1.00 33.06 60 LEU B O 1
ATOM 2345 N N . THR B 1 61 ? 54.045 73.056 11.261 1.00 27.41 61 THR B N 1
ATOM 2346 C CA . THR B 1 61 ? 52.728 73.426 11.801 1.00 28.29 61 THR B CA 1
ATOM 2347 C C . THR B 1 61 ? 52.861 74.250 13.077 1.00 30.00 61 THR B C 1
ATOM 2348 O O . THR B 1 61 ? 52.104 75.203 13.321 1.00 26.63 61 THR B O 1
ATOM 2352 N N . LEU B 1 62 ? 53.847 73.907 13.885 1.00 26.97 62 LEU B N 1
ATOM 2353 C CA . LEU B 1 62 ? 54.067 74.662 15.112 1.00 25.86 62 LEU B CA 1
ATOM 2354 C C . LEU B 1 62 ? 54.425 76.112 14.836 1.00 29.69 62 LEU B C 1
ATOM 2355 O O . LEU B 1 62 ? 53.914 77.016 15.490 1.00 27.99 62 LEU B O 1
ATOM 2360 N N . LYS B 1 63 ? 55.288 76.346 13.851 1.00 29.67 63 LYS B N 1
ATOM 2361 C CA . LYS B 1 63 ? 55.639 77.715 13.493 1.00 32.00 63 LYS B CA 1
ATOM 2362 C C . LYS B 1 63 ? 54.418 78.493 12.964 1.00 26.24 63 LYS B C 1
ATOM 2363 O O . LYS B 1 63 ? 54.181 79.623 13.363 1.00 29.31 63 LYS B O 1
ATOM 2369 N N . LYS B 1 64 ? 53.639 77.868 12.090 1.00 30.98 64 LYS B N 1
ATOM 2370 C CA . LYS B 1 64 ? 52.411 78.491 11.588 1.00 30.04 64 LYS B CA 1
ATOM 2371 C C . LYS B 1 64 ? 51.397 78.775 12.701 1.00 30.14 64 LYS B C 1
ATOM 2372 O O . LYS B 1 64 ? 50.704 79.789 12.674 1.00 32.18 64 LYS B O 1
ATOM 2378 N N . PHE B 1 65 ? 51.326 77.892 13.698 1.00 28.42 65 PHE B N 1
ATOM 2379 C CA . PHE B 1 65 ? 50.405 78.109 14.803 1.00 26.12 65 PHE B CA 1
ATOM 2380 C C . PHE B 1 65 ? 50.815 79.329 15.630 1.00 25.36 65 PHE B C 1
ATOM 2381 O O . PHE B 1 65 ? 49.987 80.154 15.997 1.00 26.04 65 PHE B O 1
ATOM 2389 N N . VAL B 1 66 ? 52.097 79.467 15.931 1.00 24.82 66 VAL B N 1
ATOM 2390 C CA . VAL B 1 66 ? 52.529 80.602 16.717 1.00 26.15 66 VAL B CA 1
ATOM 2391 C C . VAL B 1 66 ? 52.319 81.898 15.938 1.00 26.77 66 VAL B C 1
ATOM 2392 O O . VAL B 1 66 ? 51.949 82.920 16.508 1.00 28.42 66 VAL B O 1
ATOM 2396 N N . GLU B 1 67 ? 52.556 81.848 14.631 1.00 28.70 67 GLU B N 1
ATOM 2397 C CA . GLU B 1 67 ? 52.308 83.022 13.803 1.00 30.22 67 GLU B CA 1
ATOM 2398 C C . GLU B 1 67 ? 50.834 83.395 13.824 1.00 28.92 67 GLU B C 1
ATOM 2399 O O . GLU B 1 67 ? 50.491 84.572 13.885 1.00 31.14 67 GLU B O 1
ATOM 2405 N N . TYR B 1 68 ? 49.962 82.387 13.766 1.00 31.19 68 TYR B N 1
ATOM 2406 C CA . TYR B 1 68 ? 48.523 82.629 13.801 1.00 29.37 68 TYR B CA 1
ATOM 2407 C C . TYR B 1 68 ? 48.137 83.221 15.140 1.00 28.78 68 TYR B C 1
ATOM 2408 O O . TYR B 1 68 ? 47.389 84.181 15.233 1.00 29.72 68 TYR B O 1
ATOM 2417 N N . ALA B 1 69 ? 48.659 82.618 16.204 1.00 27.95 69 ALA B N 1
ATOM 2418 C CA . ALA B 1 69 ? 48.388 83.129 17.535 1.00 24.84 69 ALA B CA 1
ATOM 2419 C C . ALA B 1 69 ? 48.809 84.584 17.733 1.00 27.05 69 ALA B C 1
ATOM 2420 O O . ALA B 1 69 ? 48.071 85.377 18.311 1.00 29.84 69 ALA B O 1
ATOM 2422 N N . MET B 1 70 ? 49.991 84.948 17.239 1.00 27.86 70 MET B N 1
ATOM 2423 C CA . MET B 1 70 ? 50.424 86.333 17.355 1.00 30.83 70 MET B CA 1
ATOM 2424 C C . MET B 1 70 ? 49.495 87.258 16.578 1.00 30.16 70 MET B C 1
ATOM 2425 O O . MET B 1 70 ? 49.244 88.382 16.987 1.00 31.11 70 MET B O 1
ATOM 2430 N N . GLU B 1 71 ? 48.974 86.781 15.453 1.00 31.07 71 GLU B N 1
ATOM 2431 C CA . GLU B 1 71 ? 48.048 87.610 14.688 1.00 31.90 71 GLU B CA 1
ATOM 2432 C C . GLU B 1 71 ? 46.757 87.845 15.447 1.00 33.52 71 GLU B C 1
ATOM 2433 O O . GLU B 1 71 ? 46.227 88.955 15.438 1.00 37.41 71 GLU B O 1
ATOM 2439 N N . LYS B 1 72 ? 46.263 86.807 16.120 1.00 32.20 72 LYS B N 1
ATOM 2440 C CA . LYS B 1 72 ? 44.979 86.895 16.810 1.00 28.98 72 LYS B CA 1
ATOM 2441 C C . LYS B 1 72 ? 45.105 87.491 18.205 1.00 28.32 72 LYS B C 1
ATOM 2442 O O . LYS B 1 72 ? 44.248 88.252 18.641 1.00 32.10 72 LYS B O 1
ATOM 2448 N N . LEU B 1 73 ? 46.166 87.125 18.909 1.00 28.71 73 LEU B N 1
ATOM 2449 C CA . LEU B 1 73 ? 46.359 87.604 20.276 1.00 30.68 73 LEU B CA 1
ATOM 2450 C C . LEU B 1 73 ? 47.179 88.870 20.382 1.00 32.54 73 LEU B C 1
ATOM 2451 O O . LEU B 1 73 ? 47.007 89.628 21.340 1.00 33.59 73 LEU B O 1
ATOM 2456 N N . GLN B 1 74 ? 48.095 89.066 19.430 1.00 31.76 74 GLN B N 1
ATOM 2457 C CA . GLN B 1 74 ? 49.042 90.194 19.437 1.00 29.50 74 GLN B CA 1
ATOM 2458 C C . GLN B 1 74 ? 50.100 90.163 20.546 1.00 31.40 74 GLN B C 1
ATOM 2459 O O . GLN B 1 74 ? 51.031 90.971 20.519 1.00 34.21 74 GLN B O 1
ATOM 2465 N N . ARG B 1 75 ? 49.960 89.242 21.506 1.00 28.59 75 ARG B N 1
ATOM 2466 C CA . ARG B 1 75 ? 50.971 89.029 22.540 1.00 27.75 75 ARG B CA 1
ATOM 2467 C C . ARG B 1 75 ? 50.825 87.610 23.070 1.00 27.64 75 ARG B C 1
ATOM 2468 O O . ARG B 1 75 ? 49.742 87.019 23.004 1.00 29.18 75 ARG B O 1
ATOM 2476 N N . ILE B 1 76 ? 51.923 87.042 23.566 1.00 26.04 76 ILE B N 1
ATOM 2477 C CA . ILE B 1 76 ? 51.859 85.734 24.204 1.00 25.10 76 ILE B CA 1
ATOM 2478 C C . ILE B 1 76 ? 52.442 85.850 25.600 1.00 24.17 76 ILE B C 1
ATOM 2479 O O . ILE B 1 76 ? 53.603 86.204 25.763 1.00 24.75 76 ILE B O 1
ATOM 2484 N N . ASP B 1 77 ? 51.600 85.550 26.590 1.00 22.98 77 ASP B N 1
ATOM 2485 C CA . ASP B 1 77 ? 51.964 85.647 28.004 1.00 21.92 77 ASP B CA 1
ATOM 2486 C C . ASP B 1 77 ? 52.099 84.280 28.663 1.00 21.94 77 ASP B C 1
ATOM 2487 O O . ASP B 1 77 ? 52.809 84.136 29.662 1.00 23.27 77 ASP B O 1
ATOM 2492 N N . VAL B 1 78 ? 51.349 83.304 28.158 1.00 22.17 78 VAL B N 1
ATOM 2493 C CA . VAL B 1 78 ? 51.309 81.967 28.777 1.00 20.81 78 VAL B CA 1
ATOM 2494 C C . VAL B 1 78 ? 51.276 80.932 27.671 1.00 23.59 78 VAL B C 1
ATOM 2495 O O . VAL B 1 78 ? 50.533 81.075 26.698 1.00 22.87 78 VAL B O 1
ATOM 2499 N N . LEU B 1 79 ? 52.112 79.902 27.809 1.00 20.72 79 LEU B N 1
ATOM 2500 C CA . LEU B 1 79 ? 52.102 78.763 26.914 1.00 20.62 79 LEU B CA 1
ATOM 2501 C C . LEU B 1 79 ? 51.765 77.539 27.753 1.00 21.11 79 LEU B C 1
ATOM 2502 O O . LEU B 1 79 ? 52.385 77.318 28.777 1.00 22.94 79 LEU B O 1
ATOM 2507 N N . VAL B 1 80 ? 50.740 76.791 27.347 1.00 21.70 80 VAL B N 1
ATOM 2508 C CA . VAL B 1 80 ? 50.355 75.566 28.068 1.00 21.87 80 VAL B CA 1
ATOM 2509 C C . VAL B 1 80 ? 50.531 74.398 27.119 1.00 24.31 80 VAL B C 1
ATOM 2510 O O . VAL B 1 80 ? 49.836 74.309 26.107 1.00 23.06 80 VAL B O 1
ATOM 2514 N N . ASN B 1 81 ? 51.494 73.541 27.444 1.00 20.42 81 ASN B N 1
ATOM 2515 C CA . ASN B 1 81 ? 51.788 72.351 26.636 1.00 21.10 81 ASN B CA 1
ATOM 2516 C C . ASN B 1 81 ? 51.048 71.152 27.177 1.00 24.82 81 ASN B C 1
ATOM 2517 O O . ASN B 1 81 ? 51.367 70.630 28.233 1.00 26.12 81 ASN B O 1
ATOM 2522 N N . ASN B 1 82 ? 50.067 70.699 26.409 1.00 25.77 82 ASN B N 1
ATOM 2523 C CA . ASN B 1 82 ? 49.198 69.617 26.834 1.00 26.38 82 ASN B CA 1
ATOM 2524 C C . ASN B 1 82 ? 49.058 68.625 25.660 1.00 29.52 82 ASN B C 1
ATOM 2525 O O . ASN B 1 82 ? 48.716 69.023 24.572 1.00 34.24 82 ASN B O 1
ATOM 2530 N N . ALA B 1 83 ? 49.389 67.349 25.853 1.00 40.38 83 ALA B N 1
ATOM 2531 C CA . ALA B 1 83 ? 49.238 66.348 24.764 1.00 41.05 83 ALA B CA 1
ATOM 2532 C C . ALA B 1 83 ? 48.797 65.006 25.330 1.00 47.87 83 ALA B C 1
ATOM 2533 O O . ALA B 1 83 ? 49.573 64.321 26.000 1.00 44.99 83 ALA B O 1
ATOM 2535 N N . CYS B 1 84 ? 47.555 64.628 25.045 1.00 51.72 84 CYS B N 1
ATOM 2536 C CA . CYS B 1 84 ? 46.917 63.495 25.718 1.00 58.98 84 CYS B CA 1
ATOM 2537 C C . CYS B 1 84 ? 47.189 62.109 25.117 1.00 60.39 84 CYS B C 1
ATOM 2538 O O . CYS B 1 84 ? 46.989 61.097 25.804 1.00 60.38 84 CYS B O 1
ATOM 2541 N N . ARG B 1 85 ? 47.638 62.062 23.860 1.00 56.76 85 ARG B N 1
ATOM 2542 C CA . ARG B 1 85 ? 47.729 60.792 23.110 1.00 53.15 85 ARG B CA 1
ATOM 2543 C C . ARG B 1 85 ? 48.414 59.649 23.871 1.00 51.00 85 ARG B C 1
ATOM 2544 O O . ARG B 1 85 ? 49.603 59.717 24.179 1.00 44.99 85 ARG B O 1
ATOM 2552 N N . GLY B 1 86 ? 47.658 58.601 24.176 1.00 51.87 86 GLY B N 1
ATOM 2553 C CA . GLY B 1 86 ? 48.254 57.423 24.775 1.00 52.13 86 GLY B CA 1
ATOM 2554 C C . GLY B 1 86 ? 48.857 56.541 23.696 1.00 51.84 86 GLY B C 1
ATOM 2555 O O . GLY B 1 86 ? 48.630 56.748 22.502 1.00 45.33 86 GLY B O 1
ATOM 2556 N N . SER B 1 87 ? 49.618 55.538 24.106 1.00 48.27 87 SER B N 1
ATOM 2557 C CA . SER B 1 87 ? 50.229 54.651 23.138 1.00 43.13 87 SER B CA 1
ATOM 2558 C C . SER B 1 87 ? 50.532 53.317 23.784 1.00 38.56 87 SER B C 1
ATOM 2559 O O . SER B 1 87 ? 50.310 53.130 24.973 1.00 42.52 87 SER B O 1
ATOM 2562 N N . LYS B 1 88 ? 51.047 52.396 22.993 1.00 41.50 88 LYS B N 1
ATOM 2563 C CA . LYS B 1 88 ? 51.461 51.106 23.532 1.00 40.34 88 LYS B CA 1
ATOM 2564 C C . LYS B 1 88 ? 52.966 51.148 23.749 1.00 33.18 88 LYS B C 1
ATOM 2565 O O . LYS B 1 88 ? 53.550 52.214 23.873 1.00 40.28 88 LYS B O 1
ATOM 2571 N N . GLY B 1 89 ? 53.606 49.991 23.825 1.00 26.98 89 GLY B N 1
ATOM 2572 C CA . GLY B 1 89 ? 55.031 50.010 24.057 1.00 25.58 89 GLY B CA 1
ATOM 2573 C C . GLY B 1 89 ? 55.661 48.683 23.725 1.00 27.20 89 GLY B C 1
ATOM 2574 O O . GLY B 1 89 ? 55.274 48.022 22.755 1.00 27.61 89 GLY B O 1
ATOM 2575 N N . ILE B 1 90 ? 56.623 48.284 24.554 1.00 25.99 90 ILE B N 1
ATOM 2576 C CA . ILE B 1 90 ? 57.472 47.164 24.168 1.00 24.86 90 ILE B CA 1
ATOM 2577 C C . ILE B 1 90 ? 56.773 45.805 24.079 1.00 30.28 90 ILE B C 1
ATOM 2578 O O . ILE B 1 90 ? 57.186 44.955 23.288 1.00 31.02 90 ILE B O 1
ATOM 2583 N N . LEU B 1 91 ? 55.714 45.581 24.858 1.00 26.76 91 LEU B N 1
ATOM 2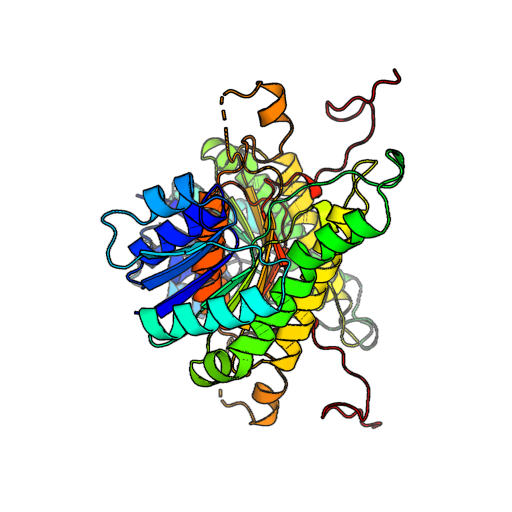584 C CA . LEU B 1 91 ? 55.060 44.281 24.839 1.00 26.54 91 LEU B CA 1
ATOM 2585 C C . LEU B 1 91 ? 54.260 44.152 23.558 1.00 27.47 91 LEU B C 1
ATOM 2586 O O . LEU B 1 91 ? 54.078 43.056 23.049 1.00 30.34 91 LEU B O 1
ATOM 2591 N N . SER B 1 92 ? 53.821 45.296 23.053 1.00 28.38 92 SER B N 1
ATOM 2592 C CA . SER B 1 92 ? 53.133 45.384 21.761 1.00 33.12 92 SER B CA 1
ATOM 2593 C C . SER B 1 92 ? 54.134 45.513 20.600 1.00 32.39 92 SER B C 1
ATOM 2594 O O . SER B 1 92 ? 53.736 45.590 19.433 1.00 32.85 92 SER B O 1
ATOM 2597 N N . SER B 1 93 ? 55.424 45.541 20.925 1.00 29.54 93 SER B N 1
ATOM 2598 C CA . SER B 1 93 ? 56.495 45.803 19.950 1.00 30.05 93 SER B CA 1
ATOM 2599 C C . SER B 1 93 ? 56.212 47.064 19.141 1.00 28.20 93 SER B C 1
ATOM 2600 O O . SER B 1 93 ? 56.298 47.084 17.902 1.00 31.53 93 SER B O 1
ATOM 2603 N N . LEU B 1 94 ? 55.853 48.123 19.856 1.00 27.32 94 LEU B N 1
ATOM 2604 C CA . LEU B 1 94 ? 55.543 49.390 19.217 1.00 26.17 94 LEU B CA 1
ATOM 2605 C C . LEU B 1 94 ? 56.727 49.822 18.362 1.00 26.04 94 LEU B C 1
ATOM 2606 O O . LEU B 1 94 ? 57.837 49.963 18.852 1.00 27.26 94 LEU B O 1
ATOM 2611 N N . LEU B 1 95 ? 56.508 50.030 17.070 1.00 28.84 95 LEU B N 1
ATOM 2612 C CA . LEU B 1 95 ? 57.641 50.344 16.208 1.00 30.49 95 LEU B CA 1
ATOM 2613 C C . LEU B 1 95 ? 58.304 51.703 16.456 1.00 29.84 95 LEU B C 1
ATOM 2614 O O . LEU B 1 95 ? 57.722 52.622 17.042 1.00 27.30 95 LEU B O 1
ATOM 2619 N N . TYR B 1 96 ? 59.547 51.812 16.004 1.00 28.12 96 TYR B N 1
ATOM 2620 C CA . TYR B 1 96 ? 60.352 52.998 16.170 1.00 26.56 96 TYR B CA 1
ATOM 2621 C C . TYR B 1 96 ? 59.617 54.285 15.779 1.00 26.12 96 TYR B C 1
ATOM 2622 O O . TYR B 1 96 ? 59.637 55.273 16.526 1.00 24.74 96 TYR B O 1
ATOM 2631 N N . GLU B 1 97 ? 58.985 54.267 14.599 1.00 27.91 97 GLU B N 1
ATOM 2632 C CA . GLU B 1 97 ? 58.359 55.467 14.076 1.00 31.54 97 GLU B CA 1
ATOM 2633 C C . GLU B 1 97 ? 57.167 55.916 14.917 1.00 26.48 97 GLU B C 1
ATOM 2634 O O . GLU B 1 97 ? 56.871 57.102 14.970 1.00 30.08 97 GLU B O 1
ATOM 2640 N N . GLU B 1 98 ? 56.473 54.955 15.535 1.00 27.44 98 GLU B N 1
ATOM 2641 C CA . GLU B 1 98 ? 55.303 55.244 16.359 1.00 29.35 98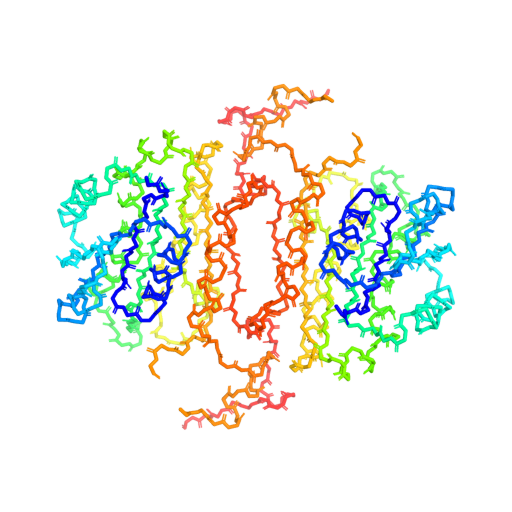 GLU B CA 1
ATOM 2642 C C . GLU B 1 98 ? 55.743 55.752 17.727 1.00 29.79 98 GLU B C 1
ATOM 2643 O O . GLU B 1 98 ? 55.133 56.676 18.274 1.00 26.29 98 GLU B O 1
ATOM 2649 N N . PHE B 1 99 ? 56.826 55.173 18.252 1.00 29.00 99 PHE B N 1
ATOM 2650 C CA . PHE B 1 99 ? 57.453 55.684 19.473 1.00 27.15 99 PHE B CA 1
ATOM 2651 C C . PHE B 1 99 ? 57.877 57.134 19.239 1.00 29.73 99 PHE B C 1
ATOM 2652 O O . PHE B 1 99 ? 57.618 58.031 20.059 1.00 24.45 99 PHE B O 1
ATOM 2660 N N . ASP B 1 100 ? 58.539 57.376 18.113 1.00 26.78 100 ASP B N 1
ATOM 2661 C CA . ASP B 1 100 ? 58.977 58.712 17.748 1.00 26.20 100 ASP B CA 1
ATOM 2662 C C . ASP B 1 100 ? 57.801 59.686 17.676 1.00 25.53 100 ASP B C 1
ATOM 2663 O O . ASP B 1 100 ? 57.905 60.831 18.121 1.00 25.06 100 ASP B O 1
ATOM 2668 N N . TYR B 1 101 ? 56.665 59.229 17.143 1.00 26.14 101 TYR B N 1
ATOM 2669 C CA . TYR B 1 101 ? 55.512 60.117 16.988 1.00 24.87 101 TYR B CA 1
ATOM 2670 C C . TYR B 1 101 ? 55.002 60.587 18.366 1.00 24.29 101 TYR B C 1
ATOM 2671 O O . TYR B 1 101 ? 54.689 61.756 18.556 1.00 26.92 101 TYR B O 1
ATOM 2680 N N . ILE B 1 102 ? 54.943 59.676 19.333 1.00 23.38 102 ILE B N 1
ATOM 2681 C CA . ILE B 1 102 ? 54.595 60.051 20.700 1.00 26.23 102 ILE B CA 1
ATOM 2682 C C . ILE B 1 102 ? 55.593 61.074 21.269 1.00 25.61 102 ILE B C 1
ATOM 2683 O O . ILE B 1 102 ? 55.211 62.046 21.947 1.00 25.09 102 ILE B O 1
ATOM 2688 N N . LEU B 1 103 ? 56.875 60.890 20.985 1.00 22.99 103 LEU B N 1
ATOM 2689 C CA . LEU B 1 103 ? 57.853 61.878 21.411 1.00 22.08 103 LEU B CA 1
ATOM 2690 C C . LEU B 1 103 ? 57.624 63.228 20.701 1.00 22.26 103 LEU B C 1
ATOM 2691 O O . LEU B 1 103 ? 57.821 64.285 21.283 1.00 23.05 103 LEU B O 1
ATOM 2696 N N . SER B 1 104 ? 57.260 63.177 19.417 1.00 25.49 104 SER B N 1
ATOM 2697 C CA . SER B 1 104 ? 56.989 64.412 18.698 1.00 25.09 104 SER B CA 1
ATOM 2698 C C . SER B 1 104 ? 55.884 65.257 19.312 1.00 25.32 104 SER B C 1
ATOM 2699 O O . SER B 1 104 ? 56.019 66.477 19.390 1.00 25.98 104 SER B O 1
ATOM 2702 N N . VAL B 1 105 ? 54.790 64.612 19.706 1.00 27.42 105 VAL B N 1
ATOM 2703 C CA . VAL B 1 105 ? 53.643 65.329 20.244 1.00 25.43 105 VAL B CA 1
ATOM 2704 C C . VAL B 1 105 ? 53.883 65.692 21.712 1.00 25.60 105 VAL B C 1
ATOM 2705 O O . VAL B 1 105 ? 53.512 66.785 22.164 1.00 27.57 105 VAL B O 1
ATOM 2709 N N . GLY B 1 106 ? 54.569 64.811 22.446 1.00 24.46 106 GLY B N 1
ATOM 2710 C CA . GLY B 1 106 ? 54.682 64.963 23.898 1.00 23.18 106 GLY B CA 1
ATOM 2711 C C . GLY B 1 106 ? 55.920 65.661 24.442 1.00 27.67 106 GLY B C 1
ATOM 2712 O O . GLY B 1 106 ? 55.935 66.052 25.623 1.00 27.44 106 GLY B O 1
ATOM 2713 N N . LEU B 1 107 ? 56.951 65.802 23.612 1.00 22.98 107 LEU B N 1
ATOM 2714 C CA . LEU B 1 107 ? 58.266 66.229 24.080 1.00 22.18 107 LEU B CA 1
ATOM 2715 C C . LEU B 1 107 ? 58.882 67.221 23.094 1.00 22.74 107 LEU B C 1
ATOM 2716 O O . LEU B 1 107 ? 59.298 68.318 23.502 1.00 22.85 107 LEU B O 1
ATOM 2721 N N . LYS B 1 108 ? 58.900 66.888 21.799 1.00 25.04 108 LYS B N 1
ATOM 2722 C CA . LYS B 1 108 ? 59.439 67.836 20.823 1.00 24.25 108 LYS B CA 1
ATOM 2723 C C . LYS B 1 108 ? 58.573 69.102 20.705 1.00 21.38 108 LYS B C 1
ATOM 2724 O O . LYS B 1 108 ? 59.098 70.216 20.624 1.00 22.67 108 LYS B O 1
ATOM 2730 N N . ALA B 1 109 ? 57.256 68.927 20.678 1.00 21.66 109 ALA B N 1
ATOM 2731 C CA . ALA B 1 109 ? 56.366 70.093 20.545 1.00 22.71 109 ALA B CA 1
ATOM 2732 C C . ALA B 1 109 ? 56.483 71.082 21.677 1.00 21.75 109 ALA B C 1
ATOM 2733 O O . ALA B 1 109 ? 56.560 72.277 21.443 1.00 22.70 109 ALA B O 1
ATOM 2735 N N . PRO B 1 110 ? 56.517 70.613 22.927 1.00 23.04 110 PRO B N 1
ATOM 2736 C CA . PRO B 1 110 ? 56.713 71.584 24.006 1.00 24.74 110 PRO B CA 1
ATOM 2737 C C . PRO B 1 110 ? 58.030 72.360 23.920 1.00 20.45 110 PRO B C 1
ATOM 2738 O O . PRO B 1 110 ? 58.058 73.545 24.214 1.00 23.35 110 PRO B O 1
ATOM 2742 N N . TYR B 1 111 ? 59.119 71.687 23.544 1.00 21.66 111 TYR B N 1
ATOM 2743 C CA . TYR B 1 111 ? 60.371 72.365 23.361 1.00 21.31 111 TYR B CA 1
ATOM 2744 C C . TYR B 1 111 ? 60.256 73.405 22.244 1.00 22.74 111 TYR B C 1
ATOM 2745 O O . TYR B 1 111 ? 60.610 74.568 22.441 1.00 24.05 111 TYR B O 1
ATOM 2754 N N . GLU B 1 112 ? 59.782 72.972 21.084 1.00 21.29 112 GLU B N 1
ATOM 2755 C CA . GLU B 1 112 ? 59.765 73.846 19.929 1.00 23.19 112 GLU B CA 1
ATOM 2756 C C . GLU B 1 112 ? 58.837 75.049 20.144 1.00 23.37 112 GLU B C 1
ATOM 2757 O O . GLU B 1 112 ? 59.159 76.167 19.731 1.00 23.29 112 GLU B O 1
ATOM 2763 N N . LEU B 1 113 ? 57.688 74.841 20.782 1.00 25.52 113 LEU B N 1
ATOM 2764 C CA . LEU B 1 113 ? 56.802 75.971 21.045 1.00 23.04 113 LEU B CA 1
ATOM 2765 C C . LEU B 1 113 ? 57.445 76.926 22.044 1.00 26.98 113 LEU B C 1
ATOM 2766 O O . LEU B 1 113 ? 57.344 78.149 21.890 1.00 25.10 113 LEU B O 1
ATOM 2771 N N . SER B 1 114 ? 58.158 76.381 23.034 1.00 22.91 114 SER B N 1
ATOM 2772 C CA . SER B 1 114 ? 58.896 77.240 23.962 1.00 21.77 114 SER B CA 1
ATOM 2773 C C . SER B 1 114 ? 59.948 78.033 23.200 1.00 25.44 114 SER B C 1
ATOM 2774 O O . SER B 1 114 ? 60.122 79.222 23.450 1.00 24.92 114 SER B O 1
ATOM 2777 N N . ARG B 1 115 ? 60.617 77.385 22.238 1.00 23.13 115 ARG B N 1
ATOM 2778 C CA . ARG B 1 115 ? 61.676 78.071 21.489 1.00 24.48 115 ARG B CA 1
ATOM 2779 C C . ARG B 1 115 ? 61.067 79.172 20.603 1.00 25.62 115 ARG B C 1
ATOM 2780 O O . ARG B 1 115 ? 61.560 80.293 20.565 1.00 26.81 115 ARG B O 1
ATOM 2788 N N . LEU B 1 116 ? 59.991 78.839 19.895 1.00 25.45 116 LEU B N 1
ATOM 2789 C CA . LEU B 1 116 ? 59.306 79.824 19.034 1.00 25.90 116 LEU B CA 1
ATOM 2790 C C . LEU B 1 116 ? 58.799 81.027 19.819 1.00 27.76 116 LEU B C 1
ATOM 2791 O O . LEU B 1 116 ? 58.813 82.153 19.312 1.00 28.71 116 LEU B O 1
ATOM 2796 N N . CYS B 1 117 ? 58.358 80.788 21.057 1.00 25.24 117 CYS B N 1
ATOM 2797 C CA . CYS B 1 117 ? 57.781 81.828 21.902 1.00 25.94 117 CYS B CA 1
ATOM 2798 C C . CYS B 1 117 ? 58.774 82.487 22.857 1.00 27.07 117 CYS B C 1
ATOM 2799 O O . CYS B 1 117 ? 58.384 83.346 23.646 1.00 28.89 117 CYS B O 1
ATOM 2802 N N . ARG B 1 118 ? 60.043 82.107 22.763 1.00 24.96 118 ARG B N 1
ATOM 2803 C CA . ARG B 1 118 ? 61.044 82.473 23.757 1.00 26.73 118 ARG B CA 1
ATOM 2804 C C . ARG B 1 118 ? 61.098 83.974 23.982 1.00 24.02 118 ARG B C 1
ATOM 2805 O O . ARG B 1 118 ? 60.951 84.437 25.105 1.00 26.75 118 ARG B O 1
ATOM 2813 N N . ASP B 1 119 ? 61.342 84.732 22.914 1.00 25.10 119 ASP B N 1
ATOM 2814 C CA . ASP B 1 119 ? 61.579 86.161 23.089 1.00 25.74 119 ASP B CA 1
ATOM 2815 C C . ASP B 1 119 ? 60.330 86.865 23.569 1.00 24.11 119 ASP B C 1
ATOM 2816 O O . ASP B 1 119 ? 60.406 87.786 24.384 1.00 27.49 119 ASP B O 1
ATOM 2821 N N . GLU B 1 120 ? 59.180 86.443 23.050 1.00 27.42 120 GLU B N 1
ATOM 2822 C CA . GLU B 1 120 ? 57.908 87.027 23.428 1.00 27.92 120 GLU B CA 1
ATOM 2823 C C . GLU B 1 120 ? 57.615 86.750 24.902 1.00 27.22 120 GLU B C 1
ATOM 2824 O O . GLU B 1 120 ? 57.205 87.656 25.630 1.00 26.67 120 GLU B O 1
ATOM 2830 N N . LEU B 1 121 ? 57.830 85.503 25.351 1.00 23.08 121 LEU B N 1
ATOM 2831 C CA . LEU B 1 121 ? 57.602 85.197 26.755 1.00 22.32 121 LEU B CA 1
ATOM 2832 C C . LEU B 1 121 ? 58.552 85.953 27.682 1.00 26.34 121 LEU B C 1
ATOM 2833 O O . LEU B 1 121 ? 58.153 86.414 28.764 1.00 24.35 121 LEU B O 1
ATOM 2838 N N . ILE B 1 122 ? 59.801 86.090 27.264 1.00 22.68 122 ILE B N 1
ATOM 2839 C CA . ILE B 1 122 ? 60.781 86.833 28.061 1.00 24.25 122 ILE B CA 1
ATOM 2840 C C . ILE B 1 122 ? 60.361 88.300 28.179 1.00 27.00 122 ILE B C 1
ATOM 2841 O O . ILE B 1 122 ? 60.363 88.877 29.271 1.00 26.35 122 ILE B O 1
ATOM 2846 N N . LYS B 1 123 ? 59.970 88.887 27.054 1.00 25.37 123 LYS B N 1
ATOM 2847 C CA . LYS B 1 123 ? 59.543 90.290 27.033 1.00 27.06 123 LYS B CA 1
ATOM 2848 C C . LYS B 1 123 ? 58.353 90.530 27.969 1.00 30.14 123 LYS B C 1
ATOM 2849 O O . LYS B 1 123 ? 58.286 91.541 28.697 1.00 27.09 123 LYS B O 1
ATOM 2855 N N . ASN B 1 124 ? 57.423 89.584 27.969 1.00 25.83 124 ASN B N 1
ATOM 2856 C CA . ASN B 1 124 ? 56.201 89.756 28.698 1.00 23.39 124 ASN B CA 1
ATOM 2857 C C . ASN B 1 124 ? 56.290 89.184 30.104 1.00 23.59 124 ASN B C 1
ATOM 2858 O O . ASN B 1 124 ? 55.316 89.224 30.841 1.00 28.41 124 ASN B O 1
ATOM 2863 N N . LYS B 1 125 ? 57.468 88.685 30.467 1.00 22.65 125 LYS B N 1
ATOM 2864 C CA . LYS B 1 125 ? 57.665 88.063 31.784 1.00 22.16 125 LYS B CA 1
ATOM 2865 C C . LYS B 1 125 ? 56.598 86.983 32.041 1.00 24.93 125 LYS B C 1
ATOM 2866 O O . LYS B 1 125 ? 55.908 86.938 33.091 1.00 25.57 125 LYS B O 1
ATOM 2872 N N . GLY B 1 126 ? 56.465 86.105 31.052 1.00 22.66 126 GLY B N 1
ATOM 2873 C CA . GLY B 1 126 ? 55.392 85.135 31.000 1.00 23.75 126 GLY B CA 1
ATOM 2874 C C . GLY B 1 126 ? 55.630 83.826 31.759 1.00 21.24 126 GLY B C 1
ATOM 2875 O O . GLY B 1 126 ? 56.494 83.714 32.659 1.00 22.65 126 GLY B O 1
ATOM 2876 N N . ARG B 1 127 ? 54.847 82.826 31.365 1.00 20.93 127 ARG B N 1
ATOM 2877 C CA . ARG B 1 127 ? 54.782 81.550 32.085 1.00 20.05 127 ARG B CA 1
ATOM 2878 C C . ARG B 1 127 ? 54.663 80.433 31.080 1.00 21.63 127 ARG B C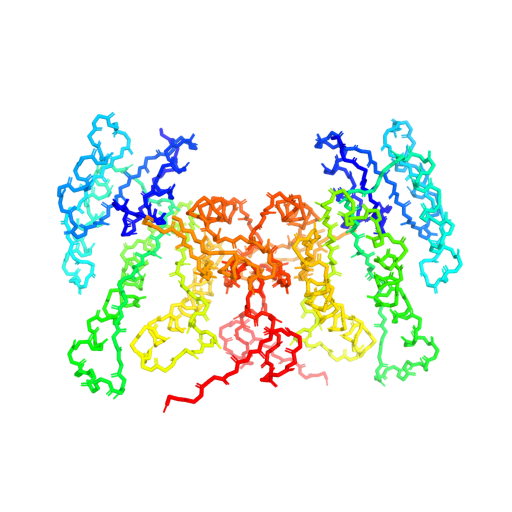 1
ATOM 2879 O O . ARG B 1 127 ? 53.979 80.585 30.068 1.00 21.33 127 ARG B O 1
ATOM 2887 N N . ILE B 1 128 ? 55.294 79.296 31.369 1.00 20.60 128 ILE B N 1
ATOM 2888 C CA . ILE B 1 128 ? 55.059 78.082 30.583 1.00 19.69 128 ILE B CA 1
ATOM 2889 C C . ILE B 1 128 ? 54.583 77.032 31.563 1.00 21.22 128 ILE B C 1
ATOM 2890 O O . ILE B 1 128 ? 55.182 76.862 32.627 1.00 19.19 128 ILE B O 1
ATOM 2895 N N . ILE B 1 129 ? 53.493 76.353 31.228 1.00 19.42 129 ILE B N 1
ATOM 2896 C CA . ILE B 1 129 ? 53.011 75.261 32.092 1.00 19.22 129 ILE B CA 1
ATOM 2897 C C . ILE B 1 129 ? 52.960 74.010 31.233 1.00 19.82 129 ILE B C 1
ATOM 2898 O O . ILE B 1 129 ? 52.336 74.000 30.180 1.00 21.80 129 ILE B O 1
ATOM 2903 N N . ASN B 1 130 ? 53.649 72.975 31.683 1.00 20.15 130 ASN B N 1
ATOM 2904 C CA . ASN B 1 130 ? 53.661 71.705 30.962 1.00 19.96 130 ASN B CA 1
ATOM 2905 C C . ASN B 1 130 ? 52.773 70.704 31.664 1.00 21.03 130 ASN B C 1
ATOM 2906 O O . ASN B 1 130 ? 52.786 70.591 32.892 1.00 21.62 130 ASN B O 1
ATOM 2911 N N . ILE B 1 131 ? 51.956 69.981 30.886 1.00 19.88 131 ILE B N 1
ATOM 2912 C CA . ILE B 1 131 ? 51.129 68.935 31.501 1.00 19.54 131 ILE B CA 1
ATOM 2913 C C . ILE B 1 131 ? 51.792 67.573 31.259 1.00 22.69 131 ILE B C 1
ATOM 2914 O O . ILE B 1 131 ? 51.990 67.160 30.103 1.00 24.42 131 ILE B O 1
ATOM 2919 N N . ALA B 1 132 ? 52.193 66.903 32.330 1.00 20.86 132 ALA B N 1
ATOM 2920 C CA . ALA B 1 132 ? 52.819 65.567 32.171 1.00 20.94 132 ALA B CA 1
ATOM 2921 C C . ALA B 1 132 ? 51.826 64.499 32.605 1.00 20.02 132 ALA B C 1
ATOM 2922 O O . ALA B 1 132 ? 50.703 64.461 32.091 1.00 23.08 132 ALA B O 1
ATOM 2924 N N . SER B 1 133 ? 52.233 63.639 33.532 1.00 21.14 133 SER B N 1
ATOM 2925 C CA . SER B 1 133 ? 51.420 62.520 34.003 1.00 19.87 133 SER B CA 1
ATOM 2926 C C . SER B 1 133 ? 52.177 61.857 35.126 1.00 19.68 133 SER B C 1
ATOM 2927 O O . SER B 1 133 ? 53.403 61.891 35.135 1.00 19.43 133 SER B O 1
ATOM 2930 N N . THR B 1 134 ? 51.452 61.220 36.041 1.00 19.84 134 THR B N 1
ATOM 2931 C CA . THR B 1 134 ? 52.124 60.403 37.058 1.00 19.74 134 THR B CA 1
ATOM 2932 C C . THR B 1 134 ? 52.830 59.192 36.440 1.00 19.88 134 THR B C 1
ATOM 2933 O O . THR B 1 134 ? 53.683 58.551 37.074 1.00 21.31 134 THR B O 1
ATOM 2937 N N . ARG B 1 135 ? 52.505 58.918 35.184 1.00 20.16 135 ARG B N 1
ATOM 2938 C CA . ARG B 1 135 ? 53.228 57.887 34.433 1.00 21.88 135 ARG B CA 1
ATOM 2939 C C . ARG B 1 135 ? 54.691 58.244 34.119 1.00 20.53 135 ARG B C 1
ATOM 2940 O O . ARG B 1 135 ? 55.456 57.405 33.686 1.00 21.73 135 ARG B O 1
ATOM 2948 N N . ALA B 1 136 ? 55.111 59.468 34.458 1.00 19.61 136 ALA B N 1
ATOM 2949 C CA . ALA B 1 136 ? 56.522 59.826 34.413 1.00 19.68 136 ALA B CA 1
ATOM 2950 C C . ALA B 1 136 ? 57.301 59.159 35.512 1.00 20.05 136 ALA B C 1
ATOM 2951 O O . ALA B 1 136 ? 58.536 59.024 35.416 1.00 20.50 136 ALA B O 1
ATOM 2953 N N . PHE B 1 137 ? 56.594 58.768 36.584 1.00 20.06 137 PHE B N 1
ATOM 2954 C CA . PHE B 1 137 ? 57.279 58.352 37.803 1.00 19.08 137 PHE B CA 1
ATOM 2955 C C . PHE B 1 137 ? 57.071 56.894 38.204 1.00 19.81 137 PHE B C 1
ATOM 2956 O O . PHE B 1 137 ? 57.897 56.350 38.963 1.00 19.81 137 PHE B O 1
ATOM 2964 N N . GLN B 1 138 ? 55.965 56.318 37.760 1.00 19.73 138 GLN B N 1
ATOM 2965 C CA . GLN B 1 138 ? 55.680 54.881 37.949 1.00 20.12 138 GLN B CA 1
ATOM 2966 C C . GLN B 1 138 ? 55.064 54.361 36.677 1.00 20.51 138 GLN B C 1
ATOM 2967 O O . GLN B 1 138 ? 54.488 55.133 35.929 1.00 20.52 138 GLN B O 1
ATOM 2973 N N . SER B 1 139 ? 55.128 53.050 36.454 1.00 20.89 139 SER B N 1
ATOM 2974 C CA . SER B 1 139 ? 54.644 52.499 35.179 1.00 21.33 139 SER B CA 1
ATOM 2975 C C . SER B 1 139 ? 53.736 51.310 35.359 1.00 21.91 139 SER B C 1
ATOM 2976 O O . SER B 1 139 ? 53.923 50.504 36.260 1.00 22.02 139 SER B O 1
ATOM 2979 N N . GLU B 1 140 ? 52.760 51.207 34.464 1.00 22.33 140 GLU B N 1
ATOM 2980 C CA . GLU B 1 140 ? 52.113 49.925 34.180 1.00 23.01 140 GLU B CA 1
ATOM 2981 C C . GLU B 1 140 ? 52.859 49.312 32.986 1.00 23.21 140 GLU B C 1
ATOM 2982 O O . GLU B 1 140 ? 53.568 49.997 32.280 1.00 22.87 140 GLU B O 1
ATOM 2988 N N . PRO B 1 141 ? 52.723 48.005 32.778 1.00 23.81 141 PRO B N 1
ATOM 2989 C CA . PRO B 1 141 ? 53.359 47.395 31.599 1.00 24.05 141 PRO B CA 1
ATOM 2990 C C . PRO B 1 141 ? 52.935 48.018 30.265 1.00 24.31 141 PRO B C 1
ATOM 2991 O O . PRO B 1 141 ? 51.829 48.549 30.161 1.00 25.27 141 PRO B O 1
ATOM 2995 N N . ASP B 1 142 ? 53.817 47.931 29.268 1.00 24.18 142 ASP B N 1
ATOM 2996 C CA . ASP B 1 142 ? 53.523 48.358 27.882 1.00 25.27 142 ASP B CA 1
ATOM 2997 C C . ASP B 1 142 ? 53.285 49.867 27.753 1.00 27.20 142 ASP B C 1
ATOM 2998 O O . ASP B 1 142 ? 52.447 50.310 26.947 1.00 26.61 142 ASP B O 1
ATOM 3003 N N . SER B 1 143 ? 54.047 50.643 28.526 1.00 23.27 143 SER B N 1
ATOM 3004 C CA . SER B 1 143 ? 53.873 52.098 28.550 1.00 24.21 143 SER B CA 1
ATOM 3005 C C . SER B 1 143 ? 55.109 52.855 28.094 1.00 24.88 143 SER B C 1
ATOM 3006 O O . SER B 1 143 ? 55.258 54.054 28.409 1.00 23.86 143 SER B O 1
ATOM 3009 N N . GLU B 1 144 ? 56.008 52.202 27.370 1.00 22.54 144 GLU B N 1
ATOM 3010 C CA . GLU B 1 144 ? 57.316 52.838 27.145 1.00 22.12 144 GLU B CA 1
ATOM 3011 C C . GLU B 1 144 ? 57.257 54.208 26.462 1.00 24.92 144 GLU B C 1
ATOM 3012 O O . GLU B 1 144 ? 58.025 55.081 26.797 1.00 22.72 144 GLU B O 1
ATOM 3018 N N . ALA B 1 145 ? 56.393 54.366 25.466 1.00 24.81 145 ALA B N 1
ATOM 3019 C CA . ALA B 1 145 ? 56.394 55.602 24.684 1.00 22.17 145 ALA B CA 1
ATOM 3020 C C . ALA B 1 145 ? 55.869 56.761 25.535 1.00 22.05 145 ALA B C 1
ATOM 3021 O O . ALA B 1 145 ? 56.467 57.842 25.624 1.00 22.68 145 ALA B O 1
ATOM 3023 N N . TYR B 1 146 ? 54.754 56.517 26.190 1.00 24.96 146 TYR B N 1
ATOM 3024 C CA . TYR B 1 146 ? 54.153 57.544 27.017 1.00 25.23 146 TYR B CA 1
ATOM 3025 C C . TYR B 1 146 ? 55.091 57.911 28.178 1.00 23.97 146 TYR B C 1
ATOM 3026 O O . TYR B 1 146 ? 55.295 59.096 28.502 1.00 24.36 146 TYR B O 1
ATOM 3035 N N . ALA B 1 147 ? 55.660 56.899 28.820 1.00 24.32 147 ALA B N 1
ATOM 3036 C CA . ALA B 1 147 ? 56.620 57.137 29.906 1.00 21.04 147 ALA B CA 1
ATOM 3037 C C . ALA B 1 147 ? 57.816 57.988 29.482 1.00 21.74 147 ALA B C 1
ATOM 3038 O O . ALA B 1 147 ? 58.224 58.938 30.181 1.00 20.40 147 ALA B O 1
ATOM 3040 N N . SER B 1 148 ? 58.359 57.693 28.300 1.00 20.47 148 SER B N 1
ATOM 3041 C CA . SER B 1 148 ? 59.511 58.393 27.819 1.00 20.28 148 SER B CA 1
ATOM 3042 C C . SER B 1 148 ? 59.185 59.872 27.553 1.00 25.03 148 SER B C 1
ATOM 3043 O O . SER B 1 148 ? 59.954 60.741 27.904 1.00 23.23 148 SER B O 1
ATOM 3046 N N . ALA B 1 149 ? 58.040 60.137 26.920 1.00 20.37 149 ALA B N 1
ATOM 3047 C CA . ALA B 1 149 ? 57.632 61.508 26.613 1.00 20.29 149 ALA B CA 1
ATOM 3048 C C . ALA B 1 149 ? 57.377 62.273 27.915 1.00 21.36 149 ALA B C 1
ATOM 3049 O O . ALA B 1 149 ? 57.786 63.421 28.043 1.00 23.47 149 ALA B O 1
ATOM 3051 N N . LYS B 1 150 ? 56.721 61.627 28.873 1.00 22.58 150 LYS B N 1
ATOM 3052 C CA . LYS B 1 150 ? 56.324 62.324 30.095 1.00 19.88 150 LYS B CA 1
ATOM 3053 C C . LYS B 1 150 ? 57.520 62.531 31.015 1.00 19.79 150 LYS B C 1
ATOM 3054 O O . LYS B 1 150 ? 57.647 63.591 31.638 1.00 19.95 150 LYS B O 1
ATOM 3060 N N . GLY B 1 151 ? 58.393 61.529 31.126 1.00 19.82 151 GLY B N 1
ATOM 3061 C CA . GLY B 1 151 ? 59.645 61.739 31.858 1.00 20.33 151 GLY B CA 1
ATOM 3062 C C . GLY B 1 151 ? 60.453 62.873 31.223 1.00 22.03 151 GLY B C 1
ATOM 3063 O O . GLY B 1 151 ? 61.020 63.709 31.941 1.00 21.02 151 GLY B O 1
ATOM 3064 N N . GLY B 1 152 ? 60.487 62.904 29.887 1.00 20.47 152 GLY B N 1
ATOM 3065 C CA . GLY B 1 152 ? 61.198 63.947 29.178 1.00 19.17 152 GLY B CA 1
ATOM 3066 C C . GLY B 1 152 ? 60.617 65.309 29.505 1.00 20.93 152 GLY B C 1
ATOM 3067 O O . GLY B 1 152 ? 61.386 66.259 29.719 1.00 20.96 152 GLY B O 1
ATOM 3068 N N . ILE B 1 153 ? 59.293 65.419 29.542 1.00 19.14 153 ILE B N 1
ATOM 3069 C CA . ILE B 1 153 ? 58.702 66.767 29.714 1.00 19.09 153 ILE B CA 1
ATOM 3070 C C . ILE B 1 153 ? 58.908 67.243 31.154 1.00 22.18 153 ILE B C 1
ATOM 3071 O O . ILE B 1 153 ? 59.083 68.425 31.382 1.00 20.04 153 ILE B O 1
ATOM 3076 N N . VAL B 1 154 ? 58.908 66.325 32.121 1.00 20.67 154 VAL B N 1
ATOM 3077 C CA . VAL B 1 154 ? 59.216 66.728 33.507 1.00 18.46 154 VAL B CA 1
ATOM 3078 C C . VAL B 1 154 ? 60.648 67.327 33.591 1.00 20.50 154 VAL B C 1
ATOM 3079 O O . VAL B 1 154 ? 60.879 68.355 34.256 1.00 18.76 154 VAL B O 1
ATOM 3083 N N . ALA B 1 155 ? 61.614 66.701 32.917 1.00 18.43 155 ALA B N 1
ATOM 3084 C CA . ALA B 1 155 ? 62.994 67.216 32.933 1.00 18.63 155 ALA B CA 1
ATOM 3085 C C . ALA B 1 155 ? 63.086 68.505 32.101 1.00 18.56 155 ALA B C 1
ATOM 3086 O O . ALA B 1 155 ? 63.754 69.472 32.469 1.00 18.56 155 ALA B O 1
ATOM 3088 N N . LEU B 1 156 ? 62.446 68.506 30.938 1.00 18.75 156 LEU B N 1
ATOM 3089 C CA . LEU B 1 156 ? 62.382 69.741 30.137 1.00 18.93 156 LEU B CA 1
ATOM 3090 C C . LEU B 1 156 ? 61.902 70.940 30.951 1.00 20.73 156 LEU B C 1
ATOM 3091 O O . LEU B 1 156 ? 62.358 72.085 30.737 1.00 19.90 156 LEU B O 1
ATOM 3096 N N . THR B 1 157 ? 60.973 70.689 31.865 1.00 18.84 157 THR B N 1
ATOM 3097 C CA . THR B 1 157 ? 60.426 71.745 32.722 1.00 19.39 157 THR B CA 1
ATOM 3098 C C . THR B 1 157 ? 61.512 72.434 33.540 1.00 20.38 157 THR B C 1
ATOM 3099 O O . THR B 1 157 ? 61.575 73.683 33.574 1.00 19.61 157 THR B O 1
ATOM 3103 N N . HIS B 1 158 ? 62.352 71.650 34.211 1.00 18.43 158 HIS B N 1
ATOM 3104 C CA . HIS B 1 158 ? 63.400 72.309 34.992 1.00 18.54 158 HIS B CA 1
ATOM 3105 C C . HIS B 1 158 ? 64.497 72.862 34.090 1.00 18.66 158 HIS B C 1
ATOM 3106 O O . HIS B 1 158 ? 65.089 73.898 34.408 1.00 19.78 158 HIS B O 1
ATOM 3113 N N . ALA B 1 159 ? 64.712 72.267 32.918 1.00 18.77 159 ALA B N 1
ATOM 3114 C CA . ALA B 1 159 ? 65.684 72.851 32.031 1.00 19.04 159 ALA B CA 1
ATOM 3115 C C . ALA B 1 159 ? 65.244 74.242 31.568 1.00 20.12 159 ALA B C 1
ATOM 3116 O O . ALA B 1 159 ? 66.024 75.196 31.598 1.00 20.58 159 ALA B O 1
ATOM 3118 N N . LEU B 1 160 ? 63.997 74.339 31.110 1.00 19.78 160 LEU B N 1
ATOM 3119 C CA . LEU B 1 160 ? 63.472 75.627 30.643 1.00 21.43 160 LEU B CA 1
ATOM 3120 C C . LEU B 1 160 ? 63.464 76.627 31.783 1.00 20.33 160 LEU B C 1
ATOM 3121 O O . LEU B 1 160 ? 63.768 77.819 31.591 1.00 20.52 160 LEU B O 1
ATOM 3126 N N . ALA B 1 161 ? 63.115 76.162 32.985 1.00 19.21 161 ALA B N 1
ATOM 3127 C CA . ALA B 1 161 ? 63.045 77.068 34.123 1.00 19.21 161 ALA B CA 1
ATOM 3128 C C . ALA B 1 161 ? 64.413 77.664 34.404 1.00 21.01 161 ALA B C 1
ATOM 3129 O O . ALA B 1 161 ? 64.542 78.849 34.704 1.00 20.84 161 ALA B O 1
ATOM 3131 N N . MET B 1 162 ? 65.435 76.832 34.322 1.00 19.55 162 MET B N 1
ATOM 3132 C CA . MET B 1 162 ? 66.800 77.319 34.561 1.00 21.27 162 MET B CA 1
ATOM 3133 C C . MET B 1 162 ? 67.330 78.210 33.444 1.00 21.82 162 MET B C 1
ATOM 3134 O O . MET B 1 162 ? 68.090 79.167 33.728 1.00 23.81 162 MET B O 1
ATOM 3139 N N . SER B 1 163 ? 66.937 77.926 32.197 1.00 21.15 163 SER B N 1
ATOM 3140 C CA . SER B 1 163 ? 67.295 78.793 31.080 1.00 23.13 163 SER B CA 1
ATOM 3141 C C . SER B 1 163 ? 66.602 80.142 31.096 1.00 23.72 163 SER B C 1
ATOM 3142 O O . SER B 1 163 ? 67.238 81.154 30.816 1.00 24.57 163 SER B O 1
ATOM 3145 N N . LEU B 1 164 ? 65.304 80.153 31.403 1.00 23.96 164 LEU B N 1
ATOM 3146 C CA . LEU B 1 164 ? 64.470 81.333 31.176 1.00 22.09 164 LEU B CA 1
ATOM 3147 C C . LEU B 1 164 ? 64.218 82.171 32.433 1.00 24.81 164 LEU B C 1
ATOM 3148 O O . LEU B 1 164 ? 63.745 83.306 32.332 1.00 26.14 164 LEU B O 1
ATOM 3153 N N . GLY B 1 165 ? 64.590 81.655 33.594 1.00 24.31 165 GLY B N 1
ATOM 3154 C CA . GLY B 1 165 ? 64.484 82.431 34.824 1.00 25.47 165 GLY B CA 1
ATOM 3155 C C . GLY B 1 165 ? 65.485 83.574 34.774 1.00 28.95 165 GLY B C 1
ATOM 3156 O O . GLY B 1 165 ? 66.563 83.420 34.205 1.00 29.29 165 GLY B O 1
ATOM 3157 N N . PRO B 1 166 ? 65.151 84.729 35.367 1.00 25.79 166 PRO B N 1
ATOM 3158 C CA . PRO B 1 166 ? 63.970 85.005 36.174 1.00 22.54 166 PRO B CA 1
ATOM 3159 C C . PRO B 1 166 ? 62.774 85.517 35.384 1.00 22.38 166 PRO B C 1
ATOM 3160 O O . PRO B 1 166 ? 61.693 85.714 35.967 1.00 28.04 166 PRO B O 1
ATOM 3164 N N . ASP B 1 167 ? 62.925 85.744 34.079 1.00 23.37 167 ASP B N 1
ATOM 3165 C CA . ASP B 1 167 ? 61.866 86.394 33.336 1.00 25.31 167 ASP B CA 1
ATOM 3166 C C . ASP B 1 167 ? 60.643 85.511 33.064 1.00 24.74 167 ASP B C 1
ATOM 3167 O O . ASP B 1 167 ? 59.500 85.990 33.107 1.00 28.09 167 ASP B O 1
ATOM 3172 N N . VAL B 1 168 ? 60.876 84.231 32.794 1.00 23.65 168 VAL B N 1
ATOM 3173 C CA . VAL B 1 168 ? 59.769 83.300 32.572 1.00 20.64 168 VAL B CA 1
ATOM 3174 C C . VAL B 1 168 ? 59.851 82.209 33.620 1.00 20.18 168 VAL B C 1
ATOM 3175 O O . VAL B 1 168 ? 60.919 81.661 33.834 1.00 23.24 168 VAL B O 1
ATOM 3179 N N . LEU B 1 169 ? 58.726 81.930 34.283 1.00 19.93 169 LEU B N 1
ATOM 3180 C CA . LEU B 1 169 ? 58.708 80.820 35.220 1.00 19.55 169 LEU B CA 1
ATOM 3181 C C . LEU B 1 169 ? 58.020 79.631 34.541 1.00 21.07 169 LEU B C 1
ATOM 3182 O O . LEU B 1 169 ? 57.057 79.810 33.790 1.00 20.73 169 LEU B O 1
ATOM 3187 N N . VAL B 1 170 ? 58.491 78.428 34.846 1.00 19.29 170 VAL B N 1
ATOM 3188 C CA . VAL B 1 170 ? 58.073 77.259 34.064 1.00 19.02 170 VAL B CA 1
ATOM 3189 C C . VAL B 1 170 ? 57.831 76.122 35.012 1.00 18.74 170 VAL B C 1
ATOM 3190 O O . VAL B 1 170 ? 58.716 75.785 35.791 1.00 21.59 170 VAL B O 1
ATOM 3194 N N . ASN B 1 171 ? 56.624 75.559 34.987 1.00 18.69 171 ASN B N 1
ATOM 3195 C CA . ASN B 1 171 ? 56.291 74.497 35.923 1.00 19.38 171 ASN B CA 1
ATOM 3196 C C . ASN B 1 171 ? 55.479 73.438 35.205 1.00 18.54 171 ASN B C 1
ATOM 3197 O O . ASN B 1 171 ? 55.067 73.622 34.048 1.00 20.69 171 ASN B O 1
ATOM 3202 N N . CYS B 1 172 ? 55.342 72.304 35.861 1.00 18.69 172 CYS B N 1
ATOM 3203 C CA . CYS B 1 172 ? 54.694 71.122 35.272 1.00 18.65 172 CYS B CA 1
ATOM 3204 C C . CYS B 1 172 ? 53.652 70.569 36.243 1.00 20.70 172 CYS B C 1
ATOM 3205 O O . CYS B 1 172 ? 53.815 70.629 37.473 1.00 19.38 172 CYS B O 1
ATOM 3208 N N . ILE B 1 173 ? 52.534 70.089 35.708 1.00 18.73 173 ILE B N 1
ATOM 3209 C CA . ILE B 1 173 ? 51.548 69.421 36.564 1.00 19.86 173 ILE B CA 1
ATOM 3210 C C . ILE B 1 173 ? 51.470 68.007 36.062 1.00 22.27 173 ILE B C 1
ATOM 3211 O O . ILE B 1 173 ? 51.390 67.790 34.849 1.00 20.67 173 ILE B O 1
ATOM 3216 N N . ALA B 1 174 ? 51.483 67.053 36.989 1.00 18.94 174 ALA B N 1
ATOM 3217 C CA . ALA B 1 174 ? 51.446 65.632 36.606 1.00 20.50 174 ALA B CA 1
ATOM 3218 C C . ALA B 1 174 ? 50.121 65.032 37.058 1.00 22.72 174 ALA B C 1
ATOM 3219 O O . ALA B 1 174 ? 49.974 64.611 38.199 1.00 19.42 174 ALA B O 1
ATOM 3221 N N . PRO B 1 175 ? 49.127 64.998 36.161 1.00 19.75 175 PRO B N 1
ATOM 3222 C CA . PRO B 1 175 ? 47.839 64.440 36.582 1.00 20.44 175 PRO B CA 1
ATOM 3223 C C . PRO B 1 175 ? 47.878 62.924 36.703 1.00 20.34 175 PRO B C 1
ATOM 3224 O O . PRO B 1 175 ? 48.648 62.234 36.025 1.00 21.69 175 PRO B O 1
ATOM 3228 N N . GLY B 1 176 ? 46.998 62.412 37.559 1.00 21.00 176 GLY B N 1
ATOM 3229 C CA . GLY B 1 176 ? 46.741 60.979 37.639 1.00 20.97 176 GLY B CA 1
ATOM 3230 C C . GLY B 1 176 ? 45.529 60.698 36.766 1.00 23.05 176 GLY B C 1
ATOM 3231 O O . GLY B 1 176 ? 45.502 61.100 35.593 1.00 25.44 176 GLY B O 1
ATOM 3232 N N . TRP B 1 177 ? 44.531 60.047 37.356 1.00 22.90 177 TRP B N 1
ATOM 3233 C CA . TRP B 1 177 ? 43.290 59.690 36.656 1.00 23.30 177 TRP B CA 1
ATOM 3234 C C . TRP B 1 177 ? 42.342 60.874 36.620 1.00 24.20 177 TRP B C 1
ATOM 3235 O O . TRP B 1 177 ? 41.711 61.233 37.634 1.00 25.37 177 TRP B O 1
ATOM 3246 N N . ILE B 1 178 ? 42.256 61.496 35.444 1.00 24.59 178 ILE B N 1
ATOM 3247 C CA . ILE B 1 178 ? 41.312 62.569 35.227 1.00 26.48 178 ILE B CA 1
ATOM 3248 C C . ILE B 1 178 ? 40.219 62.094 34.271 1.00 28.35 178 ILE B C 1
ATOM 3249 O O . ILE B 1 178 ? 40.514 61.575 33.200 1.00 30.60 178 ILE B O 1
ATOM 3254 N N . ASN B 1 179 ? 38.966 62.257 34.680 1.00 23.90 179 ASN B N 1
ATOM 3255 C CA . ASN B 1 179 ? 37.820 61.847 33.848 1.00 25.87 179 ASN B CA 1
ATOM 3256 C C . ASN B 1 179 ? 37.663 62.836 32.705 1.00 28.36 179 ASN B C 1
ATOM 3257 O O . ASN B 1 179 ? 37.246 63.957 32.932 1.00 32.23 179 ASN B O 1
ATOM 3262 N N . VAL B 1 180 ? 37.983 62.417 31.484 1.00 32.35 180 VAL B N 1
ATOM 3263 C CA . VAL B 1 180 ? 37.830 63.317 30.344 1.00 39.24 180 VAL B CA 1
ATOM 3264 C C . VAL B 1 180 ? 36.799 62.803 29.352 1.00 52.58 180 VAL B C 1
ATOM 3265 O O . VAL B 1 180 ? 36.815 63.184 28.179 1.00 60.78 180 VAL B O 1
ATOM 3269 N N . THR B 1 181 ? 35.898 61.947 29.822 1.00 52.46 181 THR B N 1
ATOM 3270 C CA . THR B 1 181 ? 34.855 61.400 28.953 1.00 54.56 181 THR B CA 1
ATOM 3271 C C . THR B 1 181 ? 33.549 61.128 29.707 1.00 55.93 181 THR B C 1
ATOM 3272 O O . THR B 1 181 ? 33.502 60.323 30.649 1.00 53.93 181 THR B O 1
ATOM 3276 N N . GLU B 1 185 ? 30.100 57.089 34.658 1.00 55.74 185 GLU B N 1
ATOM 3277 C CA . GLU B 1 185 ? 29.809 56.172 35.763 1.00 54.76 185 GLU B CA 1
ATOM 3278 C C . GLU B 1 185 ? 31.025 55.325 36.155 1.00 50.67 185 GLU B C 1
ATOM 3279 O O . GLU B 1 185 ? 31.618 54.641 35.320 1.00 53.66 185 GLU B O 1
ATOM 3281 N N . PHE B 1 186 ? 31.393 55.383 37.429 1.00 47.49 186 PHE B N 1
ATOM 3282 C CA . PHE B 1 186 ? 32.522 54.610 37.941 1.00 42.51 186 PHE B CA 1
ATOM 3283 C C . PHE B 1 186 ? 32.055 53.700 39.053 1.00 44.16 186 PHE B C 1
ATOM 3284 O O . PHE B 1 186 ? 31.109 54.026 39.767 1.00 48.87 186 PHE B O 1
ATOM 3292 N N . THR B 1 187 ? 32.708 52.555 39.216 1.00 40.08 187 THR B N 1
ATOM 3293 C CA . THR B 1 187 ? 32.304 51.634 40.281 1.00 38.58 187 THR B CA 1
ATOM 3294 C C . THR B 1 187 ? 32.676 52.146 41.677 1.00 37.91 187 THR B C 1
ATOM 3295 O O . THR B 1 187 ? 33.450 53.087 41.828 1.00 39.72 187 THR B O 1
ATOM 3299 N N . GLN B 1 188 ? 32.106 51.527 42.703 1.00 38.80 188 GLN B N 1
ATOM 3300 C CA . GLN B 1 188 ? 32.440 51.906 44.065 1.00 39.26 188 GLN B CA 1
ATOM 3301 C C . GLN B 1 188 ? 33.934 51.680 44.311 1.00 34.86 188 GLN B C 1
ATOM 3302 O O . GLN B 1 188 ? 34.614 52.494 44.946 1.00 32.49 188 GLN B O 1
ATOM 3308 N N . GLU B 1 189 ? 34.447 50.579 43.784 1.00 35.56 189 GLU B N 1
ATOM 3309 C CA . GLU B 1 189 ? 35.877 50.260 43.929 1.00 33.66 189 GLU B CA 1
ATOM 3310 C C . GLU B 1 189 ? 36.753 51.257 43.174 1.00 33.26 189 GLU B C 1
ATOM 3311 O O . GLU B 1 189 ? 37.839 51.603 43.648 1.00 30.10 189 GLU B O 1
ATOM 3317 N N . ASP B 1 190 ? 36.301 51.713 42.005 1.00 35.72 190 ASP B N 1
ATOM 3318 C CA . ASP B 1 190 ? 37.063 52.691 41.222 1.00 36.06 190 ASP B CA 1
ATOM 3319 C C . ASP B 1 190 ? 37.411 53.918 42.052 1.00 35.98 190 ASP B C 1
ATOM 3320 O O . ASP B 1 190 ? 38.529 54.429 42.015 1.00 33.75 190 ASP B O 1
ATOM 3325 N N . CYS B 1 191 ? 36.431 54.409 42.795 1.00 36.61 191 CYS B N 1
ATOM 3326 C CA . CYS B 1 191 ? 36.614 55.661 43.499 1.00 35.13 191 CYS B CA 1
ATOM 3327 C C . CYS B 1 191 ? 37.296 55.428 44.839 1.00 30.04 191 CYS B C 1
ATOM 3328 O O . CYS B 1 191 ? 38.124 56.228 45.259 1.00 31.95 191 CYS B O 1
ATOM 3331 N N . ALA B 1 192 ? 36.970 54.307 45.487 1.00 28.25 192 ALA B N 1
ATOM 3332 C CA . ALA B 1 192 ? 37.463 54.026 46.831 1.00 29.62 192 ALA B CA 1
ATOM 3333 C C . ALA B 1 192 ? 38.946 53.695 46.788 1.00 28.14 192 ALA B C 1
ATOM 3334 O O . ALA B 1 192 ? 39.669 53.931 47.757 1.00 28.39 192 ALA B O 1
ATOM 3336 N N . ALA B 1 193 ? 39.383 53.125 45.666 1.00 27.68 193 ALA B N 1
ATOM 3337 C CA . ALA B 1 193 ? 40.806 52.744 45.513 1.00 27.09 193 ALA B CA 1
ATOM 3338 C C . ALA B 1 193 ? 41.733 53.940 45.499 1.00 26.34 193 ALA B C 1
ATOM 3339 O O . ALA B 1 193 ? 42.920 53.823 45.862 1.00 24.90 193 ALA B O 1
ATOM 3341 N N . ILE B 1 194 ? 41.222 55.091 45.092 1.00 24.43 194 ILE B N 1
ATOM 3342 C CA . ILE B 1 194 ? 41.999 56.328 45.109 1.00 23.68 194 ILE B CA 1
ATOM 3343 C C . ILE B 1 194 ? 41.954 56.927 46.528 1.00 25.06 194 ILE B C 1
ATOM 3344 O O . ILE B 1 194 ? 40.888 57.054 47.108 1.00 24.53 194 ILE B O 1
ATOM 3349 N N . PRO B 1 195 ? 43.113 57.281 47.116 1.00 23.18 195 PRO B N 1
ATOM 3350 C CA . PRO B 1 195 ? 43.056 57.748 48.506 1.00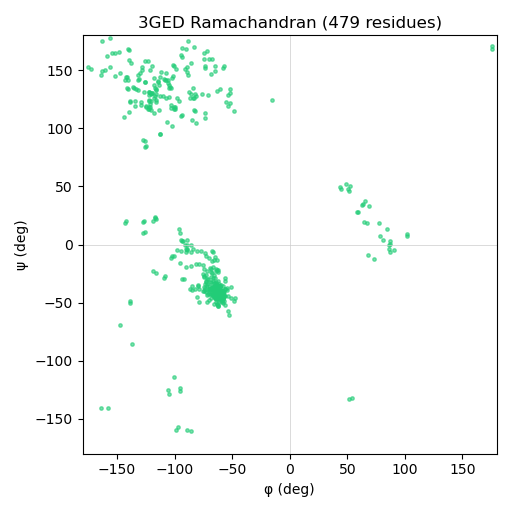 23.07 195 PRO B CA 1
ATOM 3351 C C . PRO B 1 195 ? 42.123 58.935 48.728 1.00 23.00 195 PRO B C 1
ATOM 3352 O O . PRO B 1 195 ? 41.420 58.938 49.747 1.00 27.57 195 PRO B O 1
ATOM 3356 N N . ALA B 1 196 ? 42.072 59.883 47.793 1.00 22.70 196 ALA B N 1
ATOM 3357 C CA . ALA B 1 196 ? 41.139 60.999 47.896 1.00 26.17 196 ALA B CA 1
ATOM 3358 C C . ALA B 1 196 ? 39.651 60.608 47.684 1.00 24.19 196 ALA B C 1
ATOM 3359 O O . ALA B 1 196 ? 38.774 61.448 47.883 1.00 28.60 196 ALA B O 1
ATOM 3361 N N . GLY B 1 197 ? 39.408 59.392 47.210 1.00 23.95 197 GLY B N 1
ATOM 3362 C CA . GLY B 1 197 ? 38.061 58.819 47.105 1.00 25.41 197 GLY B CA 1
ATOM 3363 C C . GLY B 1 197 ? 37.202 59.304 45.947 1.00 31.14 197 GLY B C 1
ATOM 3364 O O . GLY B 1 197 ? 35.965 59.133 45.958 1.00 32.07 197 GLY B O 1
ATOM 3365 N N . LYS B 1 198 ? 37.834 59.895 44.942 1.00 26.63 198 LYS B N 1
ATOM 3366 C CA . LYS B 1 198 ? 37.119 60.364 43.757 1.00 28.53 198 LYS B CA 1
ATOM 3367 C C . LYS B 1 198 ? 38.029 60.248 42.556 1.00 28.61 198 LYS B C 1
ATOM 3368 O O . LYS B 1 198 ? 39.234 60.104 42.694 1.00 26.85 198 LYS B O 1
ATOM 3374 N N . VAL B 1 199 ? 37.451 60.342 41.369 1.00 28.81 199 VAL B N 1
ATOM 3375 C CA . VAL B 1 199 ? 38.229 60.438 40.143 1.00 26.27 199 VAL B CA 1
ATOM 3376 C C . VAL B 1 199 ? 38.453 61.930 39.933 1.00 25.28 199 VAL B C 1
ATOM 3377 O O . VAL B 1 199 ? 37.615 62.743 40.341 1.00 29.02 199 VAL B O 1
ATOM 3381 N N . GLY B 1 200 ? 39.586 62.301 39.334 1.00 23.16 200 GLY B N 1
ATOM 3382 C CA . GLY B 1 200 ? 39.907 63.686 39.103 1.00 22.71 200 GLY B CA 1
ATOM 3383 C C . GLY B 1 200 ? 39.073 64.248 37.967 1.00 27.23 200 GLY B C 1
ATOM 3384 O O . GLY B 1 200 ? 38.539 63.491 37.171 1.00 28.72 200 GLY B O 1
ATOM 3385 N N . THR B 1 201 ? 38.969 65.571 37.927 1.00 26.53 201 THR B N 1
ATOM 3386 C CA . THR B 1 201 ? 38.231 66.272 36.871 1.00 27.55 201 THR B CA 1
ATOM 3387 C C . THR B 1 201 ? 39.170 67.249 36.186 1.00 24.72 201 THR B C 1
ATOM 3388 O O . THR B 1 201 ? 40.205 67.653 36.736 1.00 24.06 201 THR B O 1
ATOM 3392 N N . PRO B 1 202 ? 38.840 67.644 34.950 1.00 25.79 202 PRO B N 1
ATOM 3393 C CA . PRO B 1 202 ? 39.667 68.663 34.315 1.00 22.35 202 PRO B CA 1
ATOM 3394 C C . PRO B 1 202 ? 39.816 69.976 35.115 1.00 24.63 202 PRO B C 1
ATOM 3395 O O . PRO B 1 202 ? 40.849 70.597 34.990 1.00 25.13 202 PRO B O 1
ATOM 3399 N N . LYS B 1 203 ? 38.832 70.352 35.926 1.00 24.41 203 LYS B N 1
ATOM 3400 C CA . LYS B 1 203 ? 38.924 71.543 36.767 1.00 21.99 203 LYS B CA 1
ATOM 3401 C C . LYS B 1 203 ? 40.000 71.414 37.837 1.00 21.60 203 LYS B C 1
ATOM 3402 O O . LYS B 1 203 ? 40.618 72.442 38.236 1.00 24.89 203 LYS B O 1
ATOM 3408 N N . ASP B 1 204 ? 40.222 70.197 38.338 1.00 25.12 204 ASP B N 1
ATOM 3409 C CA . ASP B 1 204 ? 41.347 69.987 39.266 1.00 23.90 204 ASP B CA 1
ATOM 3410 C C . ASP B 1 204 ? 42.686 70.427 38.653 1.00 27.47 204 ASP B C 1
ATOM 3411 O O . ASP B 1 204 ? 43.559 71.010 39.331 1.00 29.44 204 ASP B O 1
ATOM 3416 N N . ILE B 1 205 ? 42.850 70.164 37.360 1.00 22.68 205 ILE B N 1
ATOM 3417 C CA . ILE B 1 205 ? 44.069 70.519 36.669 1.00 20.36 205 ILE B CA 1
ATOM 3418 C C . ILE B 1 205 ? 44.061 71.991 36.273 1.00 21.56 205 ILE B C 1
ATOM 3419 O O . ILE B 1 205 ? 45.042 72.687 36.484 1.00 20.70 205 ILE B O 1
ATOM 3424 N N . SER B 1 206 ? 42.953 72.484 35.725 1.00 20.61 206 SER B N 1
ATOM 3425 C CA . SER B 1 206 ? 42.949 73.866 35.281 1.00 23.39 206 SER B CA 1
ATOM 3426 C C . SER B 1 206 ? 43.083 74.837 36.462 1.00 23.99 206 SER B C 1
ATOM 3427 O O . SER B 1 206 ? 43.712 75.896 36.357 1.00 22.18 206 SER B O 1
ATOM 3430 N N . ASN B 1 207 ? 42.479 74.489 37.583 1.00 24.12 207 ASN B N 1
ATOM 3431 C CA . ASN B 1 207 ? 42.657 75.326 38.752 1.00 22.55 207 ASN B CA 1
ATOM 3432 C C . ASN B 1 207 ? 44.131 75.471 39.086 1.00 19.88 207 ASN B C 1
ATOM 3433 O O . ASN B 1 207 ? 44.567 76.564 39.465 1.00 21.53 207 ASN B O 1
ATOM 3438 N N . MET B 1 208 ? 44.889 74.379 38.979 1.00 21.82 208 MET B N 1
ATOM 3439 C CA . MET B 1 208 ? 46.307 74.409 39.303 1.00 21.33 208 MET B CA 1
ATOM 3440 C C . MET B 1 208 ? 47.102 75.182 38.242 1.00 22.90 208 MET B C 1
ATOM 3441 O O . MET B 1 208 ? 48.014 75.934 38.544 1.00 22.55 208 MET B O 1
ATOM 3446 N N . VAL B 1 209 ? 46.702 75.071 36.984 1.00 21.61 209 VAL B N 1
ATOM 3447 C CA . VAL B 1 209 ? 47.365 75.856 35.952 1.00 19.79 209 VAL B CA 1
ATOM 3448 C C . VAL B 1 209 ? 47.241 77.361 36.218 1.00 23.34 209 VAL B C 1
ATOM 3449 O O . VAL B 1 209 ? 48.234 78.083 36.188 1.00 24.31 209 VAL B O 1
ATOM 3453 N N . LEU B 1 210 ? 46.022 77.832 36.499 1.00 20.94 210 LEU B N 1
ATOM 3454 C CA . LEU B 1 210 ? 45.787 79.254 36.689 1.00 22.05 210 LEU B CA 1
ATOM 3455 C C . LEU B 1 210 ? 46.488 79.745 37.955 1.00 20.80 210 LEU B C 1
ATOM 3456 O O . LEU B 1 210 ? 47.082 80.813 37.956 1.00 23.70 210 LEU B O 1
ATOM 3461 N N . PHE B 1 211 ? 46.464 78.910 38.991 1.00 22.76 211 PHE B N 1
ATOM 3462 C CA . PHE B 1 211 ? 47.146 79.257 40.226 1.00 24.96 211 PHE B CA 1
ATOM 3463 C C . PHE B 1 211 ? 48.645 79.404 39.998 1.00 24.03 211 PHE B C 1
ATOM 3464 O O . PHE B 1 211 ? 49.236 80.404 40.400 1.00 25.35 211 PHE B O 1
ATOM 3472 N N . LEU B 1 212 ? 49.280 78.418 39.366 1.00 22.91 212 LEU B N 1
ATOM 3473 C CA . LEU B 1 212 ? 50.720 78.504 39.084 1.00 23.19 212 LEU B CA 1
ATOM 3474 C C . LEU B 1 212 ? 51.119 79.716 38.263 1.00 26.22 212 LEU B C 1
ATOM 3475 O O . LEU B 1 212 ? 52.181 80.290 38.487 1.00 28.71 212 LEU B O 1
ATOM 3480 N N . CYS B 1 213 ? 50.272 80.130 37.327 1.00 23.56 213 CYS B N 1
ATOM 3481 C CA . CYS B 1 213 ? 50.585 81.296 36.515 1.00 26.24 213 CYS B CA 1
ATOM 3482 C C . CYS B 1 213 ? 50.668 82.561 37.355 1.00 30.11 213 CYS B C 1
ATOM 3483 O O . CYS B 1 213 ? 51.282 83.531 36.930 1.00 33.18 213 CYS B O 1
ATOM 3486 N N . GLN B 1 214 ? 50.052 82.544 38.541 1.00 26.88 214 GLN B N 1
ATOM 3487 C CA . GLN B 1 214 ? 49.997 83.743 39.409 1.00 30.15 214 GLN B CA 1
ATOM 3488 C C . GLN B 1 214 ? 51.065 83.723 40.494 1.00 31.70 214 GLN B C 1
ATOM 3489 O O . GLN B 1 214 ? 51.180 84.656 41.293 1.00 38.45 214 GLN B O 1
ATOM 3495 N N . GLN B 1 215 ? 51.812 82.640 40.585 1.00 28.60 215 GLN B N 1
ATOM 3496 C CA . GLN B 1 215 ? 52.793 82.538 41.649 1.00 29.41 215 GLN B CA 1
ATOM 3497 C C . GLN B 1 215 ? 54.066 83.154 41.077 1.00 36.53 215 GLN B C 1
ATOM 3498 O O . GLN B 1 215 ? 54.233 83.207 39.855 1.00 36.15 215 GLN B O 1
ATOM 3504 N N . ASP B 1 216 ? 54.937 83.696 41.917 1.00 26.91 216 ASP B N 1
ATOM 3505 C CA . ASP B 1 216 ? 56.202 84.154 41.358 1.00 23.03 216 ASP B CA 1
ATOM 3506 C C . ASP B 1 216 ? 57.433 83.569 42.049 1.00 24.09 216 ASP B C 1
ATOM 3507 O O . ASP B 1 216 ? 58.538 83.992 41.777 1.00 24.65 216 ASP B O 1
ATOM 3512 N N . PHE B 1 217 ? 57.241 82.573 42.908 1.00 24.70 217 PHE B N 1
ATOM 3513 C CA . PHE B 1 217 ? 58.389 81.977 43.575 1.00 21.43 217 PHE B CA 1
ATOM 3514 C C . PHE B 1 217 ? 58.382 80.477 43.384 1.00 21.75 217 PHE B C 1
ATOM 3515 O O . PHE B 1 217 ? 59.015 79.743 44.155 1.00 23.10 217 PHE B O 1
ATOM 3523 N N . ILE B 1 218 ? 57.648 80.002 42.366 1.00 20.24 218 ILE B N 1
ATOM 3524 C CA . ILE B 1 218 ? 57.694 78.576 42.036 1.00 19.26 218 ILE B CA 1
ATOM 3525 C C . ILE B 1 218 ? 58.148 78.466 40.607 1.00 20.10 218 ILE B C 1
ATOM 3526 O O . ILE B 1 218 ? 57.520 78.998 39.717 1.00 22.88 218 ILE B O 1
ATOM 3531 N N . THR B 1 219 ? 59.253 77.775 40.401 1.00 19.42 219 THR B N 1
ATOM 3532 C CA . THR B 1 219 ? 59.698 77.490 39.032 1.00 18.57 219 THR B CA 1
ATOM 3533 C C . THR B 1 219 ? 60.488 76.192 39.011 1.00 19.90 219 THR B C 1
ATOM 3534 O O . THR B 1 219 ? 61.107 75.813 40.003 1.00 20.29 219 THR B O 1
ATOM 3538 N N . GLY B 1 220 ? 60.353 75.441 37.922 1.00 18.38 220 GLY B N 1
ATOM 3539 C CA . GLY B 1 220 ? 61.083 74.193 37.745 1.00 20.57 220 GLY B CA 1
ATOM 3540 C C . GLY B 1 220 ? 60.406 72.974 38.357 1.00 20.60 220 GLY B C 1
ATOM 3541 O O . GLY B 1 220 ? 60.913 71.853 38.212 1.00 22.58 220 GLY B O 1
ATOM 3542 N N . GLU B 1 221 ? 59.243 73.176 38.989 1.00 20.79 221 GLU B N 1
ATOM 3543 C CA A GLU B 1 221 ? 58.611 72.159 39.830 0.50 20.23 221 GLU B CA 1
ATOM 3544 C CA B GLU B 1 221 ? 58.656 72.111 39.793 0.50 19.58 221 GLU B CA 1
ATOM 3545 C C . GLU B 1 221 ? 57.572 71.348 39.047 1.00 22.28 221 GLU B C 1
ATOM 3546 O O . GLU B 1 221 ? 56.955 71.873 38.121 1.00 21.57 221 GLU B O 1
ATOM 3557 N N . THR B 1 222 ? 57.401 70.086 39.446 1.00 23.12 222 THR B N 1
ATOM 3558 C CA . THR B 1 222 ? 56.296 69.248 38.945 1.00 20.76 222 THR B CA 1
ATOM 3559 C C . THR B 1 222 ? 55.402 68.919 40.141 1.00 21.33 222 THR B C 1
ATOM 3560 O O . THR B 1 222 ? 55.878 68.350 41.123 1.00 24.99 222 THR B O 1
ATOM 3564 N N . ILE B 1 223 ? 54.119 69.241 40.033 1.00 19.43 223 ILE B N 1
ATOM 3565 C CA . ILE B 1 223 ? 53.150 68.994 41.117 1.00 21.02 223 ILE B CA 1
ATOM 3566 C C . ILE B 1 223 ? 52.249 67.841 40.716 1.00 21.49 223 ILE B C 1
ATOM 3567 O O . ILE B 1 223 ? 51.671 67.843 39.626 1.00 20.40 223 ILE B O 1
ATOM 3572 N N . ILE B 1 224 ? 52.176 66.832 41.586 1.00 18.94 224 ILE B N 1
ATOM 3573 C CA . ILE B 1 224 ? 51.331 65.677 41.339 1.00 21.33 224 ILE B CA 1
ATOM 3574 C C . ILE B 1 224 ? 49.924 65.929 41.765 1.00 22.87 224 ILE B C 1
ATOM 3575 O O . ILE B 1 224 ? 49.672 66.310 42.904 1.00 21.62 224 ILE B O 1
ATOM 3580 N N . VAL B 1 225 ? 48.994 65.715 40.835 1.00 19.33 225 VAL B N 1
ATOM 3581 C CA . VAL B 1 225 ? 47.558 65.891 41.102 1.00 19.65 225 VAL B CA 1
ATOM 3582 C C . VAL B 1 225 ? 46.867 64.576 40.740 1.00 20.90 225 VAL B C 1
ATOM 3583 O O . VAL B 1 225 ? 46.360 64.408 39.622 1.00 20.78 225 VAL B O 1
ATOM 3587 N N . ASP B 1 226 ? 46.855 63.639 41.686 1.00 20.17 226 ASP B N 1
ATOM 3588 C CA . ASP B 1 226 ? 46.408 62.262 41.391 1.00 20.57 226 ASP B CA 1
ATOM 3589 C C . ASP B 1 226 ? 45.621 61.613 42.531 1.00 20.91 226 ASP B C 1
ATOM 3590 O O . ASP B 1 226 ? 45.472 60.381 42.596 1.00 21.24 226 ASP B O 1
ATOM 3595 N N . GLY B 1 227 ? 45.129 62.449 43.421 1.00 20.88 227 GLY B N 1
ATOM 3596 C CA . GLY B 1 227 ? 44.306 61.942 44.510 1.00 21.27 227 GLY B CA 1
ATOM 3597 C C . GLY B 1 227 ? 45.080 61.109 45.456 1.00 22.68 227 GLY B C 1
ATOM 3598 O O . GLY B 1 227 ? 44.505 60.329 46.212 1.00 21.59 227 GLY B O 1
ATOM 3599 N N . GLY B 1 228 ? 46.406 61.254 45.426 1.00 20.73 228 GLY B N 1
ATOM 3600 C CA . GLY B 1 228 ? 47.208 60.463 46.359 1.00 21.26 228 GLY B CA 1
ATOM 3601 C C . GLY B 1 228 ? 47.603 59.070 45.858 1.00 20.85 228 GLY B C 1
ATOM 3602 O O . GLY B 1 228 ? 48.297 58.329 46.539 1.00 20.84 228 GLY B O 1
ATOM 3603 N N . MET B 1 229 ? 47.194 58.707 44.641 1.00 21.06 229 MET B N 1
ATOM 3604 C CA . MET B 1 229 ? 47.409 57.328 44.193 1.00 21.35 229 MET B CA 1
ATOM 3605 C C . MET B 1 229 ? 48.894 56.901 44.218 1.00 21.00 229 MET B C 1
ATOM 3606 O O . MET B 1 229 ? 49.203 55.793 44.634 1.00 21.21 229 MET B O 1
ATOM 3611 N N . SER B 1 230 ? 49.790 57.784 43.765 1.00 20.51 230 SER B N 1
ATOM 3612 C CA . SER B 1 230 ? 51.211 57.406 43.666 1.00 20.22 230 SER B CA 1
ATOM 3613 C C . SER B 1 230 ? 51.850 57.241 45.033 1.00 20.33 230 SER B C 1
ATOM 3614 O O . SER B 1 230 ? 52.907 56.590 45.162 1.00 19.98 230 SER B O 1
ATOM 3617 N N . LYS B 1 231 ? 51.218 57.831 46.038 1.00 20.11 231 LYS B N 1
ATOM 3618 C CA . LYS B 1 231 ? 51.772 57.747 47.395 1.00 20.47 231 LYS B CA 1
ATOM 3619 C C . LYS B 1 231 ? 51.262 56.549 48.154 1.00 20.48 231 LYS B C 1
ATOM 3620 O O . LYS B 1 231 ? 51.755 56.266 49.259 1.00 21.07 231 LYS B O 1
ATOM 3626 N N . ARG B 1 232 ? 50.303 55.813 47.580 1.00 20.93 232 ARG B N 1
ATOM 3627 C CA . ARG B 1 232 ? 49.803 54.638 48.269 1.00 21.45 232 ARG B CA 1
ATOM 3628 C C . ARG B 1 232 ? 50.724 53.433 48.040 1.00 21.52 232 ARG B C 1
ATOM 3629 O O . ARG B 1 232 ? 50.844 52.931 46.909 1.00 22.77 232 ARG B O 1
ATOM 3637 N N . MET B 1 233 ? 51.360 52.948 49.116 1.00 21.54 233 MET B N 1
ATOM 3638 C CA . MET B 1 233 ? 52.071 51.680 49.048 1.00 21.74 233 MET B CA 1
ATOM 3639 C C . MET B 1 233 ? 51.086 50.532 48.957 1.00 24.83 233 MET B C 1
ATOM 3640 O O . MET B 1 233 ? 50.154 50.445 49.760 1.00 24.22 233 MET B O 1
ATOM 3645 N N . ILE B 1 234 ? 51.281 49.660 47.974 1.00 22.65 234 ILE B N 1
ATOM 3646 C CA . ILE B 1 234 ? 50.387 48.559 47.734 1.00 23.37 234 ILE B CA 1
ATOM 3647 C C . ILE B 1 234 ? 51.158 47.245 47.628 1.00 23.93 234 ILE B C 1
ATOM 3648 O O . ILE B 1 234 ? 52.043 47.106 46.795 1.00 23.69 234 ILE B O 1
ATOM 3653 N N . TYR B 1 235 ? 50.805 46.299 48.487 1.00 24.22 235 TYR B N 1
ATOM 3654 C CA . TYR B 1 235 ? 51.305 44.929 48.428 1.00 24.67 235 TYR B CA 1
ATOM 3655 C C . TYR B 1 235 ? 50.156 43.960 48.392 1.00 28.16 235 TYR B C 1
ATOM 3656 O O . TYR B 1 235 ? 49.159 44.150 49.082 1.00 26.01 235 TYR B O 1
ATOM 3665 N N . HIS B 1 236 ? 50.281 42.918 47.573 1.00 27.23 236 HIS B N 1
ATOM 3666 C CA . HIS B 1 236 ? 49.231 41.947 47.444 1.00 26.88 236 HIS B CA 1
ATOM 3667 C C . HIS B 1 236 ? 48.762 41.396 48.800 1.00 29.09 236 HIS B C 1
ATOM 3668 O O . HIS B 1 236 ? 49.573 40.970 49.634 1.00 31.07 236 HIS B O 1
ATOM 3675 N N . GLY B 1 237 ? 47.454 41.398 48.998 1.00 28.03 237 GLY B N 1
ATOM 3676 C CA . GLY B 1 237 ? 46.867 40.771 50.167 1.00 30.98 237 GLY B CA 1
ATOM 3677 C C . GLY B 1 237 ? 46.780 41.666 51.389 1.00 35.77 237 GLY B C 1
ATOM 3678 O O . GLY B 1 237 ? 46.157 41.282 52.389 1.00 37.79 237 GLY B O 1
ATOM 3679 N N . ASP B 1 238 ? 47.360 42.863 51.306 1.00 35.16 238 ASP B N 1
ATOM 3680 C CA . ASP B 1 238 ? 47.373 43.789 52.438 1.00 30.47 238 ASP B CA 1
ATOM 3681 C C . ASP B 1 238 ? 46.518 45.024 52.167 1.00 31.64 238 ASP B C 1
ATOM 3682 O O . ASP B 1 238 ? 46.474 45.541 51.035 1.00 27.52 238 ASP B O 1
ATOM 3687 N N . TRP B 1 239 ? 45.864 45.522 53.210 1.00 29.87 239 TRP B N 1
ATOM 3688 C CA . TRP B 1 239 ? 45.109 46.766 53.101 1.00 31.30 239 TRP B CA 1
ATOM 3689 C C . TRP B 1 239 ? 44.246 46.852 51.837 1.00 31.12 239 TRP B C 1
ATOM 3690 O O . TRP B 1 239 ? 44.267 47.861 51.122 1.00 29.51 239 TRP B O 1
ATOM 3701 N N . ASN B 1 240 ? 43.498 45.780 51.574 1.00 31.25 240 ASN B N 1
ATOM 3702 C CA . ASN B 1 240 ? 42.409 45.798 50.609 1.00 32.65 240 ASN B CA 1
ATOM 3703 C C . ASN B 1 240 ? 42.810 45.648 49.140 1.00 33.67 240 ASN B C 1
ATOM 3704 O O . ASN B 1 240 ? 41.967 45.715 48.267 1.00 33.02 240 ASN B O 1
ATOM 3709 N N . TRP B 1 241 ? 44.095 45.444 48.868 1.00 28.63 241 TRP B N 1
ATOM 3710 C CA . TRP B 1 241 ? 44.536 45.250 47.494 1.00 27.19 241 TRP B CA 1
ATOM 3711 C C . TRP B 1 241 ? 44.951 43.813 47.241 1.00 32.05 241 TRP B C 1
ATOM 3712 O O . TRP B 1 241 ? 45.571 43.159 48.103 1.00 30.45 241 TRP B O 1
ATOM 3723 N N . PHE B 1 242 ? 44.609 43.337 46.055 1.00 30.55 242 PHE B N 1
ATOM 3724 C CA . PHE B 1 242 ? 44.901 41.972 45.662 1.00 30.72 242 PHE B CA 1
ATOM 3725 C C . PHE B 1 242 ? 45.338 41.878 44.205 1.00 33.28 242 PHE B C 1
ATOM 3726 O O . PHE B 1 242 ? 44.802 42.560 43.322 1.00 34.15 242 PHE B O 1
ATOM 3734 N N . TYR B 1 243 ? 46.314 41.006 43.969 1.00 31.24 243 TYR B N 1
ATOM 3735 C CA . TYR B 1 243 ? 46.835 40.749 42.636 1.00 30.47 243 TYR B CA 1
ATOM 3736 C C . TYR B 1 243 ? 46.268 39.421 42.145 1.00 31.03 243 TYR B C 1
ATOM 3737 O O . TYR B 1 243 ? 46.232 38.437 42.892 1.00 31.07 243 TYR B O 1
ATOM 3746 N N . LYS B 1 244 ? 45.812 39.389 40.902 1.00 29.79 244 LYS B N 1
ATOM 3747 C CA . LYS B 1 244 ? 45.249 38.164 40.344 1.00 32.22 244 LYS B CA 1
ATOM 3748 C C . LYS B 1 244 ? 46.104 37.692 39.179 1.00 40.64 244 LYS B C 1
ATOM 3749 O O . LYS B 1 244 ? 46.440 38.479 38.283 1.00 45.44 244 LYS B O 1
ATOM 3755 N N . ILE B 1 245 ? 46.487 36.419 39.201 1.00 40.09 245 ILE B N 1
ATOM 3756 C CA . ILE B 1 245 ? 47.243 35.856 38.091 1.00 47.25 245 ILE B CA 1
ATOM 3757 C C . ILE B 1 245 ? 46.253 35.355 37.052 1.00 55.88 245 ILE B C 1
ATOM 3758 O O . ILE B 1 245 ? 45.293 34.666 37.388 1.00 56.98 245 ILE B O 1
ATOM 3763 N N . ASP B 1 246 ? 46.470 35.722 35.792 1.00 61.23 246 ASP B N 1
ATOM 3764 C CA . ASP B 1 246 ? 45.540 35.345 34.728 1.00 68.20 246 ASP B CA 1
ATOM 3765 C C . ASP B 1 246 ? 45.396 33.830 34.590 1.00 70.87 246 ASP B C 1
ATOM 3766 O O . ASP B 1 246 ? 46.292 33.151 34.089 1.00 73.61 246 ASP B O 1
#

InterPro domains:
  IPR002347 Short-chain dehydrogenase/reductase SDR [PF13561] (12-230)
  IPR002347 Short-chain dehydrogenase/reductase SDR [PR00080] (74-85)
  IPR002347 Short-chain dehydrogenase/reductase SDR [PR00080] (126-134)
  IPR002347 Short-chain dehydrogenase/reductase SDR [PR00080] (146-165)
  IPR002347 Short-chain dehydrogenase/reductase SDR [PR00081] (4-21)
  IPR002347 Short-chain dehydrogenase/reductase SDR [PR00081] (74-85)
  IPR002347 Short-chain dehydrogenase/reductase SDR [PR00081] (120-136)
  IPR002347 Short-chain dehydrogenase/reductase SDR [PR00081] (146-165)
  IPR002347 Short-chain dehydrogenase/reductase SDR [PR00081] (166-183)
  IPR002347 Short-chain dehydrogenase/reductase SDR [PR00081] (195-215)
  IPR020904 Short-chain dehydrogenase/reductase, conserved site [PS00061] (133-161)
  IPR036291 NAD(P)-binding domain superfamily [SSF51735] (3-231)

CATH classification: 3.40.50.720

Nearest PDB structures (foldseek):
  3ged-assembly1_B  TM=1.004E+00  e=1.784E-52  Acetivibrio thermocellus ATCC 27405
  4nbu-assembly1_D  TM=9.290E-01  e=1.047E-21  Bacillus sp. SG-1
  6vsp-assembly1_B  TM=9.315E-01  e=1.047E-21  Serratia marcescens
  8yau-assembly2_E-2  TM=9.067E-01  e=5.372E-19  Limosilactobacillus fermentum
  3l77-assembly1_A  TM=8.238E-01  e=7.337E-16  Thermococcus sibiricus MM 739

Secondary structure (DSSP, 8-state):
--EEEEESTTSHHHHHHHHHHHHTT-EEEEEES-HHHHHHHHTT-TTEEEEE--TTSHHHHHHHHHHHHHHHS---EEEE--------GGGT--HHHHHHHHIIIIIHHHHHHHHHHHHHHHTT-EEEEE--GGGTS--TT-HHHHHHHHHHHHHHHHHHHHHTTTSEEEEEEE-SB------HHHHHTSTTSS-B-HHHHHHHHHHHHH-SS--S-EEEESTTGGG----TTSTT------/---EEEEESTTSHHHHHHHHHHHHTT-EEEEEES-HHHHHHHHTT-TTEEEEE--TT-HHHHHHHHHHHHHHHS---EEEE--------GGGT--HHHHHHHHIIIIIHHHHHHHHTHHHHHHHT-EEEEE--GGGTS--TT-HHHHHHHHHHHHHHHHHHHHHTTTSEEEEEEE-SB------HHHHHTSTTSS-B-HHHHHHHHHHHHT-SS--S-EEEESTTGGG----TTSTT------

B-factor: mean 32.97, std 12.33, range [18.1, 94.99]

Foldseek 3Di:
DAQEEEEQLLFFLNVVLCVVCVVVVYAYEYEHQDDPSRCVSCPPPLSYHYDYDQLLDLVSLLVSVVVSCVRRVAHAEYEQDDDDFDFAVVVPPDPVRLVSLLSRQPVSLVSNCVSCVVRNLVNLHEYEYEAACLCPDHDHGRVSNNVSRVNVLQVQLVVCVVRPPSYAGEYEHEYFEDGDDDDQCVQVLQQQRHGHYSCLVSVVVVVVRPDRPDHSYYHYHYSCNVVDDDDAPPPPDHDDDD/DPAQEEEEQCLFFLNVVLQVVCVVVPAAYEYEHQDDPSRCVSCPPPLSYHYDYDQLLDLVSLLVSVVVSCVRRVAHAEYEQDDDDADFAVVVPPDPVRLVSLLSNQAVSLVSNCVSCVVRNLVNLHEYEYEAACLCPDDDHGRVSNNVSRVNVLQVQLVVCVVRPPSYAGEYEHEYFEDGDDDDQCRQVLQQLRHGHYSCLVSVVVVVVRPDRPDHSYYHYHYSCNVVDDDDAPPPPDHDDDD

Solvent-accessible surface area: 23197 Å² total; per-residue (Å²): 147,43,3,0,0,0,7,14,0,4,52,16,13,0,85,45,0,0,56,8,0,36,143,54,51,3,95,0,0,0,0,5,75,58,100,147,84,0,46,77,9,18,147,157,97,116,68,6,43,30,37,88,12,39,12,25,56,82,122,17,4,104,117,0,13,77,56,0,61,124,86,13,136,88,1,10,2,0,0,3,4,20,58,75,55,40,128,1,124,133,56,86,33,109,179,118,90,64,52,81,16,37,10,6,6,44,96,3,5,108,35,0,2,115,40,1,119,90,30,0,61,143,24,138,4,37,0,1,0,6,4,8,20,93,26,101,104,84,104,110,34,14,70,0,37,25,48,2,8,28,21,4,24,46,26,0,61,50,16,0,44,87,16,20,78,41,0,5,0,2,0,0,0,8,25,106,16,48,74,154,149,82,78,156,130,51,36,73,37,10,15,10,26,50,13,0,55,25,84,12,0,0,52,0,0,34,29,2,10,128,12,65,1,3,4,1,10,22,0,27,1,6,0,0,55,27,69,50,143,73,145,116,39,76,199,124,76,148,166,163,152,167,115,91,50,0,0,0,0,7,14,0,4,52,16,12,0,81,42,0,0,55,9,0,36,146,51,38,3,62,0,0,0,0,6,73,55,101,145,85,0,47,81,8,17,149,160,95,113,67,6,43,30,39,88,11,38,14,22,57,81,127,20,4,108,122,0,13,80,59,0,60,122,82,1,131,80,1,13,1,0,0,3,5,17,56,81,57,39,121,1,123,133,50,93,32,82,180,117,83,63,52,81,16,38,11,4,6,44,97,3,4,107,36,0,2,115,44,0,120,91,28,0,60,137,27,146,4,37,0,1,0,5,4,8,20,94,27,103,104,83,103,110,34,14,69,0,37,26,47,1,9,28,20,5,24,45,26,0,63,49,16,0,44,86,17,21,75,50,0,6,0,2,0,0,0,8,25,100,17,50,68,159,148,77,78,153,130,49,35,76,36,12,14,11,28,48,12,0,57,26,84,11,0,0,52,0,0,36,28,2,9,123,11,65,1,4,4,1,10,22,0,26,1,6,0,0,51,28,67,52,144,72,146,116,38,78,200,125,77,149,164,178,152,182

Organism: Acetivibrio thermocellus (strain ATCC 27405 / DSM 1237 / JCM 9322 / NBRC 103400 / NCIMB 10682 / NRRL B-4536 / VPI 7372) (NCBI:txid203119)

Sequence (485 aa):
NRGVIVTGGGHGIGKQICLDFLEAGDKVCFIDIDEKRSADFAKERPNLFYFHGDVADPLTLKKFVEYAMEKLQRIDVLVNNACRGSKGILSSLLYEEFDYILSVGLKAPYELSRLCRDELIKNKGRIINIASTRAFQSEPDSEAYASAKGGIVALTHALAMSLGPDVLVNCIAPGWINVTEFTQEDCAAIPAGKVGTPKDISNMVLFLCQQDFITGEETIIVDGGMSKRMIYHGDWNWFYKIDMNRGVIVTGGGHGIGKQICLDFLEAGDKVCFIDIDEKRSADFAKERPNLFYFHGDVADPLTLKKFVEYAMEKLQRIDVLVNNACRGSKGILSSLLYEEFDYILSVGLKAPYELSRLCRDELIKNKGRIINIASTRAFQSEPDSEAYASAKGGIVALTHALAMSLGPDVLVNCIAPGWINVTEFTQEDCAAIPAGKVGTPKDISNMVLFLCQQDFITGEETIIVDGGMSKRMIYHGDWNWFYKID